Protein 8IR2 (pdb70)

Sequence (422 aa):
PKHIIQMTGFKMEEKEALVKLLLKLDCTFIKSEKYKNNCTHLIAERLCKSEKFLAACAAGKWILTKDYIIHSAKSGRWLDETTYEWGYKIEKDSRYSPQMQSAPKRWREELKRTGAPGAFHRWKVVLLVRTDKRSDSLIRVLEAGKANVILPKSSPSGITHVIASNARIKAEKEKDNFKAPFYPIQYLGDFLLEKLETPKHIIQMTGFKMEEEKEALVKLLLKLDCTFIKSEKYKNNCTHLIAERLCKSEKFLAACAAGKWILTKDYIIHSAKSGRWLDETTYEWGYKIEKDSRYSPQMQSAPKRWREELKRTGAPGAFHRWKKVVLLVRTDKRSDSLIRVLEAGKANVILPKSSPSGITHVIASNARIKAEKEKDNFKAPFYPIQYLGDFLLEKLEHDSCNSSDIIRDLLESDSCNSSDIIRDLL

Secondary structure (DSSP, 8-state):
---EEEEES--HHHHHHHHHHHTTS--EE---SS----SEEEESSS---HHHHHHHHTT-EEE-THHHHHHHHHTS---SGGGBTTSS--SS-SS-HHHHHHHHHHHHHHHHH--SSTTTT-EEEEE--TTS--HHHHHHHHHTT-EE--TTS--TT--EEEETTGGGS-HHHHTT-SSPEEETHHHHHHHHT---/----EEEEES--HHHHHHHHHHHTTS--EE---SS----SEEEESSS---HHHHHHHHTT-EEE-THHHHHHHHHTSPPPSGGGBTTSS--SS-SS-HHHHHHHHHHHHHHHHH--S-TTTT-EEEEES--SHHHHHHHHHHHHTTPEEP-TT---TT--EEEE-HHHHHHHHHHT---SPEEETHHHHHHHHT----/-GGG---HHHHHH-/--GGG---HHHHH-

GO terms:
  GO:0035861 site of double-strand break (C, IDA)
  GO:1990166 protein localization to site of double-strand break (P, IDA)
  GO:2000781 positive regulation of double-strand break repair (P, IDA)
  GO:0006974 DNA damage response (P, IDA)
  GO:0005634 nucleus (C, EXP)
  GO:0034184 positive regulation of maintenance of mitotic sister chromatid cohesion (P, IMP)
  GO:0031334 positive regulation of protein-containing complex assembly (P, IMP)
  GO:0005515 protein binding (F, IPI)
  GO:0031625 ubiquitin protein ligase binding (F, IPI)
  GO:0044877 protein-containing complex binding (F, IPI)

Organism: Homo sapiens (NCBI:txid9606)

Nearest PDB structures (foldseek):
  8ir4-assembly1_A  TM=1.005E+00  e=1.019E-43  Homo sapiens
  7cmz-assembly1_A  TM=8.240E-01  e=9.733E-17  Homo sapiens
  3al3-assembly1_A  TM=8.431E-01  e=2.116E-16  Homo sapiens
  3szm-assembly4_D  TM=7.311E-01  e=1.524E-09  Homo sapiens
  3sht-assembly3_C  TM=7.448E-01  e=2.397E-09  Homo sapiens

Radius of gyration: 26.54 Å; Cα contacts (8 Å, |Δi|>4): 752; chains: 4; bounding box: 52×48×86 Å

B-factor: mean 26.76, std 14.67, range [9.33, 100.53]

Structure (mmCIF, N/CA/C/O backbone):
data_8IR2
#
_entry.id   8IR2
#
_cell.length_a   40.352
_cell.length_b   76.203
_cell.length_c   141.614
_cell.angle_alpha   90.00
_cell.angle_beta   90.00
_cell.angle_gamma   90.00
#
_symmetry.space_group_name_H-M   'P 21 21 21'
#
loop_
_entity.id
_entity.type
_entity.pdbx_description
1 polymer 'SMC5-SMC6 complex localization factor protein 1'
2 polymer SER-ASP-SER-CYS-ASN-SER-SEP-SER-SEP-ASP-ILE-ILE-ARG-ASP-LEU-LEU-GLU
3 non-polymer 'ISOPROPYL ALCOHOL'
4 non-polymer 'CHLORIDE ION'
5 non-polymer 'MAGNESIUM ION'
6 water water
#
loop_
_atom_site.group_PDB
_atom_site.id
_atom_site.type_symbol
_atom_site.label_atom_id
_atom_site.label_alt_id
_atom_site.label_comp_id
_atom_site.label_asym_id
_atom_site.label_entity_id
_atom_site.label_seq_id
_atom_site.pdbx_PDB_ins_code
_atom_site.Cartn_x
_atom_site.Cartn_y
_atom_site.Cartn_z
_atom_site.occupancy
_atom_site.B_iso_or_equiv
_atom_site.auth_seq_id
_atom_site.auth_comp_id
_atom_site.auth_asym_id
_atom_site.auth_atom_id
_atom_site.pdbx_PDB_model_num
ATOM 1 N N . PRO A 1 6 ? 0.059 6.445 -16.806 1.00 55.24 6 PRO A N 1
ATOM 2 C CA . PRO A 1 6 ? 0.425 5.298 -17.631 1.00 54.89 6 PRO A CA 1
ATOM 3 C C . PRO A 1 6 ? 1.737 5.495 -18.383 1.00 47.45 6 PRO A C 1
ATOM 4 O O . PRO A 1 6 ? 1.807 6.284 -19.325 1.00 48.19 6 PRO A O 1
ATOM 8 N N . LYS A 1 7 ? 2.768 4.770 -17.973 1.00 40.54 7 LYS A N 1
ATOM 9 C CA . LYS A 1 7 ? 4.107 4.984 -18.491 1.00 29.41 7 LYS A CA 1
ATOM 10 C C . LYS A 1 7 ? 4.403 4.018 -19.629 1.00 31.51 7 LYS A C 1
ATOM 11 O O . LYS A 1 7 ? 3.821 2.928 -19.721 1.00 26.06 7 LYS A O 1
ATOM 17 N N . HIS A 1 8 ? 5.295 4.442 -20.521 1.00 18.43 8 HIS A N 1
ATOM 18 C CA . HIS A 1 8 ? 5.820 3.566 -21.571 1.00 14.44 8 HIS A CA 1
ATOM 19 C C . HIS A 1 8 ? 7.333 3.499 -21.404 1.00 16.98 8 HIS A C 1
ATOM 20 O O . HIS A 1 8 ? 8.074 4.351 -21.902 1.00 19.95 8 HIS A O 1
ATOM 27 N N . ILE A 1 9 ? 7.787 2.480 -20.685 1.00 14.99 9 ILE A N 1
ATOM 28 C CA . ILE A 1 9 ? 9.207 2.205 -20.503 1.00 12.52 9 ILE A CA 1
ATOM 29 C C . ILE A 1 9 ? 9.531 1.043 -21.427 1.00 14.52 9 ILE A C 1
ATOM 30 O O . ILE A 1 9 ? 9.100 -0.090 -21.182 1.00 13.13 9 ILE A O 1
ATOM 35 N N . ILE A 1 10 ? 10.280 1.326 -22.495 1.00 12.46 10 ILE A N 1
ATOM 36 C CA . ILE A 1 10 ? 10.490 0.388 -23.592 1.00 11.18 10 ILE A CA 1
ATOM 37 C C . ILE A 1 10 ? 11.850 -0.279 -23.478 1.00 15.17 10 ILE A C 1
ATOM 38 O O . ILE A 1 10 ? 12.874 0.383 -23.246 1.00 12.21 10 ILE A O 1
ATOM 43 N N . GLN A 1 11 ? 11.872 -1.591 -23.696 1.00 13.31 11 GLN A N 1
ATOM 44 C CA . GLN A 1 11 ? 13.106 -2.289 -24.014 1.00 9.96 11 GLN A CA 1
ATOM 45 C C . GLN A 1 11 ? 12.851 -3.138 -25.245 1.00 11.43 11 GLN A C 1
ATOM 46 O O . GLN A 1 11 ? 11.705 -3.310 -25.664 1.00 12.68 11 GLN A O 1
ATOM 52 N N . MET A 1 12 ? 13.933 -3.623 -25.860 1.00 12.78 12 MET A N 1
ATOM 53 C CA . MET A 1 12 ? 13.817 -4.488 -27.027 1.00 12.73 12 MET A CA 1
ATOM 54 C C . MET A 1 12 ? 14.684 -5.727 -26.842 1.00 14.31 12 MET A C 1
ATOM 55 O O . MET A 1 12 ? 15.747 -5.677 -26.209 1.00 15.02 12 MET A O 1
ATOM 60 N N . THR A 1 13 ? 14.227 -6.852 -27.400 1.00 12.37 13 THR A N 1
ATOM 61 C CA . THR A 1 13 ? 15.036 -8.072 -27.374 1.00 13.91 13 THR A CA 1
ATOM 62 C C . THR A 1 13 ? 14.963 -8.755 -28.739 1.00 15.07 13 THR A C 1
ATOM 63 O O . THR A 1 13 ? 13.912 -8.754 -29.393 1.00 12.92 13 THR A O 1
ATOM 67 N N . GLY A 1 14 ? 16.112 -9.258 -29.202 1.00 15.06 14 GLY A N 1
ATOM 68 C CA . GLY A 1 14 ? 16.176 -10.112 -30.379 1.00 15.89 14 GLY A CA 1
ATOM 69 C C . GLY A 1 14 ? 16.418 -9.415 -31.703 1.00 15.89 14 GLY A C 1
ATOM 70 O O . GLY A 1 14 ? 16.445 -10.089 -32.734 1.00 17.89 14 GLY A O 1
ATOM 71 N N . PHE A 1 15 ? 16.576 -8.096 -31.718 1.00 15.43 15 PHE A N 1
ATOM 72 C CA . PHE A 1 15 ? 16.780 -7.365 -32.961 1.00 16.82 15 PHE A C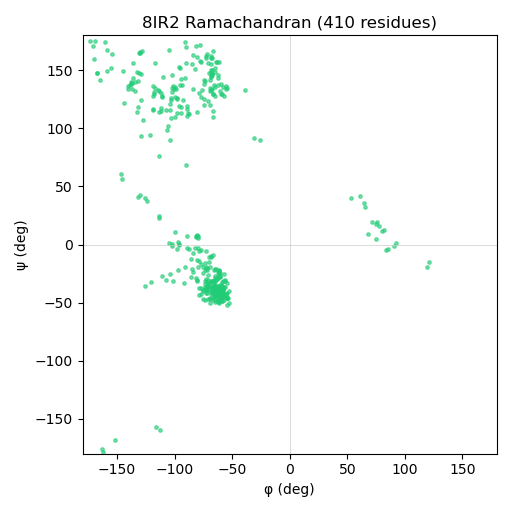A 1
ATOM 73 C C . PHE A 1 15 ? 18.263 -7.147 -33.205 1.00 20.28 15 PHE A C 1
ATOM 74 O O . PHE A 1 15 ? 19.011 -6.812 -32.285 1.00 25.62 15 PHE A O 1
ATOM 82 N N . LYS A 1 16 ? 18.680 -7.346 -34.448 1.00 19.38 16 LYS A N 1
ATOM 83 C CA . LYS A 1 16 ? 20.010 -6.939 -34.861 1.00 25.08 16 LYS A CA 1
ATOM 84 C C . LYS A 1 16 ? 20.124 -5.415 -34.833 1.00 22.89 16 LYS A C 1
ATOM 85 O O . LYS A 1 16 ? 19.130 -4.687 -34.741 1.00 22.41 16 LYS A O 1
ATOM 91 N N . MET A 1 17 ? 21.366 -4.939 -34.910 1.00 20.16 17 MET A N 1
ATOM 92 C CA . MET A 1 17 ? 21.659 -3.531 -34.642 1.00 22.87 17 MET A CA 1
ATOM 93 C C . MET A 1 17 ? 20.897 -2.593 -35.574 1.00 22.18 17 MET A C 1
ATOM 94 O O . MET A 1 17 ? 20.340 -1.579 -35.132 1.00 20.50 17 MET A O 1
ATOM 99 N N . GLU A 1 18 ? 20.868 -2.902 -36.874 1.00 20.00 18 GLU A N 1
ATOM 100 C CA . GLU A 1 18 ? 20.213 -1.987 -37.808 1.00 26.55 18 GLU A CA 1
ATOM 101 C C . GLU A 1 18 ? 18.702 -1.941 -37.585 1.00 23.36 18 GLU A C 1
ATOM 102 O O . GLU A 1 18 ? 18.091 -0.873 -37.701 1.00 22.25 18 GLU A O 1
ATOM 108 N N . GLU A 1 19 ? 18.089 -3.084 -37.252 1.00 19.41 19 GLU A N 1
ATOM 109 C CA . GLU A 1 19 ? 16.659 -3.123 -36.937 1.00 21.22 19 GLU A CA 1
ATOM 110 C C . GLU A 1 19 ? 16.361 -2.314 -35.685 1.00 23.11 19 GLU A C 1
ATOM 111 O O . GLU A 1 19 ? 15.351 -1.602 -35.606 1.00 18.15 19 GLU A O 1
ATOM 117 N N . LYS A 1 20 ? 17.225 -2.447 -34.683 1.00 18.14 20 LYS A N 1
ATOM 118 C CA . LYS A 1 20 ? 17.052 -1.744 -33.422 1.00 17.56 20 LYS A CA 1
ATOM 119 C C . LYS A 1 20 ? 17.220 -0.235 -33.612 1.00 16.49 20 LYS A C 1
ATOM 120 O O . LYS A 1 20 ? 16.456 0.561 -33.048 1.00 17.95 20 LYS A O 1
ATOM 126 N N . GLU A 1 21 ? 18.178 0.173 -34.454 1.00 15.71 21 GLU A N 1
ATOM 127 C CA . GLU A 1 21 ? 18.348 1.592 -34.768 1.00 19.04 21 GLU A CA 1
ATOM 128 C C . GLU A 1 21 ? 17.090 2.177 -35.408 1.00 22.27 21 GLU A C 1
ATOM 129 O O . GLU A 1 21 ? 16.653 3.280 -35.055 1.00 18.53 21 GLU A O 1
ATOM 135 N N . ALA A 1 22 ? 16.492 1.449 -36.348 1.00 17.83 22 ALA A N 1
ATOM 136 C CA . ALA A 1 22 ? 15.281 1.938 -37.003 1.00 19.44 22 ALA A CA 1
ATOM 137 C C . ALA A 1 22 ? 14.135 2.070 -36.010 1.00 19.81 22 ALA A C 1
ATOM 138 O O . ALA A 1 22 ? 13.364 3.031 -36.068 1.00 18.00 22 ALA A O 1
ATOM 140 N N . LEU A 1 23 ? 14.022 1.126 -35.073 1.00 15.85 23 LEU A N 1
ATOM 141 C CA . LEU A 1 23 ? 12.931 1.178 -34.105 1.00 17.64 23 LEU A CA 1
ATOM 142 C C . LEU A 1 23 ? 13.149 2.282 -33.078 1.00 17.62 23 LEU A C 1
ATOM 143 O O . LEU A 1 23 ? 12.201 2.977 -32.692 1.00 18.46 23 LEU A O 1
ATOM 148 N N . VAL A 1 24 ? 14.388 2.471 -32.629 1.00 17.42 24 VAL A N 1
ATOM 149 C CA . VAL A 1 24 ? 14.631 3.523 -31.649 1.00 16.50 24 VAL A CA 1
ATOM 150 C C . VAL A 1 24 ? 14.431 4.901 -32.280 1.00 23.43 24 VAL A C 1
ATOM 151 O O . VAL A 1 24 ? 13.975 5.838 -31.614 1.00 21.71 24 VAL A O 1
ATOM 155 N N . LYS A 1 25 ? 14.721 5.040 -33.577 1.00 16.85 25 LYS A N 1
ATOM 156 C CA . LYS A 1 25 ? 14.445 6.295 -34.270 1.00 15.12 25 LYS A CA 1
ATOM 157 C C . LYS A 1 25 ? 12.957 6.630 -34.236 1.00 20.68 25 LYS A C 1
ATOM 158 O O . LYS A 1 25 ? 12.576 7.801 -34.119 1.00 20.77 25 LYS A O 1
ATOM 164 N N . LEU A 1 26 ? 12.099 5.616 -34.347 1.00 16.44 26 LEU A N 1
ATOM 165 C CA . LEU A 1 26 ? 10.662 5.865 -34.295 1.00 22.05 26 LEU A CA 1
ATOM 166 C C . LEU A 1 26 ? 10.191 6.246 -32.891 1.00 20.93 26 LEU A C 1
ATOM 167 O O . LEU A 1 26 ? 9.172 6.932 -32.756 1.00 19.43 26 LEU A O 1
ATOM 172 N N . LEU A 1 27 ? 10.908 5.821 -31.840 1.00 16.01 27 LEU A N 1
ATOM 173 C CA . LEU A 1 27 ? 10.547 6.214 -30.477 1.00 18.13 27 LEU A CA 1
ATOM 174 C C . LEU A 1 27 ? 10.669 7.708 -30.248 1.00 22.09 27 LEU A C 1
ATOM 175 O O . LEU A 1 27 ? 10.067 8.233 -29.302 1.00 18.94 27 LEU A O 1
ATOM 180 N N . LEU A 1 28 ? 11.454 8.405 -31.069 1.00 17.02 28 LEU A N 1
ATOM 181 C CA . LEU A 1 28 ? 11.561 9.842 -30.886 1.00 17.90 28 LEU A CA 1
ATOM 182 C C . LEU A 1 28 ? 10.269 10.558 -31.229 1.00 21.20 28 LEU A C 1
ATOM 183 O O . LEU A 1 28 ? 10.156 11.755 -30.961 1.00 23.22 28 LEU A O 1
ATOM 188 N N . LYS A 1 29 ? 9.306 9.868 -31.831 1.00 18.09 29 LYS A N 1
ATOM 189 C CA . LYS A 1 29 ? 8.027 10.481 -32.152 1.00 20.44 29 LYS A CA 1
ATOM 190 C C . LYS A 1 29 ? 7.025 10.352 -31.015 1.00 21.37 29 LYS A C 1
ATOM 191 O O . LYS A 1 29 ? 5.915 10.887 -31.123 1.00 21.40 29 LYS A O 1
ATOM 197 N N . LEU A 1 30 ? 7.394 9.666 -29.936 1.00 14.99 30 LEU A N 1
ATOM 198 C CA . LEU A 1 30 ? 6.476 9.340 -28.854 1.00 17.31 30 LEU A CA 1
ATOM 199 C C . LEU A 1 30 ? 7.092 9.662 -27.500 1.00 18.47 30 LEU A C 1
ATOM 200 O O . LEU A 1 30 ? 8.304 9.545 -27.310 1.00 16.33 30 LEU A O 1
ATOM 205 N N . ASP A 1 31 ? 6.241 10.036 -26.550 1.00 16.17 31 ASP A N 1
ATOM 206 C CA . ASP A 1 31 ? 6.705 10.241 -25.180 1.00 15.98 31 ASP A CA 1
ATOM 207 C C . ASP A 1 31 ? 6.950 8.880 -24.548 1.00 12.42 31 ASP A C 1
ATOM 208 O O . ASP A 1 31 ? 6.030 8.057 -24.450 1.00 15.77 31 ASP A O 1
ATOM 213 N N . CYS A 1 32 ? 8.183 8.624 -24.127 1.00 13.41 32 CYS A N 1
ATOM 214 C CA . CYS A 1 32 ? 8.493 7.302 -23.593 1.00 16.17 32 CYS A CA 1
ATOM 215 C C . CYS A 1 32 ? 9.869 7.332 -22.948 1.00 15.28 32 CYS A C 1
ATOM 216 O O . CYS A 1 32 ? 10.585 8.334 -22.986 1.00 14.58 32 CYS A O 1
ATOM 219 N N . THR A 1 33 ? 10.214 6.213 -22.336 1.00 13.38 33 THR A N 1
ATOM 220 C CA . THR A 1 33 ? 11.552 5.949 -21.841 1.00 15.03 33 THR A CA 1
ATOM 221 C C . THR A 1 33 ? 12.073 4.746 -22.608 1.00 15.36 33 THR A C 1
ATOM 222 O O . THR A 1 33 ? 11.345 3.763 -22.786 1.00 17.65 33 THR A O 1
ATOM 226 N N . PHE A 1 34 ? 13.312 4.814 -23.072 1.00 13.83 34 PHE A N 1
ATOM 227 C CA . PHE A 1 34 ? 13.967 3.653 -23.658 1.00 13.18 34 PHE A CA 1
ATOM 228 C C . PHE A 1 34 ? 15.178 3.303 -22.815 1.00 14.96 34 PHE A C 1
ATOM 229 O O . PHE A 1 34 ? 16.001 4.169 -22.525 1.00 14.95 34 PHE A O 1
ATOM 237 N N . ILE A 1 35 ? 15.305 2.042 -22.428 1.00 11.60 35 ILE A N 1
ATOM 238 C CA . ILE A 1 35 ? 16.438 1.625 -21.615 1.00 12.48 35 ILE A CA 1
ATOM 239 C C . ILE A 1 35 ? 17.312 0.710 -22.466 1.00 14.09 35 ILE A C 1
ATOM 240 O O . ILE A 1 35 ? 16.886 -0.379 -22.870 1.00 13.46 35 ILE A O 1
ATOM 245 N N . LYS A 1 36 ? 18.525 1.159 -22.755 1.00 13.46 36 LYS A N 1
ATOM 246 C CA . LYS A 1 36 ? 19.509 0.340 -23.459 1.00 14.61 36 LYS A CA 1
ATOM 247 C C . LYS A 1 36 ? 20.261 -0.464 -22.402 1.00 14.33 36 LYS A C 1
ATOM 248 O O . LYS A 1 36 ? 21.026 0.097 -21.611 1.00 15.51 36 LYS A O 1
ATOM 254 N N . SER A 1 37 ? 20.061 -1.781 -22.405 1.00 13.59 37 SER A N 1
ATOM 255 C CA . SER A 1 37 ? 20.785 -2.686 -21.525 1.00 16.47 37 SER A CA 1
ATOM 256 C C . SER A 1 37 ? 20.537 -4.094 -22.032 1.00 14.62 37 SER A C 1
ATOM 257 O O . SER A 1 37 ? 19.471 -4.363 -22.573 1.00 15.76 37 SER A O 1
ATOM 260 N N . GLU A 1 38 ? 21.524 -4.977 -21.864 1.00 15.78 38 GLU A N 1
ATOM 261 C CA . GLU A 1 38 ? 21.258 -6.396 -22.078 1.00 17.24 38 GLU A CA 1
ATOM 262 C C . GLU A 1 38 ? 20.344 -6.964 -21.005 1.00 17.92 38 GLU A C 1
ATOM 263 O O . GLU A 1 38 ? 19.742 -8.026 -21.215 1.00 19.00 38 GLU A O 1
ATOM 269 N N . LYS A 1 39 ? 20.230 -6.287 -19.865 1.00 12.07 39 LYS A N 1
ATOM 270 C CA . LYS A 1 39 ? 19.454 -6.795 -18.743 1.00 12.46 39 LYS A CA 1
ATOM 271 C C . LYS A 1 39 ? 18.008 -6.329 -18.813 1.00 12.17 39 LYS A C 1
ATOM 272 O O . LYS A 1 39 ? 17.684 -5.300 -19.412 1.00 13.40 39 LYS A O 1
ATOM 278 N N . TYR A 1 40 ? 17.137 -7.100 -18.170 1.00 12.77 40 TYR A N 1
ATOM 279 C CA . TYR A 1 40 ? 15.792 -6.621 -17.887 1.00 14.09 40 TYR A CA 1
ATOM 280 C C . TYR A 1 40 ? 15.861 -5.473 -16.889 1.00 15.20 40 TYR A C 1
ATOM 281 O O . TYR A 1 40 ? 16.506 -5.584 -15.836 1.00 14.69 40 TYR A O 1
ATOM 290 N N . LYS A 1 41 ? 15.193 -4.370 -17.221 1.00 14.91 41 LYS A N 1
ATOM 291 C CA . LYS A 1 41 ? 15.205 -3.164 -16.398 1.00 16.25 41 LYS A CA 1
ATOM 292 C C . LYS A 1 41 ? 13.791 -2.659 -16.157 1.00 17.84 41 LYS A C 1
ATOM 293 O O . LYS A 1 41 ? 13.524 -1.452 -16.242 1.00 17.17 41 LYS A O 1
ATOM 299 N N . ASN A 1 42 ? 12.863 -3.584 -15.877 1.00 14.20 42 ASN A N 1
ATOM 300 C CA A ASN A 1 42 ? 11.501 -3.253 -15.465 0.77 12.52 42 ASN A CA 1
ATOM 301 C CA B ASN A 1 42 ? 11.512 -3.219 -15.448 0.23 12.74 42 ASN A CA 1
ATOM 302 C C . ASN A 1 42 ? 10.765 -2.445 -16.532 1.00 12.94 42 ASN A C 1
ATOM 303 O O . ASN A 1 42 ? 10.074 -1.466 -16.247 1.00 18.15 42 ASN A O 1
ATOM 312 N N . CYS A 1 43 ? 10.896 -2.884 -17.780 1.00 15.44 43 CYS A N 1
ATOM 313 C CA . CYS A 1 43 ? 10.136 -2.251 -18.848 1.00 15.98 43 CYS A CA 1
ATOM 314 C C . CYS A 1 43 ? 8.649 -2.545 -18.678 1.00 16.22 43 CYS A C 1
ATOM 315 O O . CYS A 1 43 ? 8.257 -3.623 -18.228 1.00 18.63 43 CYS A O 1
ATOM 318 N N . THR A 1 44 ? 7.817 -1.574 -19.058 1.00 11.87 44 THR A N 1
ATOM 319 C CA . THR A 1 44 ? 6.379 -1.812 -19.145 1.00 11.35 44 THR A CA 1
ATOM 320 C C . THR A 1 44 ? 6.003 -2.516 -20.443 1.00 12.56 44 THR A C 1
ATOM 321 O O . THR A 1 44 ? 5.017 -3.269 -20.476 1.00 12.54 44 THR A O 1
ATOM 325 N N . HIS A 1 45 ? 6.765 -2.261 -21.507 1.00 11.21 45 HIS A N 1
ATOM 326 C CA . HIS A 1 45 ? 6.544 -2.824 -22.837 1.00 10.65 45 HIS A CA 1
ATOM 327 C C . HIS A 1 45 ? 7.867 -3.356 -23.355 1.00 12.87 45 HIS A C 1
ATOM 328 O O . HIS A 1 45 ? 8.825 -2.593 -23.525 1.00 15.07 45 HIS A O 1
ATOM 335 N N . LEU A 1 46 ? 7.924 -4.653 -23.613 1.00 12.63 46 LEU A N 1
ATOM 336 C CA . LEU A 1 46 ? 9.074 -5.276 -24.247 1.00 11.71 46 LEU A CA 1
ATOM 337 C C . LEU A 1 46 ? 8.719 -5.540 -25.697 1.00 12.63 46 LEU A C 1
ATOM 338 O O . LEU A 1 46 ? 7.712 -6.204 -25.976 1.00 12.45 46 LEU A O 1
ATOM 343 N N . ILE A 1 47 ? 9.533 -5.027 -26.619 1.00 11.23 47 ILE A N 1
ATOM 344 C CA . ILE A 1 47 ? 9.354 -5.325 -28.032 1.00 9.97 47 ILE A CA 1
ATOM 345 C C . ILE A 1 47 ? 10.267 -6.501 -28.366 1.00 14.47 47 ILE A C 1
ATOM 346 O O . ILE A 1 47 ? 11.490 -6.400 -28.219 1.00 13.96 47 ILE A O 1
ATOM 351 N N . ALA A 1 48 ? 9.682 -7.621 -28.789 1.00 12.58 48 ALA A N 1
ATOM 352 C CA . ALA A 1 48 ? 10.439 -8.838 -29.068 1.00 12.85 48 ALA A CA 1
ATOM 353 C C . ALA A 1 48 ? 10.387 -9.179 -30.550 1.00 14.91 48 ALA A C 1
ATOM 354 O O . ALA A 1 48 ? 9.314 -9.178 -31.165 1.00 13.48 48 ALA A O 1
ATOM 356 N N . GLU A 1 49 ? 11.555 -9.486 -31.112 1.00 13.51 49 GLU A N 1
ATOM 357 C CA . GLU A 1 49 ? 11.634 -9.895 -32.507 1.00 14.44 49 GLU A CA 1
ATOM 358 C C . GLU A 1 49 ? 10.934 -11.233 -32.721 1.00 15.03 49 GLU A C 1
ATOM 359 O O . GLU A 1 49 ? 10.321 -11.465 -33.774 1.00 17.50 49 GLU A O 1
ATOM 365 N N . ARG A 1 50 ? 11.030 -12.127 -31.738 1.00 14.29 50 ARG A N 1
ATOM 366 C CA . ARG A 1 50 ? 10.445 -13.460 -31.811 1.00 13.38 50 ARG A CA 1
ATOM 367 C C . ARG A 1 50 ? 10.289 -13.984 -30.392 1.00 12.96 50 ARG A C 1
ATOM 368 O O . ARG A 1 50 ? 10.825 -13.415 -29.436 1.00 15.41 50 ARG A O 1
ATOM 376 N N . LEU A 1 51 ? 9.531 -15.067 -30.267 1.00 16.02 51 LEU A N 1
ATOM 377 C CA . LEU A 1 51 ? 9.494 -15.790 -29.003 1.00 13.44 51 LEU A CA 1
ATOM 378 C C . LEU A 1 51 ? 10.890 -16.320 -28.707 1.00 16.39 51 LEU A C 1
ATOM 379 O O . LEU A 1 51 ? 11.582 -16.806 -29.607 1.00 16.95 51 LEU A O 1
ATOM 384 N N . CYS A 1 52 ? 11.319 -16.205 -27.448 1.00 16.92 52 CYS A N 1
ATOM 385 C CA . CYS A 1 52 ? 12.700 -16.544 -27.117 1.00 15.12 52 CYS A CA 1
ATOM 386 C C . CYS A 1 52 ? 12.816 -16.751 -25.612 1.00 15.84 52 CYS A C 1
ATOM 387 O O . CYS A 1 52 ? 11.829 -16.683 -24.877 1.00 16.88 52 CYS A O 1
ATOM 390 N N . LYS A 1 53 ? 14.039 -17.033 -25.157 1.00 15.10 53 LYS A N 1
ATOM 391 C CA . LYS A 1 53 ? 14.341 -17.211 -23.739 1.00 14.05 53 LYS A CA 1
ATOM 392 C C . LYS A 1 53 ? 15.445 -16.263 -23.275 1.00 12.95 53 LYS A C 1
ATOM 393 O O . LYS A 1 53 ? 16.290 -16.622 -22.442 1.00 14.07 53 LYS A O 1
ATOM 399 N N . SER A 1 54 ? 15.438 -15.032 -23.796 1.00 15.19 54 SER A N 1
ATOM 400 C CA . SER A 1 54 ? 16.343 -14.009 -23.303 1.00 12.54 54 SER A CA 1
ATOM 401 C C . SER A 1 54 ? 15.963 -13.622 -21.877 1.00 11.54 54 SER A C 1
ATOM 402 O O . SER A 1 54 ? 14.851 -13.879 -21.412 1.00 14.21 54 SER A O 1
ATOM 405 N N . GLU A 1 55 ? 16.915 -13.015 -21.175 1.00 11.53 55 GLU A N 1
ATOM 406 C CA . GLU A 1 55 ? 16.599 -12.485 -19.851 1.00 11.48 55 GLU A CA 1
ATOM 407 C C . GLU A 1 55 ? 15.400 -11.544 -19.920 1.00 14.20 55 GLU A C 1
ATOM 408 O O . GLU A 1 55 ? 14.471 -11.635 -19.108 1.00 12.62 55 GLU A O 1
ATOM 414 N N . LYS A 1 56 ? 15.395 -10.634 -20.899 1.00 11.54 56 LYS A N 1
ATOM 415 C CA . LYS A 1 56 ? 14.291 -9.681 -20.990 1.00 10.61 56 LYS A CA 1
ATOM 416 C C . LYS A 1 56 ? 12.955 -10.387 -21.196 1.00 14.31 56 LYS A C 1
ATOM 417 O O . LYS A 1 56 ? 11.956 -10.053 -20.547 1.00 13.14 56 LYS A O 1
ATOM 423 N N . PHE A 1 57 ? 12.916 -11.366 -22.104 1.00 12.79 57 PHE A N 1
ATOM 424 C CA . PHE A 1 57 ? 11.651 -12.033 -22.397 1.00 12.07 57 PHE A CA 1
ATOM 425 C C . PHE A 1 57 ? 11.135 -12.801 -21.178 1.00 12.07 57 PHE A C 1
ATOM 426 O O . PHE A 1 57 ? 9.952 -12.704 -20.826 1.00 13.20 57 PHE A O 1
ATOM 434 N N . LEU A 1 58 ? 12.003 -13.590 -20.530 1.00 11.85 58 LEU A N 1
ATOM 435 C CA . LEU A 1 58 ? 11.544 -14.378 -19.381 1.00 10.84 58 LEU A CA 1
ATOM 436 C C . LEU A 1 58 ? 11.153 -13.481 -18.221 1.00 10.79 58 LEU A C 1
ATOM 437 O O . LEU A 1 58 ? 10.141 -13.730 -17.548 1.00 14.93 58 LEU A O 1
ATOM 442 N N . ALA A 1 59 ? 11.946 -12.438 -17.963 1.00 11.57 59 ALA A N 1
ATOM 443 C CA . ALA A 1 59 ? 11.622 -11.523 -16.873 1.00 11.38 59 ALA A CA 1
ATOM 444 C C . ALA A 1 59 ? 10.320 -10.771 -17.145 1.00 13.36 59 ALA A C 1
ATOM 445 O O . ALA A 1 59 ? 9.515 -10.561 -16.227 1.00 13.05 59 ALA A O 1
ATOM 447 N N . ALA A 1 60 ? 10.095 -10.353 -18.401 1.00 14.53 60 ALA A N 1
ATOM 448 C CA . ALA A 1 60 ? 8.866 -9.632 -18.712 1.00 12.56 60 ALA A CA 1
ATOM 449 C C . ALA A 1 60 ? 7.660 -10.538 -18.531 1.00 11.84 60 ALA A C 1
ATOM 450 O O . ALA A 1 60 ? 6.620 -10.103 -18.020 1.00 14.01 60 ALA A O 1
ATOM 452 N N . CYS A 1 61 ? 7.789 -11.810 -18.924 1.00 11.01 61 CYS A N 1
ATOM 453 C CA . CYS A 1 61 ? 6.730 -12.779 -18.659 1.00 10.85 61 CYS A CA 1
ATOM 454 C C . CYS A 1 61 ? 6.486 -12.910 -17.162 1.00 11.89 61 CYS A C 1
ATOM 455 O O . CYS A 1 61 ? 5.339 -12.931 -16.703 1.00 11.36 61 CYS A O 1
ATOM 458 N N . ALA A 1 62 ? 7.563 -13.033 -16.384 1.00 13.21 62 ALA A N 1
ATOM 459 C CA . ALA A 1 62 ? 7.413 -13.277 -14.950 1.00 14.02 62 ALA A CA 1
ATOM 460 C C . ALA A 1 62 ? 6.749 -12.105 -14.244 1.00 15.92 62 ALA A C 1
ATOM 461 O O . ALA A 1 62 ? 6.110 -12.288 -13.198 1.00 15.49 62 ALA A O 1
ATOM 463 N N . ALA A 1 63 ? 6.888 -10.901 -14.787 1.00 12.61 63 ALA A N 1
ATOM 464 C CA . ALA A 1 63 ? 6.262 -9.723 -14.214 1.00 12.33 63 ALA A CA 1
ATOM 465 C C . ALA A 1 63 ? 4.943 -9.364 -14.885 1.00 11.76 63 ALA A C 1
ATOM 466 O O . ALA A 1 63 ? 4.339 -8.346 -14.520 1.00 14.82 63 ALA A O 1
ATOM 468 N N . GLY A 1 64 ? 4.491 -10.159 -15.851 1.00 10.92 64 GLY A N 1
ATOM 469 C CA . GLY A 1 64 ? 3.241 -9.869 -16.549 1.00 11.08 64 GLY A CA 1
ATOM 470 C C . GLY A 1 64 ? 3.262 -8.585 -17.353 1.00 12.54 64 GLY A C 1
ATOM 471 O O . GLY A 1 64 ? 2.235 -7.894 -17.440 1.00 12.17 64 GLY A O 1
ATOM 472 N N . LYS A 1 65 ? 4.399 -8.249 -17.959 1.00 11.13 65 LYS A N 1
ATOM 473 C CA . LYS A 1 65 ? 4.456 -7.043 -18.776 1.00 10.70 65 LYS A CA 1
ATOM 474 C C . LYS A 1 65 ? 3.880 -7.308 -20.170 1.00 11.98 65 LYS A C 1
ATOM 475 O O . LYS A 1 65 ? 3.618 -8.448 -20.562 1.00 13.76 65 LYS A O 1
ATOM 481 N N . TRP A 1 66 ? 3.710 -6.223 -20.934 1.00 13.02 66 TRP A N 1
ATOM 482 C CA . TRP A 1 66 ? 3.381 -6.336 -22.350 1.00 11.70 66 TRP A CA 1
ATOM 483 C C . TRP A 1 66 ? 4.613 -6.769 -23.131 1.00 11.65 66 TRP A C 1
ATOM 484 O O . TRP A 1 66 ? 5.654 -6.111 -23.061 1.00 13.05 66 TRP A O 1
ATOM 495 N N . ILE A 1 67 ? 4.493 -7.856 -23.900 1.00 11.07 67 ILE A N 1
ATOM 496 C CA . ILE A 1 67 ? 5.528 -8.268 -24.846 1.00 9.75 67 ILE A CA 1
ATOM 497 C C . ILE A 1 67 ? 4.889 -8.234 -26.226 1.00 12.16 67 ILE A C 1
ATOM 498 O O . ILE A 1 67 ? 3.934 -8.978 -26.489 1.00 13.38 67 ILE A O 1
ATOM 503 N N . LEU A 1 68 ? 5.396 -7.353 -27.091 1.00 12.79 68 LEU A N 1
ATOM 504 C CA . LEU A 1 68 ? 4.701 -6.954 -28.308 1.00 10.21 68 LEU A CA 1
ATOM 505 C C . LEU A 1 68 ? 5.624 -7.096 -29.508 1.00 12.02 68 LEU A C 1
ATOM 506 O O . LEU A 1 68 ? 6.835 -7.266 -29.367 1.00 11.80 68 LEU A O 1
ATOM 511 N N . THR A 1 69 ? 5.020 -7.026 -30.699 1.00 12.50 69 THR A N 1
ATOM 512 C CA . THR A 1 69 ? 5.754 -7.038 -31.957 1.00 13.74 69 THR A CA 1
ATOM 513 C C . THR A 1 69 ? 6.243 -5.637 -32.300 1.00 13.98 69 THR A C 1
ATOM 514 O O . THR A 1 69 ? 5.742 -4.637 -31.785 1.00 13.83 69 THR A O 1
ATOM 518 N N . LYS A 1 70 ? 7.211 -5.578 -33.220 1.00 13.89 70 LYS A N 1
ATOM 519 C CA . LYS A 1 70 ? 7.728 -4.285 -33.650 1.00 13.88 70 LYS A CA 1
ATOM 520 C C . LYS A 1 70 ? 6.658 -3.411 -34.296 1.00 16.15 70 LYS A C 1
ATOM 521 O O . LYS A 1 70 ? 6.808 -2.185 -34.323 1.00 17.92 70 LYS A O 1
ATOM 527 N N . ASP A 1 71 ? 5.581 -4.011 -34.813 1.00 15.49 71 ASP A N 1
ATOM 528 C CA . ASP A 1 71 ? 4.498 -3.230 -35.400 1.00 18.14 71 ASP A CA 1
ATOM 529 C C . ASP A 1 71 ? 3.869 -2.280 -34.385 1.00 15.13 71 ASP A C 1
ATOM 530 O O . ASP A 1 71 ? 3.310 -1.244 -34.767 1.00 14.83 71 ASP A O 1
ATOM 535 N N . TYR A 1 72 ? 3.920 -2.622 -33.102 1.00 12.90 72 TYR A N 1
ATOM 536 C CA . TYR A 1 72 ? 3.422 -1.700 -32.077 1.00 14.36 72 TYR A CA 1
ATOM 537 C C . TYR A 1 72 ? 4.134 -0.349 -32.146 1.00 14.91 72 TYR A C 1
ATOM 538 O O . TYR A 1 72 ? 3.489 0.707 -32.057 1.00 14.95 72 TYR A O 1
ATOM 547 N N . ILE A 1 73 ? 5.461 -0.359 -32.298 1.00 13.75 73 ILE A N 1
ATOM 548 C CA . ILE A 1 73 ? 6.213 0.890 -32.409 1.00 14.17 73 ILE A CA 1
ATOM 549 C C . ILE A 1 73 ? 5.942 1.562 -33.753 1.00 16.32 73 ILE A C 1
ATOM 550 O O . ILE A 1 73 ? 5.702 2.774 -33.827 1.00 17.30 73 ILE A O 1
ATOM 555 N N . ILE A 1 74 ? 5.991 0.788 -34.840 1.00 14.72 74 ILE A N 1
ATOM 556 C CA . ILE A 1 74 ? 5.808 1.357 -36.178 1.00 14.09 74 ILE A CA 1
ATOM 557 C C . ILE A 1 74 ? 4.453 2.051 -36.282 1.00 16.36 74 ILE A C 1
ATOM 558 O O . ILE A 1 74 ? 4.347 3.194 -36.753 1.00 18.45 74 ILE A O 1
ATOM 563 N N . HIS A 1 75 ? 3.393 1.367 -35.849 1.00 13.69 75 HIS A N 1
ATOM 564 C CA . HIS A 1 75 ? 2.057 1.927 -35.989 1.00 14.02 75 HIS A CA 1
ATOM 565 C C . HIS A 1 75 ? 1.812 3.056 -35.001 1.00 14.87 75 HIS A C 1
ATOM 566 O O . HIS A 1 75 ? 1.130 4.032 -35.344 1.00 17.11 75 HIS A O 1
ATOM 573 N N . SER A 1 76 ? 2.321 2.932 -33.761 1.00 12.70 76 SER A N 1
ATOM 574 C CA . SER A 1 76 ? 2.134 4.024 -32.803 1.00 16.01 76 SER A CA 1
ATOM 575 C C . SER A 1 76 ? 2.843 5.287 -33.279 1.00 17.35 76 SER A C 1
ATOM 576 O O . SER A 1 76 ? 2.291 6.393 -33.197 1.00 15.04 76 SER A O 1
ATOM 579 N N . ALA A 1 77 ? 4.068 5.141 -33.782 1.00 13.23 77 ALA A N 1
ATOM 580 C CA . ALA A 1 77 ? 4.789 6.306 -34.276 1.00 15.72 77 ALA A CA 1
ATOM 581 C C . ALA A 1 77 ? 4.047 6.949 -35.436 1.00 18.92 77 ALA A C 1
ATOM 582 O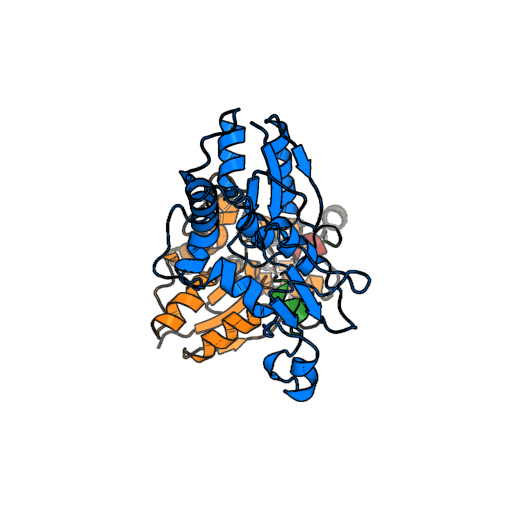 O . ALA A 1 77 ? 3.940 8.175 -35.501 1.00 17.42 77 ALA A O 1
ATOM 584 N N . LYS A 1 78 ? 3.500 6.141 -36.350 1.00 19.25 78 LYS A N 1
ATOM 585 C CA . LYS A 1 78 ? 2.777 6.717 -37.480 1.00 20.60 78 LYS A CA 1
ATOM 586 C C . LYS A 1 78 ? 1.529 7.451 -37.009 1.00 22.77 78 LYS A C 1
ATOM 587 O O . LYS A 1 78 ? 1.173 8.505 -37.553 1.00 19.74 78 LYS A O 1
ATOM 593 N N . SER A 1 79 ? 0.874 6.928 -35.971 1.00 21.20 79 SER A N 1
ATOM 594 C CA . SER A 1 79 ? -0.333 7.539 -35.425 1.00 21.38 79 SER A CA 1
ATOM 595 C C . SER A 1 79 ? -0.046 8.737 -34.531 1.00 18.10 79 SER A C 1
ATOM 596 O O . SER A 1 79 ? -0.977 9.494 -34.223 1.00 23.64 79 SER A O 1
ATOM 599 N N . GLY A 1 80 ? 1.202 8.925 -34.110 1.00 17.56 80 GLY A N 1
ATOM 600 C CA . GLY A 1 80 ? 1.519 10.004 -33.196 1.00 20.40 80 GLY A CA 1
ATOM 601 C C . GLY A 1 80 ? 1.094 9.762 -31.768 1.00 16.89 80 GLY A C 1
ATOM 602 O O . GLY A 1 80 ? 1.062 10.702 -30.978 1.00 19.52 80 GLY A O 1
ATOM 603 N N . ARG A 1 81 ? 0.811 8.518 -31.395 1.00 15.06 81 ARG A N 1
ATOM 604 C CA . ARG A 1 81 ? 0.222 8.242 -30.092 1.00 17.16 81 ARG A CA 1
ATOM 605 C C . ARG A 1 81 ? 0.368 6.750 -29.817 1.00 14.52 81 ARG A C 1
ATOM 606 O O . ARG A 1 81 ? 0.242 5.944 -30.735 1.00 17.31 81 ARG A O 1
ATOM 614 N N . TRP A 1 82 ? 0.657 6.386 -28.566 1.00 16.04 82 TRP A N 1
ATOM 615 C CA . TRP A 1 82 ? 0.723 4.971 -28.222 1.00 13.82 82 TRP A CA 1
ATOM 616 C C . TRP A 1 82 ? -0.649 4.323 -28.371 1.00 17.30 82 TRP A C 1
ATOM 617 O O . TRP A 1 82 ? -1.644 4.789 -27.801 1.00 14.99 82 TRP A O 1
ATOM 628 N N . LEU A 1 83 ? -0.699 3.220 -29.114 1.00 11.90 83 LEU A N 1
ATOM 629 C CA . LEU A 1 83 ? -1.967 2.588 -29.423 1.00 11.81 83 LEU A CA 1
ATOM 630 C C . LEU A 1 83 ? -2.326 1.544 -28.374 1.00 12.53 83 LEU A C 1
ATOM 631 O O . LEU A 1 83 ? -1.547 1.233 -27.470 1.00 15.88 83 LEU A O 1
ATOM 636 N N . ASP A 1 84 ? -3.529 1.000 -28.511 1.00 15.20 84 ASP A N 1
ATOM 637 C CA . ASP A 1 84 ? -3.931 -0.156 -27.713 1.00 14.17 84 ASP A CA 1
ATOM 638 C C . ASP A 1 84 ? -2.966 -1.310 -27.986 1.00 17.80 84 ASP A C 1
ATOM 639 O O . ASP A 1 84 ? -2.674 -1.627 -29.144 1.00 16.97 84 ASP A O 1
ATOM 644 N N . GLU A 1 85 ? -2.438 -1.914 -26.917 1.00 14.54 85 GLU A N 1
ATOM 645 C CA . GLU A 1 85 ? -1.443 -2.983 -27.069 1.00 14.11 85 GLU A CA 1
ATOM 646 C C . GLU A 1 85 ? -2.033 -4.303 -27.568 1.00 15.77 85 GLU A C 1
ATOM 647 O O . GLU A 1 85 ? -1.283 -5.142 -28.079 1.00 14.21 85 GLU A O 1
ATOM 653 N N . THR A 1 86 ? -3.348 -4.501 -27.446 1.00 14.88 86 THR A N 1
ATOM 654 C CA . THR A 1 86 ? -3.927 -5.848 -27.491 1.00 17.77 86 THR A CA 1
ATOM 655 C C . THR A 1 86 ? -3.544 -6.621 -28.749 1.00 17.00 86 THR A C 1
ATOM 656 O O . THR A 1 86 ? -3.093 -7.769 -28.666 1.00 15.94 86 THR A O 1
ATOM 660 N N . THR A 1 87 ? -3.753 -6.035 -29.924 1.00 15.71 87 THR A N 1
ATOM 661 C CA . THR A 1 87 ? -3.562 -6.788 -31.158 1.00 17.92 87 THR A CA 1
ATOM 662 C C . THR A 1 87 ? -2.095 -6.965 -31.535 1.00 15.81 87 THR A C 1
ATOM 663 O O . THR A 1 87 ? -1.811 -7.657 -32.527 1.00 16.42 87 THR A O 1
ATOM 667 N N . TYR A 1 88 ? -1.174 -6.359 -30.782 1.00 12.40 88 TYR A N 1
ATOM 668 C CA . TYR A 1 88 ? 0.255 -6.476 -31.031 1.00 14.20 88 TYR A CA 1
ATOM 669 C C . TYR A 1 88 ? 0.938 -7.447 -30.084 1.00 14.92 88 TYR A C 1
ATOM 670 O O . TYR A 1 88 ? 2.152 -7.631 -30.183 1.00 12.55 88 TYR A O 1
ATOM 679 N N . GLU A 1 89 ? 0.197 -8.035 -29.146 1.00 13.02 89 GLU A N 1
ATOM 680 C CA . GLU A 1 89 ? 0.814 -8.857 -28.116 1.00 12.54 89 GLU A CA 1
ATOM 681 C C . GLU A 1 89 ? 1.261 -10.188 -28.689 1.00 15.19 89 GLU A C 1
ATOM 682 O O . GLU A 1 89 ? 0.567 -10.779 -29.522 1.00 13.61 89 GLU A O 1
ATOM 688 N N . TRP A 1 90 ? 2.431 -10.653 -28.247 1.00 12.70 90 TRP A N 1
ATOM 689 C CA . TRP A 1 90 ? 2.812 -12.043 -28.474 1.00 14.20 90 TRP A CA 1
ATOM 690 C C . TRP A 1 90 ? 1.872 -12.914 -27.663 1.00 17.16 90 TRP A C 1
ATOM 691 O O . TRP A 1 90 ? 1.941 -12.926 -26.434 1.00 13.77 90 TRP A O 1
ATOM 702 N N . GLY A 1 91 ? 0.989 -13.633 -28.347 1.00 14.51 91 GLY A N 1
ATOM 703 C CA . GLY A 1 91 ? -0.095 -14.358 -27.705 1.00 18.45 91 GLY A CA 1
ATOM 704 C C . GLY A 1 91 ? -1.467 -13.941 -28.172 1.00 21.46 91 GLY A C 1
ATOM 705 O O . GLY A 1 91 ? -2.442 -14.669 -27.930 1.00 16.91 91 GLY A O 1
ATOM 706 N N . TYR A 1 92 ? -1.583 -12.800 -28.856 1.00 15.61 92 TYR A N 1
ATOM 707 C CA . TYR A 1 92 ? -2.870 -12.396 -29.409 1.00 15.79 92 TYR A CA 1
ATOM 708 C C . TYR A 1 92 ? -3.393 -13.424 -30.411 1.00 22.33 92 TYR A C 1
ATOM 709 O O . TYR A 1 92 ? -4.597 -13.706 -30.453 1.00 20.67 92 TYR A O 1
ATOM 718 N N . LYS A 1 93 ? -2.508 -13.992 -31.226 1.00 14.54 93 LYS A N 1
ATOM 719 C CA . LYS A 1 93 ? -2.899 -15.011 -32.191 1.00 26.41 93 LYS A CA 1
ATOM 720 C C . LYS A 1 93 ? -1.897 -16.157 -32.132 1.00 23.93 93 LYS A C 1
ATOM 721 O O . LYS A 1 93 ? -0.683 -15.924 -32.143 1.00 25.63 93 LYS A O 1
ATOM 727 N N . ILE A 1 94 ? -2.408 -17.388 -32.052 1.00 18.38 94 ILE A N 1
ATOM 728 C CA . ILE A 1 94 ? -1.588 -18.590 -31.925 1.00 21.52 94 ILE A CA 1
ATOM 729 C C . ILE A 1 94 ? -1.476 -19.246 -33.294 1.00 19.13 94 ILE A C 1
ATOM 730 O O . ILE A 1 94 ? -2.482 -19.415 -33.987 1.00 21.69 94 ILE A O 1
ATOM 735 N N . GLU A 1 95 ? -0.259 -19.632 -33.668 1.00 21.36 95 GLU A N 1
ATOM 736 C CA . GLU A 1 95 ? 0.018 -20.355 -34.911 1.00 26.88 95 GLU A CA 1
ATOM 737 C C . GLU A 1 95 ? -0.095 -21.849 -34.651 1.00 28.87 95 GLU A C 1
ATOM 738 O O . GLU A 1 95 ? 0.661 -22.398 -33.844 1.00 25.29 95 GLU A O 1
ATOM 744 N N . LYS A 1 96 ? -1.019 -22.522 -35.336 1.00 28.68 96 LYS A N 1
ATOM 745 C CA . LYS A 1 96 ? -1.199 -23.927 -34.992 1.00 25.13 96 LYS A CA 1
ATOM 746 C C . LYS A 1 96 ? -0.071 -24.800 -35.527 1.00 28.35 96 LYS A C 1
ATOM 747 O O . LYS A 1 96 ? 0.198 -25.863 -34.955 1.00 29.48 96 LYS A O 1
ATOM 753 N N . ASP A 1 97 ? 0.603 -24.357 -36.589 1.00 30.05 97 ASP A N 1
ATOM 754 C CA . ASP A 1 97 ? 1.765 -25.029 -37.175 1.00 23.32 97 ASP A CA 1
ATOM 755 C C . ASP A 1 97 ? 2.998 -24.213 -36.802 1.00 25.25 97 ASP A C 1
ATOM 756 O O . ASP A 1 97 ? 3.306 -23.214 -37.459 1.00 29.86 97 ASP A O 1
ATOM 761 N N . SER A 1 98 ? 3.717 -24.646 -35.767 1.00 23.66 98 SER A N 1
ATOM 762 C CA . SER A 1 98 ? 4.776 -23.817 -35.198 1.00 20.92 98 SER A CA 1
ATOM 763 C C . SER A 1 98 ? 5.802 -24.697 -34.491 1.00 30.18 98 SER A C 1
ATOM 764 O O . SER A 1 98 ? 5.477 -25.798 -34.024 1.00 23.22 98 SER A O 1
ATOM 767 N N . ARG A 1 99 ? 7.055 -24.212 -34.440 1.00 23.77 99 ARG A N 1
ATOM 768 C CA . ARG A 1 99 ? 8.061 -24.859 -33.597 1.00 27.86 99 ARG A CA 1
ATOM 769 C C . ARG A 1 99 ? 7.829 -24.567 -32.131 1.00 23.64 99 ARG A C 1
ATOM 770 O O . ARG A 1 99 ? 8.411 -25.245 -31.275 1.00 31.73 99 ARG A O 1
ATOM 778 N N . TYR A 1 100 ? 7.021 -23.558 -31.831 1.00 22.35 100 TYR A N 1
ATOM 779 C CA . TYR A 1 100 ? 6.725 -23.181 -30.462 1.00 18.05 100 TYR A CA 1
ATOM 780 C C . TYR A 1 100 ? 5.375 -23.753 -30.064 1.00 22.04 100 TYR A C 1
ATOM 781 O O . TYR A 1 100 ? 4.415 -23.722 -30.842 1.00 19.48 100 TYR A O 1
ATOM 790 N N . SER A 1 101 ? 5.325 -24.309 -28.862 1.00 21.50 101 SER A N 1
ATOM 791 C CA . SER A 1 101 ? 4.104 -24.878 -28.337 1.00 21.70 101 SER A CA 1
ATOM 792 C C . SER A 1 101 ? 3.044 -23.790 -28.178 1.00 21.32 101 SER A C 1
ATOM 793 O O . SER A 1 101 ? 3.372 -22.601 -28.077 1.00 17.46 101 SER A O 1
ATOM 796 N N . PRO A 1 102 ? 1.759 -24.170 -28.162 1.00 20.18 102 PRO A N 1
ATOM 797 C CA . PRO A 1 102 ? 0.722 -23.164 -27.877 1.00 18.83 102 PRO A CA 1
ATOM 798 C C . PRO A 1 102 ? 0.957 -22.468 -26.552 1.00 19.76 102 PRO A C 1
ATOM 799 O O . PRO A 1 102 ? 0.717 -21.258 -26.436 1.00 16.66 102 PRO A O 1
ATOM 803 N N . GLN A 1 103 ? 1.456 -23.192 -25.547 1.00 17.61 103 GLN A N 1
ATOM 804 C CA . GLN A 1 103 ? 1.729 -22.550 -24.262 1.00 15.17 103 GLN A CA 1
ATOM 805 C C . GLN A 1 103 ? 2.813 -21.487 -24.396 1.00 14.28 103 GLN A C 1
ATOM 806 O O . GLN A 1 103 ? 2.688 -20.385 -23.847 1.00 16.68 103 GLN A O 1
ATOM 812 N N . MET A 1 104 ? 3.881 -21.781 -25.127 1.00 14.49 104 MET A N 1
ATOM 813 C CA . MET A 1 104 ? 4.954 -20.798 -25.204 1.00 16.12 104 MET A CA 1
ATOM 814 C C . MET A 1 104 ? 4.538 -19.599 -26.049 1.00 14.95 104 MET A C 1
ATOM 815 O O . MET A 1 104 ? 4.872 -18.453 -25.720 1.00 14.77 104 MET A O 1
ATOM 820 N N . GLN A 1 105 ? 3.751 -19.837 -27.107 1.00 15.48 105 GLN A N 1
ATOM 821 C CA . GLN A 1 105 ? 3.282 -18.736 -27.942 1.00 15.25 105 GLN A CA 1
ATOM 822 C C . GLN A 1 105 ? 2.357 -17.795 -27.191 1.00 14.59 105 GLN A C 1
ATOM 823 O O . GLN A 1 105 ? 2.252 -16.613 -27.555 1.00 15.34 105 GLN A O 1
ATOM 829 N N . SER A 1 106 ? 1.630 -18.312 -26.202 1.00 15.87 106 SER A N 1
ATOM 830 C CA . SER A 1 106 ? 0.660 -17.537 -25.442 1.00 14.57 106 SER A CA 1
ATOM 831 C C . SER A 1 106 ? 1.225 -17.034 -24.121 1.00 12.86 106 SER A C 1
ATOM 832 O O . SER A 1 106 ? 0.543 -16.285 -23.421 1.00 14.04 106 SER A O 1
ATOM 835 N N . ALA A 1 107 ? 2.462 -17.401 -23.779 1.00 13.02 107 ALA A N 1
ATOM 836 C CA . ALA A 1 107 ? 2.981 -17.125 -22.437 1.00 16.27 107 ALA A CA 1
ATOM 837 C C . ALA A 1 107 ? 2.902 -15.659 -22.028 1.00 16.35 107 ALA A C 1
ATOM 838 O O . ALA A 1 107 ? 2.492 -15.387 -20.886 1.00 13.09 107 ALA A O 1
ATOM 840 N N . PRO A 1 108 ? 3.287 -14.684 -22.861 1.00 13.75 108 PRO A N 1
ATOM 841 C CA . PRO A 1 108 ? 3.197 -13.287 -22.398 1.00 12.58 108 PRO A CA 1
ATOM 842 C C . PRO A 1 108 ? 1.780 -12.883 -22.052 1.00 15.74 108 PRO A C 1
ATOM 843 O O . PRO A 1 108 ? 1.548 -12.259 -21.010 1.00 13.39 108 PRO A O 1
ATOM 847 N N . LYS A 1 109 ? 0.816 -13.252 -22.890 1.00 11.96 109 LYS A N 1
ATOM 848 C CA . LYS A 1 109 ? -0.577 -12.941 -22.584 1.00 13.97 109 LYS A CA 1
ATOM 849 C C . LYS A 1 109 ? -1.058 -13.721 -21.364 1.00 16.59 109 LYS A C 1
ATOM 850 O O . LYS A 1 109 ? -1.770 -13.175 -20.507 1.00 14.14 109 LYS A O 1
ATOM 856 N N . ARG A 1 110 ? -0.679 -14.997 -21.267 1.00 14.83 110 ARG A N 1
ATOM 857 C CA . ARG A 1 110 ? -1.124 -15.801 -20.134 1.00 12.17 110 ARG A CA 1
ATOM 858 C C . ARG A 1 110 ? -0.697 -15.179 -18.814 1.00 13.77 110 ARG A C 1
ATOM 859 O O . ARG A 1 110 ? -1.488 -15.126 -17.868 1.00 15.44 110 ARG A O 1
ATOM 867 N N . TRP A 1 111 ? 0.557 -14.728 -18.716 1.00 11.62 111 TRP A N 1
ATOM 868 C CA . TRP A 1 111 ? 1.013 -14.188 -17.436 1.00 12.03 111 TRP A CA 1
ATOM 869 C C . TRP A 1 111 ? 0.450 -12.802 -17.185 1.00 15.83 111 TRP A C 1
ATOM 870 O O . TRP A 1 111 ? 0.078 -12.486 -16.044 1.00 15.42 111 TRP A O 1
ATOM 881 N N . ARG A 1 112 ? 0.379 -11.957 -18.225 1.00 12.09 112 ARG A N 1
ATOM 882 C CA . ARG A 1 112 ? -0.211 -10.641 -18.021 1.00 14.72 112 ARG A CA 1
ATOM 883 C C . ARG A 1 112 ? -1.628 -10.770 -17.475 1.00 15.83 112 ARG A C 1
ATOM 884 O O . ARG A 1 112 ? -1.986 -10.133 -16.474 1.00 12.87 112 ARG A O 1
ATOM 892 N N . GLU A 1 113 ? -2.439 -11.631 -18.101 1.00 14.74 113 GLU A N 1
ATOM 893 C CA . GLU A 1 113 ? -3.835 -11.764 -17.688 1.00 15.21 113 GLU A CA 1
ATOM 894 C C . GLU A 1 113 ? -3.950 -12.474 -16.347 1.00 17.81 113 GLU A C 1
ATOM 895 O O . GLU A 1 113 ? -4.810 -12.128 -15.524 1.00 17.01 113 GLU A O 1
ATOM 901 N N . GLU A 1 114 ? -3.089 -13.461 -16.104 1.00 13.71 114 GLU A N 1
ATOM 902 C CA . GLU A 1 114 ? -3.185 -14.211 -14.856 1.00 17.91 114 GLU A CA 1
ATOM 903 C C . GLU A 1 114 ? -2.812 -13.346 -13.661 1.00 15.54 114 GLU A C 1
ATOM 904 O O . GLU A 1 114 ? -3.486 -13.395 -12.631 1.00 16.30 114 GLU A O 1
ATOM 910 N N . LEU A 1 115 ? -1.756 -12.535 -13.776 1.00 14.80 115 LEU A N 1
ATOM 911 C CA . LEU A 1 115 ? -1.386 -11.690 -12.647 1.00 16.27 115 LEU A CA 1
ATOM 912 C C . LEU A 1 115 ? -2.449 -10.630 -12.380 1.00 16.11 115 LEU A C 1
ATOM 913 O O . LEU A 1 115 ? -2.710 -10.282 -11.221 1.00 17.67 115 LEU A O 1
ATOM 918 N N . LYS A 1 116 ? -3.062 -10.088 -13.436 1.00 14.16 116 LYS A N 1
ATOM 919 C CA . LYS A 1 116 ? -4.157 -9.149 -13.202 1.00 18.33 116 LYS A CA 1
ATOM 920 C C . LYS A 1 116 ? -5.340 -9.839 -12.525 1.00 21.69 116 LYS A C 1
ATOM 921 O O . LYS A 1 116 ? -5.965 -9.269 -11.622 1.00 21.06 116 LYS A O 1
ATOM 927 N N . ARG A 1 117 ? -5.647 -11.073 -12.936 1.00 17.44 117 ARG A N 1
ATOM 928 C CA . ARG A 1 117 ? -6.767 -11.816 -12.361 1.00 21.16 117 ARG A CA 1
ATOM 929 C C . ARG A 1 117 ? -6.572 -12.062 -10.873 1.00 23.76 117 ARG A C 1
ATOM 930 O O . ARG A 1 117 ? -7.478 -11.816 -10.062 1.00 19.62 117 ARG A O 1
ATOM 938 N N . THR A 1 118 ? -5.400 -12.581 -10.500 1.00 17.07 118 THR A N 1
ATOM 939 C CA . THR A 1 118 ? -5.171 -13.024 -9.130 1.00 15.80 118 THR A CA 1
ATOM 940 C C . THR A 1 118 ? -4.730 -11.902 -8.211 1.00 18.01 118 THR A C 1
ATOM 941 O O . THR A 1 118 ? -4.880 -12.032 -6.989 1.00 18.26 118 THR A O 1
ATOM 945 N N . GLY A 1 119 ? -4.199 -10.818 -8.764 1.00 20.86 119 GLY A N 1
ATOM 946 C CA . GLY A 1 119 ? -3.626 -9.747 -7.981 1.00 19.18 119 GLY A CA 1
ATOM 947 C C . GLY A 1 119 ? -2.179 -9.949 -7.582 1.00 18.95 119 GLY A C 1
ATOM 948 O O . GLY A 1 119 ? -1.591 -9.046 -6.974 1.00 22.83 119 GLY A O 1
ATOM 949 N N . ALA A 1 120 ? -1.585 -11.096 -7.899 1.00 16.28 120 ALA A N 1
ATOM 950 C CA . ALA A 1 120 ? -0.196 -11.333 -7.534 1.00 14.72 120 ALA A CA 1
ATOM 951 C C . ALA A 1 120 ? 0.734 -10.418 -8.337 1.00 15.81 120 ALA A C 1
ATOM 952 O O . ALA A 1 120 ? 0.460 -10.101 -9.496 1.00 17.06 120 ALA A O 1
ATOM 954 N N . PRO A 1 121 ? 1.858 -9.996 -7.750 1.00 15.41 121 PRO A N 1
ATOM 955 C CA . PRO A 1 121 ? 2.763 -9.075 -8.457 1.00 13.87 121 PRO A CA 1
ATOM 956 C C . PRO A 1 121 ? 3.744 -9.758 -9.391 1.00 17.16 121 PRO A C 1
ATOM 957 O O . PRO A 1 121 ? 4.464 -9.060 -10.122 1.00 17.91 121 PRO A O 1
ATOM 961 N N . GLY A 1 122 ? 3.813 -11.082 -9.378 1.00 17.59 122 GLY A N 1
ATOM 962 C CA . GLY A 1 122 ? 4.762 -11.782 -10.217 1.00 13.55 122 GLY A CA 1
ATOM 963 C C . GLY A 1 122 ? 4.483 -13.263 -10.212 1.00 13.21 122 GLY A C 1
ATOM 964 O O . GLY A 1 122 ? 3.834 -13.792 -9.300 1.00 14.22 122 GLY A O 1
ATOM 965 N N . ALA A 1 123 ? 5.004 -13.934 -11.246 1.00 12.85 123 ALA A N 1
ATOM 966 C CA . ALA A 1 123 ? 4.821 -15.373 -11.403 1.00 14.29 123 ALA A CA 1
ATOM 967 C C . ALA A 1 123 ? 5.436 -16.187 -10.275 1.00 16.25 123 ALA A C 1
ATOM 968 O O . ALA A 1 123 ? 5.020 -17.336 -10.064 1.00 13.20 123 ALA A O 1
ATOM 970 N N . PHE A 1 124 ? 6.441 -15.649 -9.574 1.00 12.64 124 PHE A N 1
ATOM 971 C CA . PHE A 1 124 ? 7.126 -16.371 -8.504 1.00 13.09 124 PHE A CA 1
ATOM 972 C C . PHE A 1 124 ? 6.880 -15.750 -7.137 1.00 15.23 124 PHE A C 1
ATOM 973 O O . PHE A 1 124 ? 7.701 -15.915 -6.231 1.00 14.67 124 PHE A O 1
ATOM 981 N N . HIS A 1 125 ? 5.803 -14.997 -6.969 1.00 15.05 125 HIS A N 1
ATOM 982 C CA . HIS A 1 125 ? 5.599 -14.346 -5.683 1.00 12.70 125 HIS A CA 1
ATOM 983 C C . HIS A 1 125 ? 5.387 -15.399 -4.604 1.00 13.99 125 HIS A C 1
ATOM 984 O O . HIS A 1 125 ? 4.640 -16.3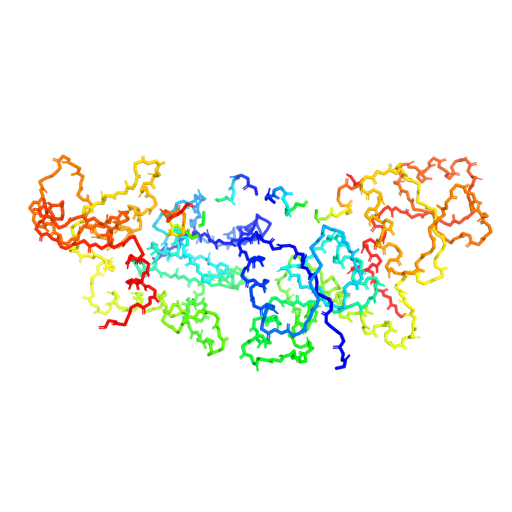56 -4.810 1.00 17.44 125 HIS A O 1
ATOM 991 N N . ARG A 1 126 ? 6.051 -15.209 -3.458 1.00 14.42 126 ARG A N 1
ATOM 992 C CA . ARG A 1 126 ? 6.094 -16.058 -2.270 1.00 19.65 126 ARG A CA 1
ATOM 993 C C . ARG A 1 126 ? 7.137 -17.178 -2.422 1.00 20.12 126 ARG A C 1
ATOM 994 O O . ARG A 1 126 ? 7.353 -17.919 -1.465 1.00 20.37 126 ARG A O 1
ATOM 1002 N N . TRP A 1 127 ? 7.785 -17.327 -3.582 1.00 18.56 127 TRP A N 1
ATOM 1003 C CA . TRP A 1 127 ? 8.914 -18.253 -3.691 1.00 17.03 127 TRP A CA 1
ATOM 1004 C C . TRP A 1 127 ? 10.091 -17.707 -2.895 1.00 16.92 127 TRP A C 1
ATOM 1005 O O . TRP A 1 127 ? 10.336 -16.498 -2.872 1.00 18.70 127 TRP A O 1
ATOM 1016 N N . LYS A 1 128 ? 10.818 -18.603 -2.231 1.00 14.77 128 LYS A N 1
ATOM 1017 C CA . LYS A 1 128 ? 12.064 -18.253 -1.550 1.00 14.72 128 LYS A CA 1
ATOM 1018 C C . LYS A 1 128 ? 13.103 -19.240 -2.058 1.00 18.48 128 LYS A C 1
ATOM 1019 O O . LYS A 1 128 ? 13.076 -20.417 -1.684 1.00 16.24 128 LYS A O 1
ATOM 1025 N N . VAL A 1 129 ? 14.008 -18.766 -2.905 1.00 16.32 129 VAL A N 1
ATOM 1026 C CA . VAL A 1 129 ? 14.809 -19.623 -3.770 1.00 16.61 129 VAL A CA 1
ATOM 1027 C C . VAL A 1 129 ? 16.266 -19.587 -3.329 1.00 19.43 129 VAL A C 1
ATOM 1028 O O . VAL A 1 129 ? 16.843 -18.506 -3.164 1.00 21.25 129 VAL A O 1
ATOM 1032 N N . VAL A 1 130 ? 16.866 -20.763 -3.165 1.00 14.85 130 VAL A N 1
ATOM 1033 C CA . VAL A 1 130 ? 18.320 -20.894 -3.112 1.00 16.36 130 VAL A CA 1
ATOM 1034 C C . VAL A 1 130 ? 18.795 -21.357 -4.481 1.00 18.42 130 VAL A C 1
ATOM 1035 O O . VAL A 1 130 ? 18.290 -22.352 -5.022 1.00 18.07 130 VAL A O 1
ATOM 1039 N N . LEU A 1 131 ? 19.744 -20.624 -5.056 1.00 17.03 131 LEU A N 1
ATOM 1040 C CA . LEU A 1 131 ? 20.364 -20.995 -6.320 1.00 16.25 131 LEU A CA 1
ATOM 1041 C C . LEU A 1 131 ? 21.683 -21.695 -6.050 1.00 24.62 131 LEU A C 1
ATOM 1042 O O . LEU A 1 131 ? 22.546 -21.148 -5.354 1.00 21.93 131 LEU A O 1
ATOM 1047 N N . LEU A 1 132 ? 21.840 -22.893 -6.606 1.00 17.15 132 LEU A N 1
ATOM 1048 C CA . LEU A 1 132 ? 23.116 -23.597 -6.609 1.00 17.93 132 LEU A CA 1
ATOM 1049 C C . LEU A 1 132 ? 23.607 -23.695 -8.052 1.00 24.80 132 LEU A C 1
ATOM 1050 O O . LEU A 1 132 ? 23.536 -24.748 -8.690 1.00 20.79 132 LEU A O 1
ATOM 1055 N N . VAL A 1 133 ? 24.110 -22.587 -8.564 1.00 23.03 133 VAL A N 1
ATOM 1056 C CA . VAL A 1 133 ? 24.519 -22.501 -9.962 1.00 24.48 133 VAL A CA 1
ATOM 1057 C C . VAL A 1 133 ? 25.998 -22.814 -10.070 1.00 28.01 133 VAL A C 1
ATOM 1058 O O . VAL A 1 133 ? 26.799 -22.354 -9.250 1.00 31.60 133 VAL A O 1
ATOM 1062 N N . ARG A 1 134 ? 26.351 -23.607 -11.086 1.00 31.15 134 ARG A N 1
ATOM 1063 C CA . ARG A 1 134 ? 27.734 -23.966 -11.376 1.00 37.40 134 ARG A CA 1
ATOM 1064 C C . ARG A 1 134 ? 28.668 -22.779 -11.163 1.00 38.01 134 ARG A C 1
ATOM 1065 O O . ARG A 1 134 ? 28.381 -21.657 -11.586 1.00 39.29 134 ARG A O 1
ATOM 1073 N N . THR A 1 135 ? 29.777 -23.032 -10.469 1.00 37.01 135 THR A N 1
ATOM 1074 C CA . THR A 1 135 ? 30.605 -21.940 -9.971 1.00 44.00 135 THR A CA 1
ATOM 1075 C C . THR A 1 135 ? 31.343 -21.184 -11.072 1.00 38.06 135 THR A C 1
ATOM 1076 O O . THR A 1 135 ? 31.829 -20.080 -10.807 1.00 41.66 135 THR A O 1
ATOM 1080 N N . ASP A 1 136 ? 31.423 -21.728 -12.290 1.00 33.10 136 ASP A N 1
ATOM 1081 C CA . ASP A 1 136 ? 32.128 -21.079 -13.391 1.00 31.13 136 ASP A CA 1
ATOM 1082 C C . ASP A 1 136 ? 31.268 -20.081 -14.157 1.00 33.03 136 ASP A C 1
ATOM 1083 O O . ASP A 1 136 ? 31.807 -19.316 -14.965 1.00 33.84 136 ASP A O 1
ATOM 1088 N N . LYS A 1 137 ? 29.956 -20.081 -13.946 1.00 33.19 137 LYS A N 1
ATOM 1089 C CA . LYS A 1 137 ? 29.041 -19.230 -14.695 1.00 36.83 137 LYS A CA 1
ATOM 1090 C C . LYS A 1 137 ? 28.351 -18.253 -13.756 1.00 43.71 137 LYS A C 1
ATOM 1091 O O . LYS A 1 137 ? 28.210 -18.504 -12.554 1.00 48.78 137 LYS A O 1
ATOM 1097 N N . ARG A 1 138 ? 27.900 -17.136 -14.318 1.00 33.85 138 ARG A N 1
ATOM 1098 C CA . ARG A 1 138 ? 27.174 -16.145 -13.536 1.00 42.95 138 ARG A CA 1
ATOM 1099 C C . ARG A 1 138 ? 25.700 -16.518 -13.450 1.00 41.28 138 ARG A C 1
ATOM 1100 O O . ARG A 1 138 ? 25.067 -16.880 -14.447 1.00 36.24 138 ARG A O 1
ATOM 1108 N N . SER A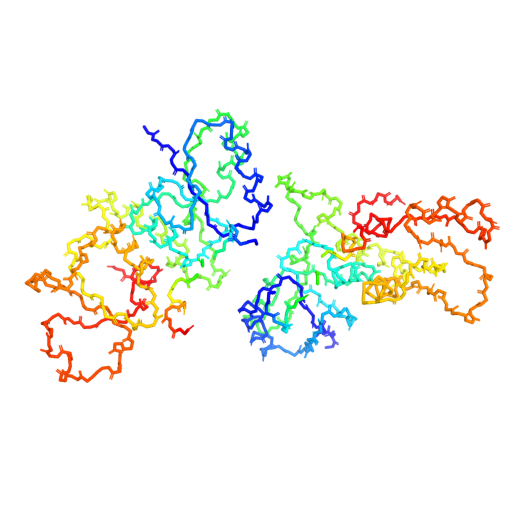 1 139 ? 25.153 -16.439 -12.250 1.00 30.86 139 SER A N 1
ATOM 1109 C CA . SER A 1 139 ? 23.727 -16.640 -12.091 1.00 29.52 139 SER A CA 1
ATOM 1110 C C . SER A 1 139 ? 22.942 -15.337 -12.229 1.00 23.18 139 SER A C 1
ATOM 1111 O O . SER A 1 139 ? 21.736 -15.329 -11.979 1.00 21.64 139 SER A O 1
ATOM 1114 N N . ASP A 1 140 ? 23.601 -14.241 -12.620 1.00 21.11 140 ASP A N 1
ATOM 1115 C CA . ASP A 1 140 ? 22.986 -12.923 -12.488 1.00 20.70 140 ASP A CA 1
ATOM 1116 C C . ASP A 1 140 ? 21.714 -12.780 -13.325 1.00 18.72 140 ASP A C 1
ATOM 1117 O O . ASP A 1 140 ? 20.744 -12.156 -12.876 1.00 16.40 140 ASP A O 1
ATOM 1122 N N . SER A 1 141 ? 21.708 -13.293 -14.565 1.00 19.65 141 SER A N 1
ATOM 1123 C CA . SER A 1 141 ? 20.494 -13.192 -15.378 1.00 17.38 141 SER A CA 1
ATOM 1124 C C . SER A 1 141 ? 19.363 -13.999 -14.769 1.00 17.94 141 SER A C 1
ATOM 1125 O O . SER A 1 141 ? 18.201 -13.566 -14.780 1.00 16.31 141 SER A O 1
ATOM 1128 N N . LEU A 1 142 ? 19.683 -15.187 -14.255 1.00 16.98 142 LEU A N 1
ATOM 1129 C CA . LEU A 1 142 ? 18.680 -16.012 -13.602 1.00 17.65 142 LEU A CA 1
ATOM 1130 C C . LEU A 1 142 ? 18.076 -15.279 -12.409 1.00 19.91 142 LEU A C 1
ATOM 1131 O O . LEU A 1 142 ? 16.855 -15.305 -12.203 1.00 17.20 142 LEU A O 1
ATOM 1136 N N . ILE A 1 143 ? 18.929 -14.624 -11.608 1.00 17.20 143 ILE A N 1
ATOM 1137 C CA . ILE A 1 143 ? 18.460 -13.870 -10.447 1.00 16.41 143 ILE A CA 1
ATOM 1138 C C . ILE A 1 143 ? 17.523 -12.747 -10.875 1.00 17.15 143 ILE A C 1
ATOM 1139 O O . ILE A 1 143 ? 16.456 -12.557 -10.282 1.00 15.17 143 ILE A O 1
ATOM 1144 N N . ARG A 1 144 ? 17.875 -12.008 -11.933 1.00 15.20 144 ARG A N 1
ATOM 1145 C CA . ARG A 1 144 ? 17.012 -10.893 -12.325 1.00 14.73 144 ARG A CA 1
ATOM 1146 C C . ARG A 1 144 ? 15.666 -11.377 -12.862 1.00 14.55 144 ARG A C 1
ATOM 1147 O O . ARG A 1 144 ? 14.651 -10.690 -12.683 1.00 16.88 144 ARG A O 1
ATOM 1155 N N . VAL A 1 145 ? 15.619 -12.547 -13.501 1.00 14.27 145 VAL A N 1
ATOM 1156 C CA . VAL A 1 145 ? 14.332 -13.121 -13.893 1.00 11.82 145 VAL A CA 1
ATOM 1157 C C . VAL A 1 145 ? 13.529 -13.502 -12.655 1.00 11.81 145 VAL A C 1
ATOM 1158 O O . VAL A 1 145 ? 12.333 -13.205 -12.550 1.00 11.77 145 VAL A O 1
ATOM 1162 N N . LEU A 1 146 ? 14.166 -14.190 -11.710 1.00 12.76 146 LEU A N 1
ATOM 1163 C CA . LEU A 1 146 ? 13.456 -14.578 -10.497 1.00 14.68 146 LEU A CA 1
ATOM 1164 C C . LEU A 1 146 ? 12.913 -13.355 -9.774 1.00 14.37 146 LEU A C 1
ATOM 1165 O O . LEU A 1 146 ? 11.751 -13.336 -9.357 1.00 14.47 146 LEU A O 1
ATOM 1170 N N . GLU A 1 147 ? 13.731 -12.312 -9.639 1.00 13.44 147 GLU A N 1
ATOM 1171 C CA . GLU A 1 147 ? 13.284 -11.131 -8.915 1.00 14.40 147 GLU A CA 1
ATOM 1172 C C . GLU A 1 147 ? 12.233 -10.351 -9.690 1.00 13.66 147 GLU A C 1
ATOM 1173 O O . GLU A 1 147 ? 11.358 -9.728 -9.077 1.00 14.21 147 GLU A O 1
ATOM 1179 N N . ALA A 1 148 ? 12.288 -10.385 -11.027 1.00 13.18 148 ALA A N 1
ATOM 1180 C CA . ALA A 1 148 ? 11.211 -9.795 -11.818 1.00 14.97 148 ALA A CA 1
ATOM 1181 C C . ALA A 1 148 ? 9.881 -10.467 -11.509 1.00 14.11 148 ALA A C 1
ATOM 1182 O O . ALA A 1 148 ? 8.832 -9.807 -11.474 1.00 15.52 148 ALA A O 1
ATOM 1184 N N . GLY A 1 149 ? 9.907 -11.772 -11.266 1.00 14.42 149 GLY A N 1
ATOM 1185 C CA . GLY A 1 149 ? 8.729 -12.488 -10.835 1.00 14.78 149 GLY A CA 1
ATOM 1186 C C . GLY A 1 149 ? 8.419 -12.400 -9.361 1.00 18.30 149 GLY A C 1
ATOM 1187 O O . GLY A 1 149 ? 7.507 -13.094 -8.906 1.00 16.55 149 GLY A O 1
ATOM 1188 N N . LYS A 1 150 ? 9.158 -11.582 -8.603 1.00 15.24 150 LYS A N 1
ATOM 1189 C CA . LYS A 1 150 ? 8.915 -11.296 -7.183 1.00 16.11 150 LYS A CA 1
ATOM 1190 C C . LYS A 1 150 ? 9.254 -12.478 -6.277 1.00 15.88 150 LYS A C 1
ATOM 1191 O O . LYS A 1 150 ? 8.780 -12.551 -5.125 1.00 17.63 150 LYS A O 1
ATOM 1197 N N . ALA A 1 151 ? 10.067 -13.414 -6.772 1.00 13.73 151 ALA A N 1
ATOM 1198 C CA . ALA A 1 151 ? 10.709 -14.390 -5.904 1.00 13.74 151 ALA A CA 1
ATOM 1199 C C . ALA A 1 151 ? 11.717 -13.697 -5.001 1.00 19.49 151 ALA A C 1
ATOM 1200 O O . ALA A 1 151 ? 12.318 -12.680 -5.362 1.00 18.75 151 ALA A O 1
ATOM 1202 N N . ASN A 1 152 ? 11.912 -14.269 -3.823 1.00 17.17 152 ASN A N 1
ATOM 1203 C CA . ASN A 1 152 ? 12.953 -13.842 -2.902 1.00 20.40 152 ASN A CA 1
ATOM 1204 C C . ASN A 1 152 ? 14.134 -14.789 -3.093 1.00 19.95 152 ASN A C 1
ATOM 1205 O O . ASN A 1 152 ? 14.041 -15.971 -2.765 1.00 22.64 152 ASN A O 1
ATOM 1210 N N . VAL A 1 153 ? 15.242 -14.284 -3.611 1.00 17.32 153 VAL A N 1
ATOM 1211 C CA . VAL A 1 153 ? 16.432 -15.110 -3.790 1.00 16.06 153 VAL A CA 1
ATOM 1212 C C . VAL A 1 153 ? 17.251 -15.019 -2.516 1.00 23.84 153 VAL A C 1
ATOM 1213 O O . VAL A 1 153 ? 17.718 -13.937 -2.141 1.00 26.68 153 VAL A O 1
ATOM 1217 N N . ILE A 1 154 ? 17.405 -16.157 -1.847 1.00 17.48 154 ILE A N 1
ATOM 1218 C CA . ILE A 1 154 ? 18.059 -16.252 -0.548 1.00 28.39 154 ILE A CA 1
ATOM 1219 C C . ILE A 1 154 ? 19.570 -16.269 -0.758 1.00 23.72 154 ILE A C 1
ATOM 1220 O O . ILE A 1 154 ? 20.116 -17.236 -1.292 1.00 26.93 154 ILE A O 1
ATOM 1225 N N . LEU A 1 155 ? 20.247 -15.222 -0.302 1.00 20.80 155 LEU A N 1
ATOM 1226 C CA . LEU A 1 155 ? 21.703 -15.166 -0.365 1.00 23.81 155 LEU A CA 1
ATOM 1227 C C . LEU A 1 155 ? 22.315 -16.036 0.728 1.00 24.78 155 LEU A C 1
ATOM 1228 O O . LEU A 1 155 ? 21.655 -16.347 1.720 1.00 21.57 155 LEU A O 1
ATOM 1233 N N . PRO A 1 156 ? 23.566 -16.476 0.547 1.00 24.46 156 PRO A N 1
ATOM 1234 C CA . PRO A 1 156 ? 24.159 -17.406 1.515 1.00 27.43 156 PRO A CA 1
ATOM 1235 C C . PRO A 1 156 ? 24.152 -16.893 2.938 1.00 28.85 156 PRO A C 1
ATOM 1236 O O . PRO A 1 156 ? 24.071 -17.701 3.872 1.00 31.86 156 PRO A O 1
ATOM 1240 N N . LYS A 1 157 ? 24.227 -15.578 3.139 1.00 23.65 157 LYS A N 1
ATOM 1241 C CA . LYS A 1 157 ? 24.221 -15.037 4.496 1.00 26.04 157 LYS A CA 1
ATOM 1242 C C . LYS A 1 157 ? 22.824 -14.905 5.096 1.00 30.69 157 LYS A C 1
ATOM 1243 O O . LYS A 1 157 ? 22.706 -14.520 6.262 1.00 37.98 157 LYS A O 1
ATOM 1249 N N . SER A 1 158 ? 21.767 -15.215 4.359 1.00 23.02 158 SER A N 1
ATOM 1250 C CA . SER A 1 158 ? 20.430 -15.146 4.926 1.00 24.20 158 SER A CA 1
ATOM 1251 C C . SER A 1 158 ? 19.997 -16.511 5.438 1.00 29.76 158 SER A C 1
ATOM 1252 O O . SER A 1 158 ? 20.431 -17.549 4.935 1.00 25.81 158 SER A O 1
ATOM 1255 N N . SER A 1 159 ? 19.123 -16.492 6.437 1.00 22.38 159 SER A N 1
ATOM 1256 C CA . SER A 1 159 ? 18.645 -17.730 7.034 1.00 23.44 159 SER A CA 1
ATOM 1257 C C . SER A 1 159 ? 17.903 -18.567 5.997 1.00 22.87 159 SER A C 1
ATOM 1258 O O . SER A 1 159 ? 17.191 -18.015 5.143 1.00 18.17 159 SER A O 1
ATOM 1261 N N . PRO A 1 160 ? 18.043 -19.894 6.045 1.00 21.18 160 PRO A N 1
ATOM 1262 C CA . PRO A 1 160 ? 17.318 -20.777 5.133 1.00 20.62 160 PRO A CA 1
ATOM 1263 C C . PRO A 1 160 ? 15.887 -21.070 5.554 1.00 21.74 160 PRO A C 1
ATOM 1264 O O . PRO A 1 160 ? 15.249 -21.933 4.947 1.00 20.03 160 PRO A O 1
ATOM 1268 N N . SER A 1 161 ? 15.377 -20.415 6.594 1.00 21.25 161 SER A N 1
ATOM 1269 C CA . SER A 1 161 ? 14.001 -20.651 7.013 1.00 20.42 161 SER A CA 1
ATOM 1270 C C . SER A 1 161 ? 13.028 -20.350 5.875 1.00 19.40 161 SER A C 1
ATOM 1271 O O . SER A 1 161 ? 13.077 -19.280 5.260 1.00 21.97 161 SER A O 1
ATOM 1274 N N . GLY A 1 162 ? 12.142 -21.297 5.597 1.00 20.12 162 GLY A N 1
ATOM 1275 C CA . GLY A 1 162 ? 11.084 -21.062 4.637 1.00 20.11 162 GLY A CA 1
ATOM 1276 C C . GLY A 1 162 ? 11.474 -21.192 3.180 1.00 20.60 162 GLY A C 1
ATOM 1277 O O . GLY A 1 162 ? 10.694 -20.780 2.317 1.00 20.65 162 GLY A O 1
ATOM 1278 N N . ILE A 1 163 ? 12.658 -21.733 2.870 1.00 16.94 163 ILE A N 1
ATOM 1279 C CA . ILE A 1 163 ? 13.006 -21.976 1.466 1.00 17.05 163 ILE A CA 1
ATOM 1280 C C . ILE A 1 163 ? 11.933 -22.834 0.804 1.00 21.53 163 ILE A C 1
ATOM 1281 O O . ILE A 1 163 ? 11.437 -23.807 1.389 1.00 16.92 163 ILE A O 1
ATOM 1286 N N . THR A 1 164 ? 11.551 -22.461 -0.419 1.00 15.10 164 THR A N 1
ATOM 1287 C CA . THR A 1 164 ? 10.544 -23.198 -1.170 1.00 15.83 164 THR A CA 1
ATOM 1288 C C . THR A 1 164 ? 11.127 -24.000 -2.324 1.00 18.05 164 THR A C 1
ATOM 1289 O O . THR A 1 164 ? 10.574 -25.039 -2.690 1.00 21.40 164 THR A O 1
ATOM 1293 N N . HIS A 1 165 ? 12.219 -23.532 -2.906 1.00 14.86 165 HIS A N 1
ATOM 1294 C CA . HIS A 1 165 ? 12.829 -24.148 -4.074 1.00 15.62 165 HIS A CA 1
ATOM 1295 C C . HIS A 1 165 ? 14.338 -24.116 -3.932 1.00 18.14 165 HIS A C 1
ATOM 1296 O O . HIS A 1 165 ? 14.911 -23.072 -3.611 1.00 15.57 165 HIS A O 1
ATOM 1303 N N . VAL A 1 166 ? 14.991 -25.225 -4.255 1.00 18.82 166 VAL A N 1
ATOM 1304 C CA . VAL A 1 166 ? 16.421 -25.202 -4.539 1.00 16.96 166 VAL A CA 1
ATOM 1305 C C . VAL A 1 166 ? 16.565 -25.403 -6.042 1.00 15.54 166 VAL A C 1
ATOM 1306 O O . VAL A 1 166 ? 16.177 -26.447 -6.577 1.00 19.22 166 VAL A O 1
ATOM 1310 N N . ILE A 1 167 ? 17.087 -24.399 -6.734 1.00 15.23 167 ILE A N 1
ATOM 1311 C CA . ILE A 1 167 ? 17.294 -24.475 -8.180 1.00 15.76 167 ILE A CA 1
ATOM 1312 C C . ILE A 1 167 ? 18.779 -24.689 -8.421 1.00 19.22 167 ILE A C 1
ATOM 1313 O O . ILE A 1 167 ? 19.610 -23.869 -8.008 1.00 20.28 167 ILE A O 1
ATOM 1318 N N . ALA A 1 168 ? 19.124 -25.791 -9.080 1.00 16.86 168 ALA A N 1
ATOM 1319 C CA . ALA A 1 168 ? 20.495 -26.266 -9.045 1.00 18.61 168 ALA A CA 1
ATOM 1320 C C . ALA A 1 168 ? 20.957 -26.711 -10.420 1.00 20.74 168 ALA A C 1
ATOM 1321 O O . ALA A 1 168 ? 20.240 -27.421 -11.137 1.00 18.92 168 ALA A O 1
ATOM 1323 N N . SER A 1 169 ? 22.158 -26.269 -10.788 1.00 19.20 169 SER A N 1
ATOM 1324 C CA . SER A 1 169 ? 22.881 -26.914 -11.872 1.00 22.80 169 SER A CA 1
ATOM 1325 C C . SER A 1 169 ? 22.994 -28.396 -11.550 1.00 23.13 169 SER A C 1
ATOM 1326 O O . SER A 1 169 ? 23.308 -28.764 -10.416 1.00 28.29 169 SER A O 1
ATOM 1329 N N . ASN A 1 170 ? 22.726 -29.242 -12.536 1.00 24.02 170 ASN A N 1
ATOM 1330 C CA . ASN A 1 170 ? 22.819 -30.691 -12.351 1.00 38.45 170 ASN A CA 1
ATOM 1331 C C . ASN A 1 170 ? 22.006 -31.166 -11.142 1.00 39.29 170 ASN A C 1
ATOM 1332 O O . ASN A 1 170 ? 22.448 -32.022 -10.372 1.00 36.44 170 ASN A O 1
ATOM 1337 N N . ALA A 1 171 ? 20.810 -30.592 -10.959 1.00 26.37 171 ALA A N 1
ATOM 1338 C CA . ALA A 1 171 ? 19.936 -31.058 -9.882 1.00 24.94 171 ALA A CA 1
ATOM 1339 C C . ALA A 1 171 ? 19.624 -32.543 -10.024 1.00 33.79 171 ALA A C 1
ATOM 1340 O O . ALA A 1 171 ? 19.579 -33.272 -9.027 1.00 29.69 171 ALA A O 1
ATOM 1342 N N . ARG A 1 172 ? 19.412 -33.017 -11.255 1.00 28.35 172 ARG A N 1
ATOM 1343 C CA . ARG A 1 172 ? 19.049 -34.422 -11.422 1.00 34.80 172 ARG A CA 1
ATOM 1344 C C . ARG A 1 172 ? 20.202 -35.375 -11.115 1.00 42.44 172 ARG A C 1
ATOM 1345 O O . ARG A 1 172 ? 19.965 -36.585 -10.997 1.00 36.72 172 ARG A O 1
ATOM 1353 N N . ILE A 1 173 ? 21.426 -34.864 -10.958 1.00 34.60 173 ILE A N 1
ATOM 1354 C CA . ILE A 1 173 ? 22.595 -35.702 -10.703 1.00 30.49 173 ILE A CA 1
ATOM 1355 C C . ILE A 1 173 ? 22.921 -35.771 -9.211 1.00 33.88 173 ILE A C 1
ATOM 1356 O O . ILE A 1 173 ? 23.569 -36.735 -8.769 1.00 33.43 173 ILE A O 1
ATOM 1361 N N . LYS A 1 174 ? 22.480 -34.797 -8.425 1.00 34.62 174 LYS A N 1
ATOM 1362 C CA . LYS A 1 174 ? 22.958 -34.669 -7.056 1.00 37.59 174 LYS A CA 1
ATOM 1363 C C . LYS A 1 174 ? 22.473 -35.822 -6.177 1.00 47.16 174 LYS A C 1
ATOM 1364 O O . LYS A 1 174 ? 21.357 -36.331 -6.325 1.00 38.78 174 LYS A O 1
ATOM 1370 N N . ALA A 1 175 ? 23.341 -36.230 -5.252 1.00 43.99 175 ALA A N 1
ATOM 1371 C CA . ALA A 1 175 ? 23.042 -37.323 -4.340 1.00 48.12 175 ALA A CA 1
ATOM 1372 C C . ALA A 1 175 ? 21.946 -36.933 -3.359 1.00 48.18 175 ALA A C 1
ATOM 1373 O O . ALA A 1 175 ? 21.798 -35.765 -2.992 1.00 38.41 175 ALA A O 1
ATOM 1375 N N . GLU A 1 176 ? 21.180 -37.935 -2.922 1.00 52.25 176 GLU A N 1
ATOM 1376 C CA . GLU A 1 176 ? 20.169 -37.689 -1.897 1.00 51.10 176 GLU A CA 1
ATOM 1377 C C . GLU A 1 176 ? 20.802 -37.128 -0.630 1.00 47.86 176 GLU A C 1
ATOM 1378 O O . GLU A 1 176 ? 20.216 -36.261 0.032 1.00 52.03 176 GLU A O 1
ATOM 1384 N N . LYS A 1 177 ? 22.003 -37.603 -0.287 1.00 46.48 177 LYS A N 1
ATOM 1385 C CA . LYS A 1 177 ? 22.716 -37.077 0.874 1.00 53.03 177 LYS A CA 1
ATOM 1386 C C . LYS A 1 177 ? 22.943 -35.573 0.750 1.00 53.20 177 LYS A C 1
ATOM 1387 O O . LYS A 1 177 ? 22.827 -34.835 1.737 1.00 40.85 177 LYS A O 1
ATOM 1393 N N . GLU A 1 178 ? 23.258 -35.097 -0.459 1.00 37.10 178 GLU A N 1
ATOM 1394 C CA . GLU A 1 178 ? 23.463 -33.666 -0.638 1.00 37.96 178 GLU A CA 1
ATOM 1395 C C . GLU A 1 178 ? 22.132 -32.918 -0.679 1.00 33.17 178 GLU A C 1
ATOM 1396 O O . GLU A 1 178 ? 22.024 -31.810 -0.141 1.00 28.79 178 GLU A O 1
ATOM 1402 N N . LYS A 1 179 ? 21.103 -33.511 -1.296 1.00 23.25 179 LYS A N 1
ATOM 1403 C CA . LYS A 1 179 ? 19.775 -32.906 -1.261 1.00 29.68 179 LYS A CA 1
ATOM 1404 C C . LYS A 1 179 ? 19.251 -32.778 0.162 1.00 29.34 179 LYS A C 1
ATOM 1405 O O . LYS A 1 179 ? 18.438 -31.888 0.443 1.00 28.76 179 LYS A O 1
ATOM 1411 N N . ASP A 1 180 ? 19.703 -33.654 1.066 1.00 24.25 180 ASP A N 1
ATOM 1412 C CA . ASP A 1 180 ? 19.299 -33.637 2.467 1.00 34.99 180 ASP A CA 1
ATOM 1413 C C . ASP A 1 180 ? 19.818 -32.424 3.228 1.00 28.73 180 ASP A C 1
ATOM 1414 O O . ASP A 1 180 ? 19.385 -32.200 4.365 1.00 30.70 180 ASP A O 1
ATOM 1419 N N . ASN A 1 181 ? 20.737 -31.649 2.646 1.00 23.03 181 ASN A N 1
ATOM 1420 C CA . ASN A 1 181 ? 21.146 -30.399 3.274 1.00 22.83 181 ASN A CA 1
ATOM 1421 C C . ASN A 1 181 ? 20.082 -29.325 3.179 1.00 21.75 181 ASN A C 1
ATOM 1422 O O . ASN A 1 181 ? 20.270 -28.240 3.742 1.00 20.32 181 ASN A O 1
ATOM 1427 N N . PHE A 1 182 ? 18.986 -29.590 2.467 1.00 19.39 182 PHE A N 1
ATOM 1428 C CA . PHE A 1 182 ? 17.906 -28.635 2.290 1.00 21.40 182 PHE A CA 1
ATOM 1429 C C . PHE A 1 182 ? 16.574 -29.330 2.516 1.00 23.74 182 PHE A C 1
ATOM 1430 O O . PHE A 1 182 ? 16.367 -30.467 2.077 1.00 25.47 182 PHE A O 1
ATOM 1438 N N . LYS A 1 183 ? 15.666 -28.623 3.181 1.00 22.52 183 LYS A N 1
ATOM 1439 C CA . LYS A 1 183 ? 14.318 -29.135 3.385 1.00 21.63 183 LYS A CA 1
ATOM 1440 C C . LYS A 1 183 ? 13.521 -29.118 2.082 1.00 24.72 183 LYS A C 1
ATOM 1441 O O . LYS A 1 183 ? 12.767 -30.052 1.792 1.00 26.58 183 LYS A O 1
ATOM 1447 N N . ALA A 1 184 ? 13.705 -28.086 1.272 1.00 19.52 184 ALA A N 1
ATOM 1448 C CA . ALA A 1 184 ? 12.930 -27.890 0.058 1.00 18.27 184 ALA A CA 1
ATOM 1449 C C . ALA A 1 184 ? 13.414 -28.791 -1.079 1.00 20.25 184 ALA A C 1
ATOM 1450 O O . ALA A 1 184 ? 14.563 -29.243 -1.086 1.00 22.71 184 ALA A O 1
ATOM 1452 N N . PRO A 1 185 ? 12.562 -29.049 -2.070 1.00 19.49 185 PRO A N 1
ATOM 1453 C CA . PRO A 1 185 ? 12.975 -29.907 -3.188 1.00 18.63 185 PRO A CA 1
ATOM 1454 C C . PRO A 1 185 ? 13.952 -29.203 -4.114 1.00 25.93 185 PRO A C 1
ATOM 1455 O O . PRO A 1 185 ? 14.052 -27.973 -4.140 1.00 19.33 185 PRO A O 1
ATOM 1459 N N . PHE A 1 186 ? 14.671 -30.020 -4.893 1.00 22.83 186 PHE A N 1
ATOM 1460 C CA . PHE A 1 186 ? 15.581 -29.527 -5.913 1.00 21.18 186 PHE A CA 1
ATOM 1461 C C . PHE A 1 186 ? 14.870 -29.473 -7.259 1.00 20.01 186 PHE A C 1
ATOM 1462 O O . PHE A 1 186 ? 14.068 -30.352 -7.584 1.00 18.77 186 PHE A O 1
ATOM 1470 N N . TYR A 1 187 ? 15.182 -28.439 -8.037 1.00 16.66 187 TYR A N 1
ATOM 1471 C CA . TYR A 1 187 ? 14.668 -28.222 -9.382 1.00 19.94 187 TYR A CA 1
ATOM 1472 C C . TYR A 1 187 ? 15.819 -27.901 -10.322 1.00 19.15 187 TYR A C 1
ATOM 1473 O O . TYR A 1 187 ? 16.726 -27.144 -9.951 1.00 17.39 187 TYR A O 1
ATOM 1482 N N . PRO A 1 188 ? 15.790 -28.411 -11.550 1.00 17.74 188 PRO A N 1
ATOM 1483 C CA . PRO A 1 188 ? 16.831 -28.055 -12.521 1.00 16.57 188 PRO A CA 1
ATOM 1484 C C . PRO A 1 188 ? 16.652 -26.626 -13.023 1.00 17.17 188 PRO A C 1
ATOM 1485 O O . PRO A 1 188 ? 15.580 -26.033 -12.908 1.00 19.16 188 PRO A O 1
ATOM 1489 N N . ILE A 1 189 ? 17.725 -26.083 -13.617 1.00 19.07 189 ILE A N 1
ATOM 1490 C CA . ILE A 1 189 ? 17.674 -24.726 -14.174 1.00 17.49 189 ILE A CA 1
ATOM 1491 C C . ILE A 1 189 ? 16.492 -24.582 -15.127 1.00 19.64 189 ILE A C 1
ATOM 1492 O O . ILE A 1 189 ? 15.812 -23.546 -15.151 1.00 20.08 189 ILE A O 1
ATOM 1497 N N . GLN A 1 190 ? 16.234 -25.619 -15.933 1.00 18.49 190 GLN A N 1
ATOM 1498 C CA . GLN A 1 190 ? 15.167 -25.566 -16.932 1.00 19.36 190 GLN A CA 1
ATOM 1499 C C . GLN A 1 190 ? 13.788 -25.358 -16.336 1.00 24.34 190 GLN A C 1
ATOM 1500 O O . GLN A 1 190 ? 12.884 -24.914 -17.052 1.00 22.58 190 GLN A O 1
ATOM 1506 N N . TYR A 1 191 ? 13.597 -25.676 -15.057 1.00 20.09 191 TYR A N 1
ATOM 1507 C CA . TYR A 1 191 ? 12.274 -25.542 -14.456 1.00 18.66 191 TYR A CA 1
ATOM 1508 C C . TYR A 1 191 ? 11.763 -24.118 -14.578 1.00 19.52 191 TYR A C 1
ATOM 1509 O O . TYR A 1 191 ? 10.562 -23.891 -14.777 1.00 23.65 191 TYR A O 1
ATOM 1518 N N . LEU A 1 192 ? 12.666 -23.149 -14.460 1.00 21.18 192 LEU A N 1
ATOM 1519 C CA . LEU A 1 192 ? 12.271 -21.751 -14.477 1.00 24.65 192 LEU A CA 1
ATOM 1520 C C . LEU A 1 192 ? 11.640 -21.398 -15.818 1.00 23.61 192 LEU A C 1
ATOM 1521 O O . LEU A 1 192 ? 10.560 -20.796 -15.881 1.00 21.62 192 LEU A O 1
ATOM 1526 N N . GLY A 1 193 ? 12.314 -21.766 -16.907 1.00 20.36 193 GLY A N 1
ATOM 1527 C CA . GLY A 1 193 ? 11.745 -21.543 -18.224 1.00 17.97 193 GLY A CA 1
ATOM 1528 C C . GLY A 1 193 ? 10.473 -22.335 -18.434 1.00 24.09 193 GLY A C 1
ATOM 1529 O O . GLY A 1 193 ? 9.492 -21.817 -18.975 1.00 19.26 193 GLY A O 1
ATOM 1530 N N . ASP A 1 194 ? 10.459 -23.596 -17.984 1.00 18.30 194 ASP A N 1
ATOM 1531 C CA . ASP A 1 194 ? 9.274 -24.421 -18.205 1.00 23.73 194 ASP A CA 1
ATOM 1532 C C . ASP A 1 194 ? 8.076 -23.885 -17.435 1.00 20.21 194 ASP A C 1
ATOM 1533 O O . ASP A 1 194 ? 6.957 -23.854 -17.961 1.00 17.25 194 ASP A O 1
ATOM 1538 N N . PHE A 1 195 ? 8.294 -23.440 -16.197 1.00 17.53 195 PHE A N 1
ATOM 1539 C CA . PHE A 1 195 ? 7.195 -22.902 -15.403 1.00 14.28 195 PHE A CA 1
ATOM 1540 C C . PHE A 1 195 ? 6.539 -21.722 -16.111 1.00 17.48 195 PHE A C 1
ATOM 1541 O O . PHE A 1 195 ? 5.306 -21.618 -16.153 1.00 17.31 195 PHE A O 1
ATOM 1549 N N . LEU A 1 196 ? 7.351 -20.844 -16.709 1.00 13.82 196 LEU A N 1
ATOM 1550 C CA . LEU A 1 196 ? 6.812 -19.670 -17.395 1.00 13.80 196 LEU A CA 1
ATOM 1551 C C . LEU A 1 196 ? 6.221 -20.012 -18.761 1.00 15.28 196 LEU A C 1
ATOM 1552 O O . LEU A 1 196 ? 5.158 -19.494 -19.125 1.00 16.75 196 LEU A O 1
ATOM 1557 N N . LEU A 1 197 ? 6.894 -20.858 -19.537 1.00 14.07 197 LEU A N 1
ATOM 1558 C CA . LEU A 1 197 ? 6.568 -20.961 -20.954 1.00 13.62 197 LEU A CA 1
ATOM 1559 C C . LEU A 1 197 ? 5.774 -22.195 -21.330 1.00 16.51 197 LEU A C 1
ATOM 1560 O O . LEU A 1 197 ? 5.075 -22.171 -22.349 1.00 18.75 197 LEU A O 1
ATOM 1565 N N . GLU A 1 198 ? 5.873 -23.277 -20.566 1.00 18.11 198 GLU A N 1
ATOM 1566 C CA . GLU A 1 198 ? 5.384 -24.565 -21.052 1.00 18.72 198 GLU A CA 1
ATOM 1567 C C . GLU A 1 198 ? 4.389 -25.235 -20.127 1.00 24.89 198 GLU A C 1
ATOM 1568 O O . GLU A 1 198 ? 3.469 -25.907 -20.605 1.00 24.25 198 GLU A O 1
ATOM 1574 N N . LYS A 1 199 ? 4.566 -25.094 -18.818 1.00 21.13 199 LYS A N 1
ATOM 1575 C CA . LYS A 1 199 ? 3.756 -25.846 -17.867 1.00 22.43 199 LYS A CA 1
ATOM 1576 C C . LYS A 1 199 ? 2.298 -25.419 -17.948 1.00 26.13 199 LYS A C 1
ATOM 1577 O O . LYS A 1 199 ? 1.987 -24.227 -18.066 1.00 22.18 199 LYS A O 1
ATOM 1583 N N . LEU A 1 200 ? 1.401 -26.405 -17.905 1.00 29.21 200 LEU A N 1
ATOM 1584 C CA . LEU A 1 200 ? -0.033 -26.150 -17.809 1.00 31.06 200 LEU A CA 1
ATOM 1585 C C . LEU A 1 200 ? -0.402 -26.077 -16.333 1.00 39.64 200 LEU A C 1
ATOM 1586 O O . LEU A 1 200 ? -0.356 -27.086 -15.625 1.00 40.28 200 LEU A O 1
ATOM 1591 N N . GLU A 1 201 ? -0.755 -24.887 -15.863 1.00 29.43 201 GLU A N 1
ATOM 1592 C CA . GLU A 1 201 ? -1.125 -24.709 -14.461 1.00 37.35 201 GLU A CA 1
ATOM 1593 C C . GLU A 1 201 ? -2.622 -24.928 -14.258 1.00 43.14 201 GLU A C 1
ATOM 1594 O O . GLU A 1 201 ? -3.095 -25.017 -13.126 1.00 57.08 201 GLU A O 1
ATOM 1600 N N . THR B 1 5 ? 12.194 -37.266 -57.898 1.00 57.14 5 THR B N 1
ATOM 1601 C CA . THR B 1 5 ? 12.796 -36.780 -59.140 1.00 56.83 5 THR B CA 1
ATOM 1602 C C . THR B 1 5 ? 13.430 -35.375 -59.040 1.00 54.12 5 THR B C 1
ATOM 1603 O O . THR B 1 5 ? 14.598 -35.225 -59.396 1.00 66.04 5 THR B O 1
ATOM 1607 N N . PRO B 1 6 ? 12.702 -34.350 -58.576 1.00 47.01 6 PRO B N 1
ATOM 1608 C CA . PRO B 1 6 ? 13.334 -33.021 -58.468 1.00 39.35 6 PRO B CA 1
ATOM 1609 C C . PRO B 1 6 ? 14.412 -33.025 -57.391 1.00 34.19 6 PRO B C 1
ATOM 1610 O O . PRO B 1 6 ? 14.204 -33.531 -56.286 1.00 34.90 6 PRO B O 1
ATOM 1614 N N . LYS B 1 7 ? 15.569 -32.464 -57.719 1.00 30.37 7 LYS B N 1
ATOM 1615 C CA . LYS B 1 7 ? 16.673 -32.469 -56.776 1.00 20.16 7 LYS B CA 1
ATOM 1616 C C . LYS B 1 7 ? 16.522 -31.338 -55.771 1.00 20.48 7 LYS B C 1
ATOM 1617 O O . LYS B 1 7 ? 15.935 -30.290 -56.057 1.00 20.28 7 LYS B O 1
ATOM 1623 N N . HIS B 1 8 ? 17.056 -31.562 -54.575 1.00 17.67 8 HIS B N 1
ATOM 1624 C CA . HIS B 1 8 ? 17.096 -30.535 -53.543 1.00 16.68 8 HIS B CA 1
ATOM 1625 C C . HIS B 1 8 ? 18.533 -30.461 -53.049 1.00 16.59 8 HIS B C 1
ATOM 1626 O O . HIS B 1 8 ? 18.939 -31.209 -52.151 1.00 19.63 8 HIS B O 1
ATOM 1633 N N . ILE B 1 9 ? 19.297 -29.555 -53.647 1.00 12.51 9 ILE B N 1
ATOM 1634 C CA . ILE B 1 9 ? 20.660 -29.257 -53.228 1.00 12.21 9 ILE B CA 1
ATOM 1635 C C . ILE B 1 9 ? 20.569 -27.991 -52.388 1.00 12.52 9 ILE B C 1
ATOM 1636 O O . ILE B 1 9 ? 20.321 -26.905 -52.927 1.00 15.06 9 ILE B O 1
ATOM 1641 N N . ILE B 1 10 ? 20.776 -28.133 -51.084 1.00 12.52 10 ILE B N 1
ATOM 1642 C CA . ILE B 1 10 ? 20.464 -27.106 -50.095 1.00 12.14 10 ILE B CA 1
ATOM 1643 C C . ILE B 1 10 ? 21.740 -26.398 -49.660 1.00 12.99 10 ILE B C 1
ATOM 1644 O O . ILE B 1 10 ? 22.752 -27.048 -49.372 1.00 13.47 10 ILE B O 1
ATOM 1649 N N . GLN B 1 11 ? 21.688 -25.068 -49.597 1.00 10.94 11 GLN B N 1
ATOM 1650 C CA . GLN B 1 11 ? 22.674 -24.288 -48.860 1.00 11.09 11 GLN B CA 1
ATOM 1651 C C . GLN B 1 11 ? 21.932 -23.310 -47.966 1.00 11.09 11 GLN B C 1
ATOM 1652 O O . GLN B 1 11 ? 20.731 -23.074 -48.142 1.00 11.86 11 GLN B O 1
ATOM 1658 N N . MET B 1 12 ? 22.661 -22.751 -46.996 1.00 11.37 12 MET B N 1
ATOM 1659 C CA . MET B 1 12 ? 22.118 -21.789 -46.053 1.00 12.44 12 MET B CA 1
ATOM 1660 C C . MET B 1 12 ? 23.006 -20.556 -45.994 1.00 13.86 12 MET B C 1
ATOM 1661 O O . MET B 1 12 ? 24.241 -20.642 -46.101 1.00 18.55 12 MET B O 1
ATOM 1666 N N . THR B 1 13 ? 22.378 -19.404 -45.784 1.00 13.34 13 THR B N 1
ATOM 1667 C CA . THR B 1 13 ? 23.151 -18.189 -45.564 1.00 13.31 13 THR B CA 1
ATOM 1668 C C . THR B 1 13 ? 22.526 -17.374 -44.430 1.00 15.75 13 THR B C 1
ATOM 1669 O O . THR B 1 13 ? 21.299 -17.290 -44.303 1.00 14.43 13 THR B O 1
ATOM 1673 N N . GLY B 1 14 ? 23.384 -16.825 -43.567 1.00 14.74 14 GLY B N 1
ATOM 1674 C CA . GLY B 1 14 ? 22.965 -15.851 -42.577 1.00 15.66 14 GLY B CA 1
ATOM 1675 C C . GLY B 1 14 ? 22.544 -16.403 -41.233 1.00 17.45 14 GLY B C 1
ATOM 1676 O O . GLY B 1 14 ? 22.193 -15.613 -40.341 1.00 17.36 14 GLY B O 1
ATOM 1677 N N . PHE B 1 15 ? 22.557 -17.723 -41.044 1.00 18.80 15 PHE B N 1
ATOM 1678 C CA . PHE B 1 15 ? 22.108 -18.298 -39.782 1.00 18.53 15 PHE B CA 1
ATOM 1679 C C . PHE B 1 15 ? 23.263 -18.457 -38.808 1.00 25.20 15 PHE B C 1
ATOM 1680 O O . PHE B 1 15 ? 24.380 -18.811 -39.198 1.00 19.18 15 PHE B O 1
ATOM 1688 N N . LYS B 1 16 ? 22.970 -18.218 -37.533 1.00 21.63 16 LYS B N 1
ATOM 1689 C CA . LYS B 1 16 ? 23.909 -18.518 -36.468 1.00 21.54 16 LYS B CA 1
ATOM 1690 C C . LYS B 1 16 ? 24.067 -20.029 -36.351 1.00 23.76 16 LYS B C 1
ATOM 1691 O O . LYS B 1 16 ? 23.239 -20.804 -36.835 1.00 20.21 16 LYS B O 1
ATOM 1697 N N . MET B 1 17 ? 25.146 -20.445 -35.689 1.00 20.89 17 MET B N 1
ATOM 1698 C CA . MET B 1 17 ? 25.506 -21.859 -35.678 1.00 25.86 17 MET B CA 1
ATOM 1699 C C . MET B 1 17 ? 24.403 -22.708 -35.044 1.00 20.30 17 MET B C 1
ATOM 1700 O O . MET B 1 17 ? 24.066 -23.782 -35.554 1.00 23.76 17 MET B O 1
ATOM 1705 N N . GLU B 1 18 ? 23.829 -22.240 -33.934 1.00 25.37 18 GLU B N 1
ATOM 1706 C CA A GLU B 1 18 ? 22.766 -22.995 -33.276 0.39 25.36 18 GLU B CA 1
ATOM 1707 C CA B GLU B 1 18 ? 22.767 -22.996 -33.277 0.61 25.31 18 GLU B CA 1
ATOM 1708 C C . GLU B 1 18 ? 21.594 -23.230 -34.215 1.00 23.79 18 GLU B C 1
ATOM 1709 O O . GLU B 1 18 ? 20.978 -24.299 -34.194 1.00 21.82 18 GLU B O 1
ATOM 1720 N N . GLU B 1 19 ? 21.263 -22.241 -35.042 1.00 17.73 19 GLU B N 1
ATOM 1721 C CA . GLU B 1 19 ? 20.108 -22.432 -35.904 1.00 23.17 19 GLU B CA 1
ATOM 1722 C C . GLU B 1 19 ? 20.466 -23.304 -37.102 1.00 18.99 19 GLU B C 1
ATOM 1723 O O . GLU B 1 19 ? 19.654 -24.128 -37.528 1.00 17.52 19 GLU B O 1
ATOM 1729 N N . LYS B 1 20 ? 21.681 -23.154 -37.648 1.00 20.43 20 LYS B N 1
ATOM 1730 C CA . LYS B 1 20 ? 22.130 -24.069 -38.694 1.00 16.48 20 LYS B CA 1
ATOM 1731 C C . LYS B 1 20 ? 22.055 -25.512 -38.223 1.00 19.39 20 LYS B C 1
ATOM 1732 O O . LYS B 1 20 ? 21.636 -26.402 -38.977 1.00 18.62 20 LYS B O 1
ATOM 1738 N N . GLU B 1 21 ? 22.475 -25.764 -36.983 1.00 17.61 21 GLU B N 1
ATOM 1739 C CA . GLU B 1 21 ? 22.409 -27.113 -36.436 1.00 16.39 21 GLU B CA 1
ATOM 1740 C C . GLU B 1 21 ? 20.967 -27.606 -36.372 1.00 21.17 21 GLU B C 1
ATOM 1741 O O . GLU B 1 21 ? 20.684 -28.760 -36.717 1.00 20.25 21 GLU B O 1
ATOM 1747 N N . ALA B 1 22 ? 20.033 -26.745 -35.952 1.00 19.28 22 ALA B N 1
ATOM 1748 C CA . ALA B 1 22 ? 18.644 -27.186 -35.881 1.00 18.09 22 ALA B CA 1
ATOM 1749 C C . ALA B 1 22 ? 18.100 -27.504 -37.270 1.00 17.60 22 ALA B C 1
ATOM 1750 O O . ALA B 1 22 ? 17.390 -28.499 -37.455 1.00 18.29 22 ALA B O 1
ATOM 1752 N N . LEU B 1 23 ? 18.445 -26.683 -38.261 1.00 15.08 23 LEU B N 1
ATOM 1753 C CA . LEU B 1 23 ? 17.922 -26.863 -39.615 1.00 15.19 23 LEU B CA 1
ATOM 1754 C C . LEU B 1 23 ? 18.548 -28.072 -40.302 1.00 18.23 23 LEU B C 1
ATOM 1755 O O . LEU B 1 23 ? 17.849 -28.848 -40.968 1.00 18.05 23 LEU B O 1
ATOM 1760 N N . VAL B 1 24 ? 19.860 -28.269 -40.148 1.00 18.04 24 VAL B N 1
ATOM 1761 C CA . VAL B 1 24 ? 20.466 -29.445 -40.772 1.00 18.48 24 VAL B CA 1
ATOM 1762 C C . VAL B 1 24 ? 19.957 -30.732 -40.124 1.00 21.91 24 VAL B C 1
ATOM 1763 O O . VAL B 1 24 ? 19.780 -31.753 -40.805 1.00 20.39 24 VAL B O 1
ATOM 1767 N N . LYS B 1 25 ? 19.662 -30.704 -38.822 1.00 17.46 25 LYS B N 1
ATOM 1768 C CA . LYS B 1 25 ? 19.059 -31.872 -38.187 1.00 23.55 25 LYS B CA 1
ATOM 1769 C C . LYS B 1 25 ? 17.724 -32.224 -38.840 1.00 20.43 25 LYS B C 1
ATOM 1770 O O . LYS B 1 25 ? 17.391 -33.405 -38.993 1.00 21.12 25 LYS B O 1
ATOM 1776 N N . LEU B 1 26 ? 16.952 -31.211 -39.244 1.00 18.02 26 LEU B N 1
ATOM 1777 C CA . LEU B 1 26 ? 15.668 -31.461 -39.899 1.00 16.09 26 LEU B CA 1
ATOM 1778 C C . LEU B 1 26 ? 15.851 -31.993 -41.318 1.00 21.25 26 LEU B C 1
ATOM 1779 O O . LEU B 1 26 ? 15.018 -32.768 -41.805 1.00 19.57 26 LEU B O 1
ATOM 1784 N N . LEU B 1 27 ? 16.914 -31.569 -42.004 1.00 18.94 27 LEU B N 1
ATOM 1785 C CA . LEU B 1 27 ? 17.212 -32.096 -43.333 1.00 18.00 27 LEU B CA 1
ATOM 1786 C C . LEU B 1 27 ? 17.363 -33.612 -43.337 1.00 19.27 27 LEU B C 1
ATOM 1787 O O . LEU B 1 27 ? 17.164 -34.245 -44.381 1.00 16.57 27 LEU B O 1
ATOM 1792 N N . LEU B 1 28 ? 17.719 -34.213 -42.201 1.00 16.40 28 LEU B N 1
ATOM 1793 C CA . LEU B 1 28 ? 17.844 -35.665 -42.142 1.00 20.01 28 LEU B CA 1
ATOM 1794 C C . LEU B 1 28 ? 16.517 -36.383 -42.315 1.00 19.49 28 LEU B C 1
ATOM 1795 O O . LEU B 1 28 ? 16.509 -37.617 -42.422 1.00 20.84 28 LEU B O 1
ATOM 1800 N N . LYS B 1 29 ? 15.404 -35.655 -42.316 1.00 16.51 29 LYS B N 1
ATOM 1801 C CA . LYS B 1 29 ? 14.098 -36.244 -42.561 1.00 17.23 29 LYS B CA 1
ATOM 1802 C C . LYS B 1 29 ? 13.763 -36.299 -44.043 1.00 17.82 29 LYS B C 1
ATOM 1803 O O . LYS B 1 29 ? 12.727 -36.863 -44.411 1.00 20.47 29 LYS B O 1
ATOM 1809 N N . LEU B 1 30 ? 14.623 -35.750 -44.901 1.00 17.61 30 LEU B N 1
ATOM 1810 C CA . LEU B 1 30 ? 14.303 -35.523 -46.303 1.00 16.07 30 LEU B CA 1
ATOM 1811 C C . LEU B 1 30 ? 15.458 -35.941 -47.202 1.00 16.28 30 LEU B C 1
ATOM 1812 O O . LEU B 1 30 ? 16.624 -35.706 -46.874 1.00 18.50 30 LEU B O 1
ATOM 1817 N N . ASP B 1 31 ? 15.131 -36.504 -48.358 1.00 18.45 31 ASP B N 1
ATOM 1818 C CA . ASP B 1 31 ? 16.163 -36.809 -49.345 1.00 16.01 31 ASP B CA 1
ATOM 1819 C C . ASP B 1 31 ? 16.667 -35.496 -49.940 1.00 19.13 31 ASP B C 1
ATOM 1820 O O . ASP B 1 31 ? 15.878 -34.710 -50.480 1.00 18.88 31 ASP B O 1
ATOM 1825 N N . CYS B 1 32 ? 17.971 -35.248 -49.846 1.00 14.79 32 CYS B N 1
ATOM 1826 C CA . CYS B 1 32 ? 18.508 -33.972 -50.295 1.00 18.52 32 CYS B CA 1
ATOM 1827 C C . CYS B 1 32 ? 20.020 -34.036 -50.212 1.00 17.78 32 CYS B C 1
ATOM 1828 O O . CYS B 1 32 ? 20.603 -35.001 -49.714 1.00 14.55 32 CYS B O 1
ATOM 1831 N N . THR B 1 33 ? 20.641 -32.974 -50.693 1.00 14.15 33 THR B N 1
ATOM 1832 C CA . THR B 1 33 ? 22.062 -32.743 -50.523 1.00 14.62 33 THR B CA 1
ATOM 1833 C C . THR B 1 33 ? 22.208 -31.444 -49.752 1.00 17.65 33 THR B C 1
ATOM 1834 O O . THR B 1 33 ? 21.492 -30.480 -50.024 1.00 17.29 33 THR B O 1
ATOM 1838 N N . PHE B 1 34 ? 23.102 -31.422 -48.766 1.00 12.52 34 PHE B N 1
ATOM 1839 C CA . PHE B 1 34 ? 23.462 -30.183 -48.093 1.00 16.61 34 PHE B CA 1
ATOM 1840 C C . PHE B 1 34 ? 24.940 -29.920 -48.335 1.00 12.42 34 PHE B C 1
ATOM 1841 O O . PHE B 1 34 ? 25.766 -30.819 -48.153 1.00 14.87 34 PHE B O 1
ATOM 1849 N N . ILE B 1 35 ? 25.277 -28.701 -48.751 1.00 10.99 35 ILE B N 1
ATOM 1850 C CA . ILE B 1 35 ? 26.666 -28.344 -49.025 1.00 13.97 35 ILE B CA 1
ATOM 1851 C C . ILE B 1 35 ? 27.095 -27.303 -48.007 1.00 15.44 35 ILE B C 1
ATOM 1852 O O . ILE B 1 35 ? 26.579 -26.179 -47.990 1.00 15.61 35 ILE B O 1
ATOM 1857 N N . LYS B 1 36 ? 28.029 -27.684 -47.148 1.00 13.02 36 LYS B N 1
ATOM 1858 C CA . LYS B 1 36 ? 28.609 -26.782 -46.162 1.00 11.56 36 LYS B CA 1
ATOM 1859 C C . LYS B 1 36 ? 29.793 -26.100 -46.831 1.00 14.15 36 LYS B C 1
ATOM 1860 O O . LYS B 1 36 ? 30.797 -26.749 -47.129 1.00 17.02 36 LYS B O 1
ATOM 1866 N N . SER B 1 37 ? 29.674 -24.792 -47.052 1.00 15.25 37 SER B N 1
ATOM 1867 C CA . SER B 1 37 ? 30.718 -23.955 -47.625 1.00 15.45 37 SER B CA 1
ATOM 1868 C C . SER B 1 37 ? 30.300 -22.509 -47.417 1.00 15.38 37 SER B C 1
ATOM 1869 O O . SER B 1 37 ? 29.108 -22.207 -47.424 1.00 16.11 37 SER B O 1
ATOM 1872 N N . GLU B 1 38 ? 31.276 -21.619 -47.235 1.00 14.83 38 GLU B N 1
ATOM 1873 C CA . GLU B 1 38 ? 30.935 -20.198 -47.308 1.00 14.11 38 GLU B CA 1
ATOM 1874 C C . GLU B 1 38 ? 30.634 -19.782 -48.736 1.00 16.04 38 GLU B C 1
ATOM 1875 O O . GLU B 1 38 ? 29.977 -18.754 -48.950 1.00 16.54 38 GLU B O 1
ATOM 1881 N N . LYS B 1 39 ? 31.101 -20.560 -49.709 1.00 15.29 39 LYS B N 1
ATOM 1882 C CA . LYS B 1 39 ? 30.930 -20.230 -51.116 1.00 13.38 39 LYS B CA 1
ATOM 1883 C C . LYS B 1 39 ? 29.583 -20.708 -51.638 1.00 17.26 39 LYS B C 1
ATOM 1884 O O . LYS B 1 39 ? 28.981 -21.659 -51.128 1.00 14.11 39 LYS B O 1
ATOM 1890 N N . TYR B 1 40 ? 29.127 -20.037 -52.697 1.00 14.27 40 TYR B N 1
ATOM 1891 C CA . TYR B 1 40 ? 28.010 -20.537 -53.479 1.00 11.63 40 TYR B CA 1
ATOM 1892 C C . TYR B 1 40 ? 28.448 -21.782 -54.225 1.00 14.58 40 TYR B C 1
ATOM 1893 O O . TYR B 1 40 ? 29.496 -21.781 -54.879 1.00 14.77 40 TYR B O 1
ATOM 1902 N N . LYS B 1 41 ? 27.637 -22.831 -54.156 1.00 16.23 41 LYS B N 1
ATOM 1903 C CA . LYS B 1 41 ? 27.984 -24.116 -54.753 1.00 16.63 41 LYS B CA 1
ATOM 1904 C C . LYS B 1 41 ? 26.831 -24.665 -55.581 1.00 17.33 41 LYS B C 1
ATOM 1905 O O . LYS B 1 41 ? 26.545 -25.869 -55.556 1.00 15.36 41 LYS B O 1
ATOM 1911 N N . ASN B 1 42 ? 26.169 -23.789 -56.335 1.00 15.39 42 ASN B N 1
ATOM 1912 C CA A ASN B 1 42 ? 25.147 -24.202 -57.301 0.64 17.68 42 ASN B CA 1
ATOM 1913 C CA B ASN B 1 42 ? 25.140 -24.192 -57.298 0.36 17.69 42 ASN B CA 1
ATOM 1914 C C . ASN B 1 42 ? 23.975 -24.899 -56.613 1.00 16.75 42 ASN B C 1
ATOM 1915 O O . ASN B 1 42 ? 23.460 -25.906 -57.109 1.00 15.73 42 ASN B O 1
ATOM 1924 N N . CYS B 1 43 ? 23.546 -24.362 -55.469 1.00 14.58 43 CYS B N 1
ATOM 1925 C CA . CYS B 1 43 ? 22.392 -24.922 -54.778 1.00 12.31 43 CYS B CA 1
ATOM 1926 C C . CYS B 1 43 ? 21.128 -24.701 -55.602 1.00 15.34 43 CYS B C 1
ATOM 1927 O O . CYS B 1 43 ? 20.991 -23.704 -56.319 1.00 16.80 43 CYS B O 1
ATOM 1930 N N . THR B 1 44 ? 20.199 -25.654 -55.513 1.00 13.73 44 THR B N 1
ATOM 1931 C CA . THR B 1 44 ? 18.883 -25.429 -56.112 1.00 11.29 44 THR B CA 1
ATOM 1932 C C . THR B 1 44 ? 18.001 -24.585 -55.199 1.00 15.93 44 THR B C 1
ATOM 1933 O O . THR B 1 44 ? 17.170 -23.803 -55.684 1.00 12.19 44 THR B O 1
ATOM 1937 N N . HIS B 1 45 ? 18.195 -24.717 -53.888 1.00 13.25 45 HIS B N 1
ATOM 1938 C CA . HIS B 1 45 ? 17.396 -24.051 -52.867 1.00 12.38 45 HIS B CA 1
ATOM 1939 C C . HIS B 1 45 ? 18.365 -23.432 -51.868 1.00 13.38 45 HIS B C 1
ATOM 1940 O O . HIS B 1 45 ? 19.106 -24.158 -51.197 1.00 15.43 45 HIS B O 1
ATOM 1947 N N . LEU B 1 46 ? 18.389 -22.109 -51.792 1.00 11.19 46 LEU B N 1
ATOM 1948 C CA . LEU B 1 46 ? 19.150 -21.387 -50.773 1.00 12.61 46 LEU B CA 1
ATOM 1949 C C . LEU B 1 46 ? 18.194 -21.003 -49.649 1.00 12.95 46 LEU B C 1
ATOM 1950 O O . LEU B 1 46 ? 17.173 -20.357 -49.900 1.00 12.92 46 LEU B O 1
ATOM 1955 N N . ILE B 1 47 ? 18.515 -21.383 -48.412 1.00 10.96 47 ILE B N 1
ATOM 1956 C CA . ILE B 1 47 ? 17.723 -20.967 -47.255 1.00 11.97 47 ILE B CA 1
ATOM 1957 C C . ILE B 1 47 ? 18.418 -19.753 -46.661 1.00 14.34 47 ILE B C 1
ATOM 1958 O O . ILE B 1 47 ? 19.593 -19.837 -46.289 1.00 12.58 47 ILE B O 1
ATOM 1963 N N . ALA B 1 48 ? 17.724 -18.616 -46.629 1.00 11.35 48 ALA B N 1
ATOM 1964 C CA . ALA B 1 48 ? 18.297 -17.344 -46.206 1.00 13.64 48 ALA B CA 1
ATOM 1965 C C . ALA B 1 48 ? 17.642 -16.884 -44.908 1.00 11.87 48 ALA B C 1
ATOM 1966 O O . ALA B 1 48 ? 16.414 -16.894 -44.783 1.00 14.86 48 ALA B O 1
ATOM 1968 N N . GLU B 1 49 ? 18.467 -16.488 -43.938 1.00 11.89 49 GLU B N 1
ATOM 1969 C CA . GLU B 1 49 ? 17.922 -15.969 -42.686 1.00 14.23 49 GLU B CA 1
ATOM 1970 C C . GLU B 1 49 ? 17.263 -14.613 -42.887 1.00 19.37 49 GLU B C 1
ATOM 1971 O O . GLU B 1 49 ? 16.261 -14.296 -42.224 1.00 17.69 49 GLU B O 1
ATOM 1977 N N . ARG B 1 50 ? 17.841 -13.787 -43.762 1.00 15.59 50 ARG B N 1
ATOM 1978 C CA . ARG B 1 50 ? 17.365 -12.438 -44.043 1.00 15.89 50 ARG B CA 1
ATOM 1979 C C . ARG B 1 50 ? 17.801 -12.064 -45.450 1.00 18.80 50 ARG B C 1
ATOM 1980 O O . ARG B 1 50 ? 18.689 -12.696 -46.034 1.00 16.75 50 ARG B O 1
ATOM 1988 N N . LEU B 1 51 ? 17.179 -11.017 -45.987 1.00 15.81 51 LEU B N 1
ATOM 1989 C CA . LEU B 1 51 ? 17.729 -10.384 -47.174 1.00 13.70 51 LEU B CA 1
ATOM 1990 C C . LEU B 1 51 ? 19.134 -9.888 -46.863 1.00 17.99 51 LEU B C 1
ATOM 1991 O O . LEU B 1 51 ? 19.393 -9.348 -45.784 1.00 17.18 51 LEU B O 1
ATOM 1996 N N . CYS B 1 52 ? 20.054 -10.083 -47.796 1.00 17.05 52 CYS B N 1
ATOM 1997 C CA . CYS B 1 52 ? 21.450 -9.742 -47.546 1.00 18.91 52 CYS B CA 1
ATOM 1998 C C . CYS B 1 52 ? 22.168 -9.665 -48.884 1.00 16.33 52 CYS B C 1
ATOM 1999 O O . CYS B 1 52 ? 21.556 -9.800 -49.945 1.00 17.75 52 CYS B O 1
ATOM 2002 N N . LYS B 1 53 ? 23.478 -9.444 -48.824 1.00 15.64 53 LYS B N 1
ATOM 2003 C CA . LYS B 1 53 ? 24.321 -9.432 -50.010 1.00 15.79 53 LYS B CA 1
ATOM 2004 C C . LYS B 1 53 ? 25.484 -10.400 -49.850 1.00 15.15 53 LYS B C 1
ATOM 2005 O O . LYS B 1 53 ? 26.614 -10.113 -50.251 1.00 14.82 53 LYS B O 1
ATOM 2011 N N . SER B 1 54 ? 25.224 -11.570 -49.264 1.00 15.31 54 SER B N 1
ATOM 2012 C CA . SER B 1 54 ? 26.237 -12.613 -49.199 1.00 16.69 54 SER B CA 1
ATOM 2013 C C . SER B 1 54 ? 26.517 -13.153 -50.600 1.00 15.01 54 SER B C 1
ATOM 2014 O O . SER B 1 54 ? 25.720 -12.984 -51.525 1.00 13.86 54 SER B O 1
ATOM 2017 N N . GLU B 1 55 ? 27.676 -13.797 -50.754 1.00 12.46 55 GLU B N 1
ATOM 2018 C CA . GLU B 1 55 ? 27.980 -14.474 -52.012 1.00 12.04 55 GLU B CA 1
ATOM 2019 C C . GLU B 1 55 ? 26.867 -15.440 -52.397 1.00 12.97 55 GLU B C 1
ATOM 2020 O O . GLU B 1 55 ? 26.404 -15.458 -53.545 1.00 14.31 55 GLU B O 1
ATOM 2026 N N . LYS B 1 56 ? 26.406 -16.244 -51.436 1.00 13.69 56 LYS B N 1
ATOM 2027 C CA . LYS B 1 56 ? 25.339 -17.197 -51.735 1.00 13.51 56 LYS B CA 1
ATOM 2028 C C . LYS B 1 56 ? 24.071 -16.495 -52.208 1.00 12.87 56 LYS B C 1
ATOM 2029 O O . LYS B 1 56 ? 23.447 -16.926 -53.187 1.00 13.20 56 LYS B O 1
ATOM 2035 N N . PHE B 1 57 ? 23.680 -15.411 -51.531 1.00 11.63 57 PHE B N 1
ATOM 2036 C CA . PHE B 1 57 ? 22.435 -14.725 -51.878 1.00 14.00 57 PHE B CA 1
ATOM 2037 C C . PHE B 1 57 ? 22.516 -14.115 -53.272 1.00 11.86 57 PHE B C 1
ATOM 2038 O O . PHE B 1 57 ? 21.602 -14.282 -54.094 1.00 10.53 57 PHE B O 1
ATOM 2046 N N . LEU B 1 58 ? 23.587 -13.370 -53.544 1.00 13.33 58 LEU B N 1
ATOM 2047 C CA . LEU B 1 58 ? 23.720 -12.725 -54.847 1.00 15.65 58 LEU B CA 1
ATOM 2048 C C . LEU B 1 58 ? 23.849 -13.753 -55.963 1.00 13.59 58 LEU B C 1
ATOM 2049 O O . LEU B 1 58 ? 23.236 -13.608 -57.029 1.00 14.56 58 LEU B O 1
ATOM 2054 N N . ALA B 1 59 ? 24.664 -14.786 -55.752 1.00 14.43 59 ALA B N 1
ATOM 2055 C CA . ALA B 1 59 ? 24.832 -15.804 -56.781 1.00 15.57 59 ALA B CA 1
ATOM 2056 C C . ALA B 1 59 ? 23.521 -16.522 -57.057 1.00 14.04 59 ALA B C 1
ATOM 2057 O O . ALA B 1 59 ? 23.193 -16.803 -58.213 1.00 12.58 59 ALA B O 1
ATOM 2059 N N . ALA B 1 60 ? 22.778 -16.863 -56.001 1.00 10.06 60 ALA B N 1
ATOM 2060 C CA . ALA B 1 60 ? 21.500 -17.539 -56.191 1.00 10.35 60 ALA B CA 1
ATOM 2061 C C . ALA B 1 60 ? 20.521 -16.671 -56.977 1.00 11.71 60 ALA B C 1
ATOM 2062 O O . ALA B 1 60 ? 19.773 -17.189 -57.822 1.00 12.62 60 ALA B O 1
ATOM 2064 N N . CYS B 1 61 ? 20.502 -15.354 -56.715 1.00 14.34 61 CYS B N 1
ATOM 2065 C CA . CYS B 1 61 ? 19.686 -14.459 -57.535 1.00 12.72 61 CYS B CA 1
ATOM 2066 C C . CYS B 1 61 ? 20.145 -14.499 -58.981 1.00 12.50 61 CYS B C 1
ATOM 2067 O O . CYS B 1 61 ? 19.324 -14.618 -59.901 1.00 12.98 61 CYS B O 1
ATOM 2070 N N . ALA B 1 62 ? 21.458 -14.375 -59.202 1.00 10.76 62 ALA B N 1
ATOM 2071 C CA . ALA B 1 62 ? 21.982 -14.295 -60.567 1.00 14.68 62 ALA B CA 1
ATOM 2072 C C . ALA B 1 62 ? 21.665 -15.548 -61.369 1.00 16.28 62 ALA B C 1
ATOM 2073 O O . ALA B 1 62 ? 21.548 -15.493 -62.600 1.00 12.95 62 ALA B O 1
ATOM 2075 N N . ALA B 1 63 ? 21.527 -16.684 -60.701 1.00 11.61 63 ALA B N 1
ATOM 2076 C CA . ALA B 1 63 ? 21.164 -17.930 -61.352 1.00 10.69 63 ALA B CA 1
ATOM 2077 C C . ALA B 1 63 ? 19.671 -18.240 -61.291 1.00 14.59 63 ALA B C 1
ATOM 2078 O O . ALA B 1 63 ? 19.255 -19.293 -61.785 1.00 14.40 63 ALA B O 1
ATOM 2080 N N . GLY B 1 64 ? 18.866 -17.377 -60.678 1.00 13.49 64 GLY B N 1
ATOM 2081 C CA . GLY B 1 64 ? 17.432 -17.606 -60.580 1.00 13.35 64 GLY B CA 1
ATOM 2082 C C . GLY B 1 64 ? 17.040 -18.802 -59.738 1.00 13.60 64 GLY B C 1
ATOM 2083 O O . GLY B 1 64 ? 16.035 -19.457 -60.037 1.00 13.75 64 GLY B O 1
ATOM 2084 N N . LYS B 1 65 ? 17.810 -19.112 -58.697 1.00 13.11 65 LYS B N 1
ATOM 2085 C CA . LYS B 1 65 ? 17.483 -20.231 -57.823 1.00 12.59 65 LYS B CA 1
ATOM 2086 C C . LYS B 1 65 ? 16.368 -19.846 -56.859 1.00 14.96 65 LYS B C 1
ATOM 2087 O O . LYS B 1 65 ? 15.994 -18.675 -56.734 1.00 13.62 65 LYS B O 1
ATOM 2093 N N . TRP B 1 66 ? 15.873 -20.846 -56.122 1.00 9.80 66 TRP B N 1
ATOM 2094 C CA . TRP B 1 66 ? 14.950 -20.573 -55.033 1.00 12.33 66 TRP B CA 1
ATOM 2095 C C . TRP B 1 66 ? 15.722 -20.044 -53.835 1.00 13.98 66 TRP B C 1
ATOM 2096 O O . TRP B 1 66 ? 16.687 -20.671 -53.396 1.00 12.64 66 TRP B O 1
ATOM 2107 N N . ILE B 1 67 ? 15.304 -18.894 -53.302 1.00 12.59 67 ILE B N 1
ATOM 2108 C CA . ILE B 1 67 ? 15.822 -18.377 -52.033 1.00 11.76 67 ILE B CA 1
ATOM 2109 C C . ILE B 1 67 ? 14.645 -18.280 -51.069 1.00 11.74 67 ILE B C 1
ATOM 2110 O O . ILE B 1 67 ? 13.703 -17.509 -51.308 1.00 12.80 67 ILE B O 1
ATOM 2115 N N . LEU B 1 68 ? 14.696 -19.048 -49.981 1.00 12.34 68 LEU B N 1
ATOM 2116 C CA . LEU B 1 68 ? 13.514 -19.324 -49.173 1.00 11.15 68 LEU B CA 1
ATOM 2117 C C . LEU B 1 68 ? 13.797 -19.071 -47.696 1.00 10.54 68 LEU B C 1
ATOM 2118 O O . LEU B 1 68 ? 14.948 -18.964 -47.264 1.00 12.59 68 LEU B O 1
ATOM 2123 N N . THR B 1 69 ? 12.719 -18.994 -46.927 1.00 11.08 69 THR B N 1
ATOM 2124 C CA . THR B 1 69 ? 12.795 -18.883 -45.475 1.00 11.29 69 THR B CA 1
ATOM 2125 C C . THR B 1 69 ? 13.035 -20.251 -44.834 1.00 13.38 69 THR B C 1
ATOM 2126 O O . THR B 1 69 ? 12.782 -21.302 -45.427 1.00 14.37 69 THR B O 1
ATOM 2130 N N . LYS B 1 70 ? 13.498 -20.222 -43.581 1.00 13.61 70 LYS B N 1
ATOM 2131 C CA . LYS B 1 70 ? 13.737 -21.465 -42.859 1.00 12.84 70 LYS B CA 1
ATOM 2132 C C . LYS B 1 70 ? 12.467 -22.292 -42.667 1.00 12.35 70 LYS B C 1
ATOM 2133 O O . LYS B 1 70 ? 12.561 -23.509 -42.474 1.00 15.07 70 LYS B O 1
ATOM 2139 N N . ASP B 1 71 ? 11.288 -21.669 -42.722 1.00 16.88 71 ASP B N 1
ATOM 2140 C CA . ASP B 1 71 ? 10.048 -22.425 -42.613 1.00 18.66 71 ASP B CA 1
ATOM 2141 C C . ASP B 1 71 ? 9.898 -23.446 -43.736 1.00 19.00 71 ASP B C 1
ATOM 2142 O O . ASP B 1 71 ? 9.202 -24.455 -43.556 1.00 17.67 71 ASP B O 1
ATOM 2147 N N . TYR B 1 72 ? 10.551 -23.232 -44.886 1.00 17.08 72 TYR B N 1
ATOM 2148 C CA . TYR B 1 72 ? 10.511 -24.245 -45.937 1.00 12.83 72 TYR B CA 1
ATOM 2149 C C . TYR B 1 72 ? 11.079 -25.573 -45.449 1.00 16.93 72 TYR B C 1
ATOM 2150 O O . TYR B 1 72 ? 10.511 -26.638 -45.721 1.00 15.73 72 TYR B O 1
ATOM 2159 N N . ILE B 1 73 ? 12.208 -25.530 -44.734 1.00 13.17 73 ILE B N 1
ATOM 2160 C CA . ILE B 1 73 ? 12.777 -26.744 -44.156 1.00 15.68 73 ILE B CA 1
ATOM 2161 C C . ILE B 1 73 ? 11.889 -27.257 -43.029 1.00 14.35 73 ILE B C 1
ATOM 2162 O O . ILE B 1 73 ? 11.580 -28.452 -42.963 1.00 15.22 73 ILE B O 1
ATOM 2167 N N . ILE B 1 74 ? 11.461 -26.358 -42.134 1.00 14.59 74 ILE B N 1
ATOM 2168 C CA . ILE B 1 74 ? 10.731 -26.774 -40.935 1.00 14.98 74 ILE B CA 1
ATOM 2169 C C . ILE B 1 74 ? 9.430 -27.460 -41.326 1.00 17.16 74 ILE B C 1
ATOM 2170 O O . ILE B 1 74 ? 9.100 -28.550 -40.829 1.00 18.52 74 ILE B O 1
ATOM 2175 N N . HIS B 1 75 ? 8.674 -26.833 -42.237 1.00 16.42 75 HIS B N 1
ATOM 2176 C CA . HIS B 1 75 ? 7.394 -27.399 -42.647 1.00 15.30 75 HIS B CA 1
ATOM 2177 C C . HIS B 1 75 ? 7.582 -28.658 -43.497 1.00 17.54 75 HIS B C 1
ATOM 2178 O O . HIS B 1 75 ? 6.810 -29.609 -43.366 1.00 14.90 75 HIS B O 1
ATOM 2185 N N . SER B 1 76 ? 8.581 -28.682 -44.391 1.00 15.48 76 SER B N 1
ATOM 2186 C CA . SER B 1 76 ? 8.800 -29.880 -45.206 1.00 15.50 76 SER B CA 1
ATOM 2187 C C . SER B 1 76 ? 9.175 -31.079 -44.340 1.00 15.18 76 SER B C 1
ATOM 2188 O O . SER B 1 76 ? 8.664 -32.190 -44.545 1.00 15.51 76 SER B O 1
ATOM 2191 N N . ALA B 1 77 ? 10.074 -30.881 -43.370 1.00 16.01 77 ALA B N 1
ATOM 2192 C CA . ALA B 1 77 ? 10.466 -31.992 -42.510 1.00 17.82 77 ALA B CA 1
ATOM 2193 C C . ALA B 1 77 ? 9.279 -32.495 -41.695 1.00 21.73 77 ALA B C 1
ATOM 2194 O O . ALA B 1 77 ? 9.124 -33.705 -41.485 1.00 19.15 77 ALA B O 1
ATOM 2196 N N . LYS B 1 78 ? 8.415 -31.579 -41.259 1.00 16.48 78 LYS B N 1
ATOM 2197 C CA . LYS B 1 78 ? 7.235 -31.949 -40.486 1.00 17.51 78 LYS B CA 1
ATOM 2198 C C . LYS B 1 78 ? 6.237 -32.741 -41.327 1.00 18.67 78 LYS B C 1
ATOM 2199 O O . LYS B 1 78 ? 5.589 -33.663 -40.820 1.00 21.16 78 LYS B O 1
ATOM 2205 N N . SER B 1 79 ? 6.083 -32.393 -42.607 1.00 18.82 79 SER B N 1
ATOM 2206 C CA . SER B 1 79 ? 5.224 -33.163 -43.508 1.00 18.97 79 SER B CA 1
ATOM 2207 C C . SER B 1 79 ? 5.891 -34.420 -44.062 1.00 20.05 79 SER B C 1
ATOM 2208 O O . SER B 1 79 ? 5.196 -35.264 -44.641 1.00 18.37 79 SER B O 1
ATOM 2211 N N . GLY B 1 80 ? 7.204 -34.553 -43.918 1.00 20.09 80 GLY B N 1
ATOM 2212 C CA . GLY B 1 80 ? 7.910 -35.684 -44.474 1.00 23.96 80 GLY B CA 1
ATOM 2213 C C . GLY B 1 80 ? 8.151 -35.616 -45.962 1.00 22.26 80 GLY B C 1
ATOM 2214 O O . GLY B 1 80 ? 8.467 -36.641 -46.571 1.00 25.11 80 GLY B O 1
ATOM 2215 N N . ARG B 1 81 ? 8.013 -34.445 -46.576 1.00 17.77 81 ARG B N 1
ATOM 2216 C CA . ARG B 1 81 ? 8.203 -34.329 -48.016 1.00 18.51 81 ARG B CA 1
ATOM 2217 C C . ARG B 1 81 ? 8.511 -32.878 -48.341 1.00 20.36 81 ARG B C 1
ATOM 2218 O O . ARG B 1 81 ? 8.045 -31.974 -47.656 1.00 15.39 81 ARG B O 1
ATOM 2226 N N . TRP B 1 82 ? 9.304 -32.665 -49.391 1.00 16.14 82 TRP B N 1
ATOM 2227 C CA . TRP B 1 82 ? 9.580 -31.306 -49.833 1.00 16.33 82 TRP B CA 1
ATOM 2228 C C . TRP B 1 82 ? 8.312 -30.650 -50.372 1.00 18.84 82 TRP B C 1
ATOM 2229 O O . TRP B 1 82 ? 7.613 -31.207 -51.230 1.00 17.95 82 TRP B O 1
ATOM 2240 N N . LEU B 1 83 ? 8.026 -29.454 -49.876 1.00 13.60 83 LEU B N 1
ATOM 2241 C CA . LEU B 1 83 ? 6.785 -28.768 -50.202 1.00 15.28 83 LEU B CA 1
ATOM 2242 C C . LEU B 1 83 ? 6.962 -27.890 -51.438 1.00 17.67 83 LEU B C 1
ATOM 2243 O O . LEU B 1 83 ? 8.075 -27.666 -51.920 1.00 17.64 83 LEU B O 1
ATOM 2248 N N . ASP B 1 84 ? 5.841 -27.382 -51.950 1.00 18.90 84 ASP B N 1
ATOM 2249 C CA . ASP B 1 84 ? 5.908 -26.334 -52.964 1.00 17.43 84 ASP B CA 1
ATOM 2250 C C . ASP B 1 84 ? 6.619 -25.112 -52.384 1.00 19.11 84 ASP B C 1
ATOM 2251 O O . ASP B 1 84 ? 6.313 -24.665 -51.275 1.00 17.50 84 ASP B O 1
ATOM 2256 N N . GLU B 1 85 ? 7.588 -24.582 -53.140 1.00 18.89 85 GLU B N 1
ATOM 2257 C CA . GLU B 1 85 ? 8.437 -23.494 -52.654 1.00 16.45 85 GLU B CA 1
ATOM 2258 C C . GLU B 1 85 ? 7.729 -22.152 -52.591 1.00 14.54 85 GLU B C 1
ATOM 2259 O O . GLU B 1 85 ? 8.184 -21.271 -51.853 1.00 16.23 85 GLU B O 1
ATOM 2265 N N . THR B 1 86 ? 6.650 -21.978 -53.352 1.00 13.59 86 THR B N 1
ATOM 2266 C CA . THR B 1 86 ? 6.152 -20.641 -53.687 1.00 19.16 86 THR B CA 1
ATOM 2267 C C . THR B 1 86 ? 5.935 -19.740 -52.471 1.00 18.94 86 THR B C 1
ATOM 2268 O O . THR B 1 86 ? 6.375 -18.583 -52.467 1.00 18.44 86 THR B O 1
ATOM 2272 N N . THR B 1 87 ? 5.222 -20.221 -51.448 1.00 17.05 87 THR B N 1
ATOM 2273 C CA . THR B 1 87 ? 4.874 -19.319 -50.348 1.00 18.36 87 THR B CA 1
ATOM 2274 C C . THR B 1 87 ? 6.018 -19.099 -49.369 1.00 20.15 87 THR B C 1
ATOM 2275 O O . THR B 1 87 ? 5.860 -18.313 -48.425 1.00 22.35 87 THR B O 1
ATOM 2279 N N . TYR B 1 88 ? 7.152 -19.762 -49.571 1.00 14.90 88 TYR B N 1
ATOM 2280 C CA . TYR B 1 88 ? 8.328 -19.601 -48.734 1.00 15.15 88 TYR B CA 1
ATOM 2281 C C . TYR B 1 88 ? 9.390 -18.723 -49.381 1.00 13.07 88 TYR B C 1
ATOM 2282 O O . TYR B 1 88 ? 10.442 -18.498 -48.776 1.00 14.83 88 TYR B O 1
ATOM 2291 N N . GLU B 1 89 ? 9.133 -18.210 -50.581 1.00 15.14 89 GLU B N 1
ATOM 2292 C CA . GLU B 1 89 ? 10.146 -17.460 -51.314 1.00 14.11 89 GLU B CA 1
ATOM 2293 C C . GLU B 1 89 ? 10.344 -16.077 -50.711 1.00 14.95 89 GLU B C 1
ATOM 2294 O O .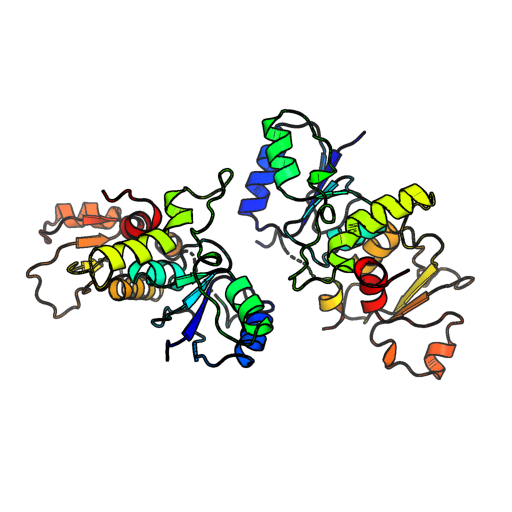 GLU B 1 89 ? 9.379 -15.399 -50.349 1.00 17.49 89 GLU B O 1
ATOM 2300 N N . TRP B 1 90 ? 11.599 -15.658 -50.607 1.00 14.84 90 TRP B N 1
ATOM 2301 C CA . TRP B 1 90 ? 11.874 -14.256 -50.314 1.00 16.79 90 TRP B CA 1
ATOM 2302 C C . TRP B 1 90 ? 11.406 -13.445 -51.518 1.00 18.12 90 TRP B C 1
ATOM 2303 O O . TRP B 1 90 ? 11.927 -13.606 -52.626 1.00 15.67 90 TRP B O 1
ATOM 2314 N N . GLY B 1 91 ? 10.391 -12.606 -51.322 1.00 16.71 91 GLY B N 1
ATOM 2315 C CA . GLY B 1 91 ? 9.698 -11.938 -52.411 1.00 16.47 91 GLY B CA 1
ATOM 2316 C C . GLY B 1 91 ? 8.226 -12.278 -52.501 1.00 20.07 91 GLY B C 1
ATOM 2317 O O . GLY B 1 91 ? 7.454 -11.519 -53.111 1.00 20.12 91 GLY B O 1
ATOM 2318 N N . TYR B 1 92 ? 7.806 -13.386 -51.897 1.00 17.61 92 TYR B N 1
ATOM 2319 C CA . TYR B 1 92 ? 6.393 -13.740 -51.892 1.00 18.82 92 TYR B CA 1
ATOM 2320 C C . TYR B 1 92 ? 5.562 -12.709 -51.150 1.00 25.90 92 TYR B C 1
ATOM 2321 O O . TYR B 1 92 ? 4.375 -12.529 -51.453 1.00 27.14 92 TYR B O 1
ATOM 2330 N N . LYS B 1 93 ? 6.145 -12.039 -50.158 1.00 23.14 93 LYS B N 1
ATOM 2331 C CA . LYS B 1 93 ? 5.399 -11.030 -49.422 1.00 30.29 93 LYS B CA 1
ATOM 2332 C C . LYS B 1 93 ? 6.373 -9.919 -49.079 1.00 29.56 93 LYS B C 1
ATOM 2333 O O . LYS B 1 93 ? 7.409 -10.167 -48.464 1.00 29.08 93 LYS B O 1
ATOM 2339 N N . ILE B 1 94 ? 6.060 -8.716 -49.522 1.00 25.12 94 ILE B N 1
ATOM 2340 C CA . ILE B 1 94 ? 6.922 -7.553 -49.367 1.00 25.84 94 ILE B CA 1
ATOM 2341 C C . ILE B 1 94 ? 6.379 -6.698 -48.230 1.00 28.34 94 ILE B C 1
ATOM 2342 O O . ILE B 1 94 ? 5.177 -6.417 -48.183 1.00 36.20 94 ILE B O 1
ATOM 2347 N N . GLU B 1 95 ? 7.263 -6.307 -47.301 1.00 31.29 95 GLU B N 1
ATOM 2348 C CA . GLU B 1 95 ? 6.902 -5.438 -46.180 1.00 35.05 95 GLU B CA 1
ATOM 2349 C C . GLU B 1 95 ? 6.837 -3.991 -46.647 1.00 30.12 95 GLU B C 1
ATOM 2350 O O . GLU B 1 95 ? 7.787 -3.485 -47.250 1.00 34.04 95 GLU B O 1
ATOM 2356 N N . LYS B 1 96 ? 5.743 -3.300 -46.321 1.00 34.77 96 LYS B N 1
ATOM 2357 C CA . LYS B 1 96 ? 5.684 -1.886 -46.676 1.00 43.63 96 LYS B CA 1
ATOM 2358 C C . LYS B 1 96 ? 6.593 -1.056 -45.777 1.00 44.31 96 LYS B C 1
ATOM 2359 O O . LYS B 1 96 ? 7.148 -0.045 -46.223 1.00 48.71 96 LYS B O 1
ATOM 2365 N N . ASP B 1 97 ? 6.776 -1.478 -44.526 1.00 46.70 97 ASP B N 1
ATOM 2366 C CA . ASP B 1 97 ? 7.640 -0.792 -43.560 1.00 44.20 97 ASP B CA 1
ATOM 2367 C C . ASP B 1 97 ? 8.930 -1.596 -43.438 1.00 51.05 97 ASP B C 1
ATOM 2368 O O . ASP B 1 97 ? 9.045 -2.488 -42.597 1.00 60.48 97 ASP B O 1
ATOM 2373 N N . SER B 1 98 ? 9.913 -1.273 -44.279 1.00 41.38 98 SER B N 1
ATOM 2374 C CA . SER B 1 98 ? 11.127 -2.075 -44.350 1.00 40.49 98 SER B CA 1
ATOM 2375 C C . SER B 1 98 ? 12.342 -1.194 -44.622 1.00 38.06 98 SER B C 1
ATOM 2376 O O . SER B 1 98 ? 12.246 -0.141 -45.258 1.00 36.74 98 SER B O 1
ATOM 2379 N N . ARG B 1 99 ? 13.487 -1.641 -44.099 1.00 37.31 99 ARG B N 1
ATOM 2380 C CA . ARG B 1 99 ? 14.783 -1.071 -44.453 1.00 34.05 99 ARG B CA 1
ATOM 2381 C C . ARG B 1 99 ? 15.080 -1.211 -45.946 1.00 29.74 99 ARG B C 1
ATOM 2382 O O . ARG B 1 99 ? 15.843 -0.419 -46.505 1.00 36.95 99 ARG B O 1
ATOM 2390 N N . TYR B 1 100 ? 14.476 -2.186 -46.607 1.00 25.08 100 TYR B N 1
ATOM 2391 C CA . TYR B 1 100 ? 14.866 -2.548 -47.960 1.00 24.91 100 TYR B CA 1
ATOM 2392 C C . TYR B 1 100 ? 13.791 -2.144 -48.959 1.00 25.62 100 TYR B C 1
ATOM 2393 O O . TYR B 1 100 ? 12.593 -2.192 -48.663 1.00 24.11 100 TYR B O 1
ATOM 2402 N N . SER B 1 101 ? 14.244 -1.722 -50.148 1.00 25.48 101 SER B N 1
ATOM 2403 C CA . SER B 1 101 ? 13.342 -1.335 -51.215 1.00 24.73 101 SER B CA 1
ATOM 2404 C C . SER B 1 101 ? 12.469 -2.512 -51.641 1.00 22.61 101 SER B C 1
ATOM 2405 O O . SER B 1 101 ? 12.818 -3.676 -51.424 1.00 20.70 101 SER B O 1
ATOM 2408 N N . PRO B 1 102 ? 11.314 -2.225 -52.247 1.00 21.75 102 PRO B N 1
ATOM 2409 C CA . PRO B 1 102 ? 10.504 -3.310 -52.822 1.00 22.95 102 PRO B CA 1
ATOM 2410 C C . PRO B 1 102 ? 11.245 -4.111 -53.876 1.00 20.15 102 PRO B C 1
ATOM 2411 O O . PRO B 1 102 ? 11.006 -5.316 -54.002 1.00 18.60 102 PRO B O 1
ATOM 2415 N N . GLN B 1 103 ? 12.146 -3.484 -54.635 1.00 23.65 103 GLN B N 1
ATOM 2416 C CA . GLN B 1 103 ? 12.932 -4.252 -55.596 1.00 20.03 103 GLN B CA 1
ATOM 2417 C C . GLN B 1 103 ? 13.858 -5.227 -54.893 1.00 15.46 103 GLN B C 1
ATOM 2418 O O . GLN B 1 103 ? 13.995 -6.380 -55.321 1.00 18.69 103 GLN B O 1
ATOM 2424 N N . MET B 1 104 ? 14.504 -4.801 -53.807 1.00 17.78 104 MET B N 1
ATOM 2425 C CA . MET B 1 104 ? 15.441 -5.723 -53.182 1.00 16.42 104 MET B CA 1
ATOM 2426 C C . MET B 1 104 ? 14.687 -6.823 -52.445 1.00 15.08 104 MET B C 1
ATOM 2427 O O . MET B 1 104 ? 15.106 -7.988 -52.465 1.00 15.27 104 MET B O 1
ATOM 2432 N N . GLN B 1 105 ? 13.542 -6.481 -51.830 1.00 18.48 105 GLN B N 1
ATOM 2433 C CA . GLN B 1 105 ? 12.752 -7.494 -51.135 1.00 20.34 105 GLN B CA 1
ATOM 2434 C C . GLN B 1 105 ? 12.257 -8.571 -52.082 1.00 21.63 105 GLN B C 1
ATOM 2435 O O . GLN B 1 105 ? 12.013 -9.712 -51.656 1.00 19.14 105 GLN B O 1
ATOM 2441 N N . SER B 1 106 ? 12.101 -8.233 -53.362 1.00 14.65 106 SER B N 1
ATOM 2442 C CA . SER B 1 106 ? 11.545 -9.153 -54.336 1.00 15.47 106 SER B CA 1
ATOM 2443 C C . SER B 1 106 ? 12.597 -9.745 -55.259 1.00 15.04 106 SER B C 1
ATOM 2444 O O . SER B 1 106 ? 12.245 -10.545 -56.128 1.00 14.27 106 SER B O 1
ATOM 2447 N N . ALA B 1 107 ? 13.873 -9.403 -55.076 1.00 13.15 107 ALA B N 1
ATOM 2448 C CA . ALA B 1 107 ? 14.904 -9.804 -56.036 1.00 15.85 107 ALA B CA 1
ATOM 2449 C C . ALA B 1 107 ? 14.956 -11.307 -56.306 1.00 15.44 107 ALA B C 1
ATOM 2450 O O . ALA B 1 107 ? 15.029 -11.691 -57.487 1.00 14.03 107 ALA B O 1
ATOM 2452 N N . PRO B 1 108 ? 14.919 -12.200 -55.307 1.00 11.83 108 PRO B N 1
ATOM 2453 C CA . PRO B 1 108 ? 14.994 -13.635 -55.643 1.00 15.24 108 PRO B CA 1
ATOM 2454 C C . PRO B 1 108 ? 13.852 -14.072 -56.548 1.00 15.97 108 PRO B C 1
ATOM 2455 O O . PRO B 1 108 ? 14.073 -14.763 -57.555 1.00 11.91 108 PRO B O 1
ATOM 2459 N N . LYS B 1 109 ? 12.629 -13.653 -56.228 1.00 14.71 109 LYS B N 1
ATOM 2460 C CA . LYS B 1 109 ? 11.488 -14.018 -57.056 1.00 17.03 109 LYS B CA 1
ATOM 2461 C C . LYS B 1 109 ? 11.558 -13.357 -58.429 1.00 13.57 109 LYS B C 1
ATOM 2462 O O . LYS B 1 109 ? 11.268 -14.001 -59.444 1.00 15.79 109 LYS B O 1
ATOM 2468 N N . ARG B 1 110 ? 11.960 -12.081 -58.483 1.00 14.70 110 ARG B N 1
ATOM 2469 C CA . ARG B 1 110 ? 12.058 -11.392 -59.767 1.00 16.45 110 ARG B CA 1
ATOM 2470 C C . ARG B 1 110 ? 12.996 -12.127 -60.711 1.00 15.73 110 ARG B C 1
ATOM 2471 O O . ARG B 1 110 ? 12.677 -12.314 -61.890 1.00 14.32 110 ARG B O 1
ATOM 2479 N N . TRP B 1 111 ? 14.154 -12.566 -60.210 1.00 14.62 111 TRP B N 1
ATOM 2480 C CA . TRP B 1 111 ? 15.123 -13.199 -61.101 1.00 14.67 111 TRP B CA 1
ATOM 2481 C C . TRP B 1 111 ? 14.710 -14.614 -61.464 1.00 13.62 111 TRP B C 1
ATOM 2482 O O . TRP B 1 111 ? 14.887 -15.033 -62.617 1.00 14.12 111 TRP B O 1
ATOM 2493 N N . ARG B 1 112 ? 14.168 -15.375 -60.512 1.00 12.42 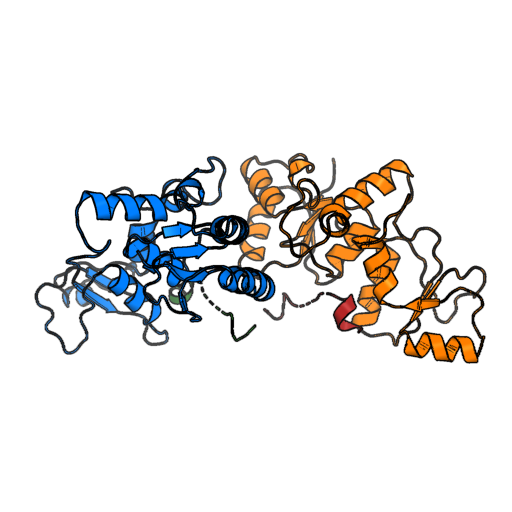112 ARG B N 1
ATOM 2494 C CA . ARG B 1 112 ? 13.706 -16.714 -60.862 1.00 14.39 112 ARG B CA 1
ATOM 2495 C C . ARG B 1 112 ? 12.640 -16.647 -61.949 1.00 15.81 112 ARG B C 1
ATOM 2496 O O . ARG B 1 112 ? 12.681 -17.411 -62.925 1.00 14.16 112 ARG B O 1
ATOM 2504 N N . GLU B 1 113 ? 11.700 -15.712 -61.813 1.00 11.86 113 GLU B N 1
ATOM 2505 C CA . GLU B 1 113 ? 10.625 -15.584 -62.791 1.00 12.86 113 GLU B CA 1
ATOM 2506 C C . GLU B 1 113 ? 11.111 -14.983 -64.101 1.00 18.34 113 GLU B C 1
ATOM 2507 O O . GLU B 1 113 ? 10.623 -15.371 -65.172 1.00 14.69 113 GLU B O 1
ATOM 2513 N N . GLU B 1 114 ? 12.077 -14.061 -64.056 1.00 15.58 114 GLU B N 1
ATOM 2514 C CA . GLU B 1 114 ? 12.524 -13.448 -65.307 1.00 14.92 114 GLU B CA 1
ATOM 2515 C C . GLU B 1 114 ? 13.322 -14.440 -66.140 1.00 14.86 114 GLU B C 1
ATOM 2516 O O . GLU B 1 114 ? 13.151 -14.510 -67.362 1.00 17.91 114 GLU B O 1
ATOM 2522 N N . LEU B 1 115 ? 14.198 -15.216 -65.502 1.00 13.97 115 LEU B N 1
ATOM 2523 C CA . LEU B 1 115 ? 14.967 -16.198 -66.262 1.00 16.05 115 LEU B CA 1
ATOM 2524 C C . LEU B 1 115 ? 14.062 -17.276 -66.839 1.00 16.04 115 LEU B C 1
ATOM 2525 O O . LEU B 1 115 ? 14.337 -17.800 -67.926 1.00 18.14 115 LEU B O 1
ATOM 2530 N N . LYS B 1 116 ? 12.978 -17.606 -66.143 1.00 14.75 116 LYS B N 1
ATOM 2531 C CA . LYS B 1 116 ? 11.991 -18.515 -66.716 1.00 15.38 116 LYS B CA 1
ATOM 2532 C C . LYS B 1 116 ? 11.286 -17.885 -67.910 1.00 17.15 116 LYS B C 1
ATOM 2533 O O . LYS B 1 116 ? 11.017 -18.564 -68.908 1.00 19.25 116 LYS B O 1
ATOM 2539 N N . ARG B 1 117 ? 10.987 -16.588 -67.835 1.00 14.94 117 ARG B N 1
ATOM 2540 C CA . ARG B 1 117 ? 10.259 -15.939 -68.922 1.00 14.33 117 ARG B CA 1
ATOM 2541 C C . ARG B 1 117 ? 11.111 -15.863 -70.182 1.00 20.45 117 ARG B C 1
ATOM 2542 O O . ARG B 1 117 ? 10.613 -16.089 -71.292 1.00 16.56 117 ARG B O 1
ATOM 2550 N N . THR B 1 118 ? 12.400 -15.562 -70.034 1.00 17.73 118 THR B N 1
ATOM 2551 C CA . THR B 1 118 ? 13.265 -15.435 -71.202 1.00 19.92 118 THR B CA 1
ATOM 2552 C C . THR B 1 118 ? 13.951 -16.740 -71.578 1.00 18.05 118 THR B C 1
ATOM 2553 O O . THR B 1 118 ? 14.412 -16.877 -72.716 1.00 20.25 118 THR B O 1
ATOM 2557 N N . GLY B 1 119 ? 14.037 -17.691 -70.656 1.00 17.90 119 GLY B N 1
ATOM 2558 C CA . GLY B 1 119 ? 14.841 -18.872 -70.880 1.00 19.39 119 GLY B CA 1
ATOM 2559 C C . GLY B 1 119 ? 16.334 -18.660 -70.761 1.00 21.17 119 GLY B C 1
ATOM 2560 O O . GLY B 1 119 ? 17.095 -19.588 -71.050 1.00 20.08 119 GLY B O 1
ATOM 2561 N N . ALA B 1 120 ? 16.780 -17.467 -70.377 1.00 17.09 120 AL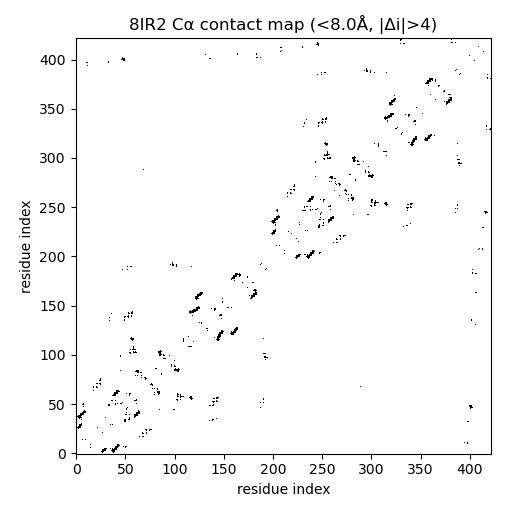A B N 1
ATOM 2562 C CA . ALA B 1 120 ? 18.207 -17.187 -70.295 1.00 18.17 120 ALA B CA 1
ATOM 2563 C C . ALA B 1 120 ? 18.837 -17.957 -69.136 1.00 15.06 120 ALA B C 1
ATOM 2564 O O . ALA B 1 120 ? 18.195 -18.177 -68.103 1.00 17.50 120 ALA B O 1
ATOM 2566 N N . PRO B 1 121 ? 20.107 -18.363 -69.281 1.00 17.11 121 PRO B N 1
ATOM 2567 C CA . PRO B 1 121 ? 20.748 -19.183 -68.240 1.00 17.19 121 PRO B CA 1
ATOM 2568 C C . PRO B 1 121 ? 21.072 -18.412 -66.972 1.00 18.65 121 PRO B C 1
ATOM 2569 O O . PRO B 1 121 ? 21.236 -19.033 -65.914 1.00 18.60 121 PRO B O 1
ATOM 2573 N N . GLY B 1 122 ? 21.195 -17.092 -67.039 1.00 16.02 122 GLY B N 1
ATOM 2574 C CA . GLY B 1 122 ? 21.524 -16.335 -65.839 1.00 17.24 122 GLY B CA 1
ATOM 2575 C C . GLY B 1 122 ? 21.391 -14.853 -66.097 1.00 16.68 122 GLY B C 1
ATOM 2576 O O . GLY B 1 122 ? 21.206 -14.414 -67.233 1.00 13.91 122 GLY B O 1
ATOM 2577 N N . ALA B 1 123 ? 21.476 -14.085 -65.010 1.00 14.52 123 ALA B N 1
ATOM 2578 C CA . ALA B 1 123 ? 21.310 -12.634 -65.077 1.00 15.53 123 ALA B CA 1
ATOM 2579 C C . ALA B 1 123 ? 22.422 -11.949 -65.860 1.00 17.87 123 ALA B C 1
ATOM 2580 O O . ALA B 1 123 ? 22.227 -10.826 -66.348 1.00 14.82 123 ALA B O 1
ATOM 2582 N N . PHE B 1 124 ? 23.582 -12.592 -65.989 1.00 13.10 124 PHE B N 1
ATOM 2583 C CA . PHE B 1 124 ? 24.724 -12.009 -66.678 1.00 14.64 124 PHE B CA 1
ATOM 2584 C C . PHE B 1 124 ? 25.057 -12.774 -67.952 1.00 16.87 124 PHE B C 1
ATOM 2585 O O . PHE B 1 124 ? 26.204 -12.767 -68.396 1.00 16.68 124 PHE B O 1
ATOM 2593 N N . HIS B 1 125 ? 24.066 -13.461 -68.526 1.00 15.09 125 HIS B N 1
ATOM 2594 C CA . HIS B 1 125 ? 24.279 -14.209 -69.761 1.00 17.67 125 HIS B CA 1
ATOM 2595 C C . HIS B 1 125 ? 24.830 -13.306 -70.856 1.00 21.41 125 HIS B C 1
ATOM 2596 O O . HIS B 1 125 ? 24.329 -12.199 -71.074 1.00 23.22 125 HIS B O 1
ATOM 2603 N N . ARG B 1 126 ? 25.863 -13.784 -71.540 1.00 21.58 126 ARG B N 1
ATOM 2604 C CA . ARG B 1 126 ? 26.533 -13.078 -72.634 1.00 26.42 126 ARG B CA 1
ATOM 2605 C C . ARG B 1 126 ? 27.290 -11.834 -72.175 1.00 28.89 126 ARG B C 1
ATOM 2606 O O . ARG B 1 126 ? 27.774 -11.064 -73.024 1.00 26.39 126 ARG B O 1
ATOM 2614 N N . TRP B 1 127 ? 27.429 -11.616 -70.865 1.00 24.05 127 TRP B N 1
ATOM 2615 C CA . TRP B 1 127 ? 28.388 -10.641 -70.364 1.00 22.32 127 TRP B CA 1
ATOM 2616 C C . TRP B 1 127 ? 29.789 -11.231 -70.463 1.00 20.12 127 TRP B C 1
ATOM 2617 O O . TRP B 1 127 ? 30.016 -12.375 -70.049 1.00 18.21 127 TRP B O 1
ATOM 2628 N N . LYS B 1 128 ? 30.732 -10.455 -70.991 1.00 17.95 128 LYS B N 1
ATOM 2629 C CA A LYS B 1 128 ? 32.147 -10.820 -70.976 0.66 18.62 128 LYS B CA 1
ATOM 2630 C CA B LYS B 1 128 ? 32.147 -10.816 -70.975 0.34 18.62 128 LYS B CA 1
ATOM 2631 C C . LYS B 1 128 ? 32.870 -9.760 -70.154 1.00 21.49 128 LYS B C 1
ATOM 2632 O O . LYS B 1 128 ? 33.061 -8.632 -70.615 1.00 21.70 128 LYS B O 1
ATOM 2643 N N . VAL B 1 129 ? 33.279 -10.125 -68.942 1.00 18.79 129 VAL B N 1
ATOM 2644 C CA . VAL B 1 129 ? 33.633 -9.158 -67.904 1.00 18.09 129 VAL B CA 1
ATOM 2645 C C . VAL B 1 129 ? 35.127 -9.162 -67.617 1.00 23.74 129 VAL B C 1
ATOM 2646 O O . VAL B 1 129 ? 35.712 -10.213 -67.318 1.00 24.49 129 VAL B O 1
ATOM 2650 N N . VAL B 1 130 ? 35.735 -7.978 -67.674 1.00 19.74 130 VAL B N 1
ATOM 2651 C CA . VAL B 1 130 ? 37.040 -7.734 -67.072 1.00 21.34 130 VAL B CA 1
ATOM 2652 C C . VAL B 1 130 ? 36.792 -7.213 -65.669 1.00 27.38 130 VAL B C 1
ATOM 2653 O O . VAL B 1 130 ? 36.086 -6.219 -65.493 1.00 27.06 130 VAL B O 1
ATOM 2657 N N . LEU B 1 131 ? 37.364 -7.873 -64.681 1.00 22.21 131 LEU B N 1
ATOM 2658 C CA . LEU B 1 131 ? 37.256 -7.457 -63.287 1.00 30.88 131 LEU B CA 1
ATOM 2659 C C . LEU B 1 131 ? 38.598 -6.857 -62.883 1.00 31.60 131 LEU B C 1
ATOM 2660 O O . LEU B 1 131 ? 39.558 -7.584 -62.613 1.00 32.79 131 LEU B O 1
ATOM 2665 N N . LEU B 1 132 ? 38.664 -5.527 -62.847 1.00 31.56 132 LEU B N 1
ATOM 2666 C CA . LEU B 1 132 ? 39.913 -4.831 -62.537 1.00 38.62 132 LEU B CA 1
ATOM 2667 C C . LEU B 1 132 ? 40.013 -4.606 -61.031 1.00 40.52 132 LEU B C 1
ATOM 2668 O O . LEU B 1 132 ? 39.939 -3.489 -60.519 1.00 51.56 132 LEU B O 1
ATOM 2673 N N . VAL B 1 133 ? 40.171 -5.718 -60.317 1.00 47.91 133 VAL B N 1
ATOM 2674 C CA . VAL B 1 133 ? 40.538 -5.711 -58.908 1.00 64.11 133 VAL B CA 1
ATOM 2675 C C . VAL B 1 133 ? 41.595 -6.791 -58.722 1.00 66.05 133 VAL B C 1
ATOM 2676 O O . VAL B 1 133 ? 41.698 -7.734 -59.511 1.00 58.17 133 VAL B O 1
ATOM 2680 N N . ARG B 1 134 ? 42.401 -6.633 -57.676 1.00 53.64 134 ARG B N 1
ATOM 2681 C CA . ARG B 1 134 ? 43.414 -7.635 -57.378 1.00 64.61 134 ARG B CA 1
ATOM 2682 C C . ARG B 1 134 ? 42.745 -8.920 -56.904 1.00 63.03 134 ARG B C 1
ATOM 2683 O O . ARG B 1 134 ? 41.820 -8.893 -56.087 1.00 57.99 134 ARG B O 1
ATOM 2691 N N . THR B 1 135 ? 43.202 -10.050 -57.444 1.00 56.05 135 THR B N 1
ATOM 2692 C CA . THR B 1 135 ? 42.610 -11.342 -57.112 1.00 54.51 135 THR B CA 1
ATOM 2693 C C . THR B 1 135 ? 42.930 -11.703 -55.666 1.00 49.19 135 THR B C 1
ATOM 2694 O O . THR B 1 135 ? 44.101 -11.809 -55.284 1.00 52.11 135 THR B O 1
ATOM 2698 N N . ASP B 1 136 ? 41.884 -11.872 -54.865 1.00 47.63 136 ASP B N 1
ATOM 2699 C CA . ASP B 1 136 ? 41.998 -12.234 -53.457 1.00 44.79 136 ASP B CA 1
ATOM 2700 C C . ASP B 1 136 ? 40.732 -12.996 -53.074 1.00 43.20 136 ASP B C 1
ATOM 2701 O O . ASP B 1 136 ? 39.939 -13.385 -53.938 1.00 39.23 136 ASP B O 1
ATOM 2706 N N . LYS B 1 137 ? 40.530 -13.200 -51.771 1.00 37.40 137 LYS B N 1
ATOM 2707 C CA . LYS B 1 137 ? 39.306 -13.856 -51.318 1.00 33.37 137 LYS B CA 1
ATOM 2708 C C . LYS B 1 137 ? 38.067 -13.049 -51.713 1.00 41.37 137 LYS B C 1
ATOM 2709 O O . LYS B 1 137 ? 37.056 -13.616 -52.154 1.00 29.74 137 LYS B O 1
ATOM 2715 N N . ARG B 1 138 ? 38.134 -11.722 -51.588 1.00 33.66 138 ARG B N 1
ATOM 2716 C CA . ARG B 1 138 ? 36.970 -10.888 -51.887 1.00 48.31 138 ARG B CA 1
ATOM 2717 C C . ARG B 1 138 ? 36.658 -10.885 -53.380 1.00 40.29 138 ARG B C 1
ATOM 2718 O O . ARG B 1 138 ? 35.491 -11.012 -53.786 1.00 31.30 138 ARG B O 1
ATOM 2726 N N . SER B 1 139 ? 37.692 -10.719 -54.213 1.00 32.54 139 SER B N 1
ATOM 2727 C CA . SER B 1 139 ? 37.510 -10.762 -55.664 1.00 30.52 139 SER B CA 1
ATOM 2728 C C . SER B 1 139 ? 36.985 -12.119 -56.119 1.00 24.81 139 SER B C 1
ATOM 2729 O O . SER B 1 139 ? 36.155 -12.206 -57.034 1.00 20.94 139 SER B O 1
ATOM 2732 N N . ASP B 1 140 ? 37.462 -13.190 -55.489 1.00 24.22 140 ASP B N 1
ATOM 2733 C CA . ASP B 1 140 ? 37.031 -14.531 -55.863 1.00 22.01 140 ASP B CA 1
ATOM 2734 C C . ASP B 1 140 ? 35.538 -14.728 -55.602 1.00 18.53 140 ASP B C 1
ATOM 2735 O O . ASP B 1 140 ? 34.856 -15.415 -56.374 1.00 18.37 140 ASP B O 1
ATOM 2740 N N . SER B 1 141 ? 35.010 -14.133 -54.521 1.00 20.57 141 SER B N 1
ATOM 2741 C CA . SER B 1 141 ? 33.569 -14.202 -54.261 1.00 21.88 141 SER B CA 1
ATOM 2742 C C . SER B 1 141 ? 32.782 -13.528 -55.370 1.00 18.56 141 SER B C 1
ATOM 2743 O O . SER B 1 141 ? 31.774 -14.062 -55.842 1.00 16.88 141 SER B O 1
ATOM 2746 N N . LEU B 1 142 ? 33.216 -12.333 -55.778 1.00 16.48 142 LEU B N 1
ATOM 2747 C CA . LEU B 1 142 ? 32.525 -11.618 -56.845 1.00 16.90 142 LEU B CA 1
ATOM 2748 C C . LEU B 1 142 ? 32.579 -12.400 -58.150 1.00 18.99 142 LEU B C 1
ATOM 2749 O O . LEU B 1 142 ? 31.623 -12.384 -58.936 1.00 16.64 142 LEU B O 1
ATOM 2754 N N . ILE B 1 143 ? 33.695 -13.087 -58.404 1.00 14.54 143 ILE B N 1
ATOM 2755 C CA . ILE B 1 143 ? 33.803 -13.887 -59.621 1.00 15.25 143 ILE B CA 1
ATOM 2756 C C . ILE B 1 143 ? 32.811 -15.038 -59.593 1.00 18.62 143 ILE B C 1
ATOM 2757 O O . ILE B 1 143 ? 32.180 -15.351 -60.610 1.00 16.71 143 ILE B O 1
ATOM 2762 N N . ARG B 1 144 ? 32.618 -15.666 -58.427 1.00 14.66 144 ARG B N 1
ATOM 2763 C CA . ARG B 1 144 ? 31.646 -16.757 -58.369 1.00 16.92 144 ARG B CA 1
ATOM 2764 C C . ARG B 1 144 ? 30.217 -16.253 -58.555 1.00 14.88 144 ARG B C 1
ATOM 2765 O O . ARG B 1 144 ? 29.383 -16.973 -59.125 1.00 15.91 144 ARG B O 1
ATOM 2773 N N . VAL B 1 145 ? 29.912 -15.029 -58.106 1.00 13.46 145 VAL B N 1
ATOM 2774 C CA . VAL B 1 145 ? 28.595 -14.448 -58.386 1.00 12.97 145 VAL B CA 1
ATOM 2775 C C . VAL B 1 145 ? 28.417 -14.206 -59.884 1.00 15.48 145 VAL B C 1
ATOM 2776 O O . VAL B 1 145 ? 27.357 -14.497 -60.457 1.00 11.60 145 VAL B O 1
ATOM 2780 N N . LEU B 1 146 ? 29.431 -13.638 -60.536 1.00 15.26 146 LEU B N 1
ATOM 2781 C CA . LEU B 1 146 ? 29.331 -13.401 -61.971 1.00 14.80 146 LEU B CA 1
ATOM 2782 C C . LEU B 1 146 ? 29.154 -14.705 -62.733 1.00 15.53 146 LEU B C 1
ATOM 2783 O O . LEU B 1 146 ? 28.344 -14.788 -63.660 1.00 12.74 146 LEU B O 1
ATOM 2788 N N . GLU B 1 147 ? 29.899 -15.742 -62.354 1.00 14.59 147 GLU B N 1
ATOM 2789 C CA . GLU B 1 147 ? 29.795 -17.007 -63.065 1.00 15.43 147 GLU B CA 1
ATOM 2790 C C . GLU B 1 147 ? 28.471 -17.703 -62.786 1.00 17.19 147 GLU B C 1
ATOM 2791 O O . GLU B 1 147 ? 27.927 -18.371 -63.673 1.00 15.67 147 GLU B O 1
ATOM 2797 N N . ALA B 1 148 ? 27.936 -17.551 -61.572 1.00 13.44 148 ALA B N 1
ATOM 2798 C CA . ALA B 1 148 ? 26.595 -18.064 -61.288 1.00 12.17 148 ALA B CA 1
ATOM 2799 C C . ALA B 1 148 ? 25.568 -17.447 -62.226 1.00 14.42 148 ALA B C 1
ATOM 2800 O O . ALA B 1 148 ? 24.619 -18.116 -62.646 1.00 14.39 148 ALA B O 1
ATOM 2802 N N . GLY B 1 149 ? 25.725 -16.158 -62.543 1.00 12.91 149 GLY B N 1
ATOM 2803 C CA . GLY B 1 149 ? 24.893 -15.485 -63.522 1.00 12.36 149 GLY B CA 1
ATOM 2804 C C . GLY B 1 149 ? 25.275 -15.747 -64.962 1.00 11.83 149 GLY B C 1
ATOM 2805 O O . GLY B 1 149 ? 24.699 -15.130 -65.860 1.00 16.19 149 GLY B O 1
ATOM 2806 N N . LYS B 1 150 ? 26.246 -16.634 -65.196 1.00 15.07 150 LYS B N 1
ATOM 2807 C CA . LYS B 1 150 ? 26.638 -17.132 -66.521 1.00 19.32 150 LYS B CA 1
ATOM 2808 C C . LYS B 1 150 ? 27.453 -16.134 -67.323 1.00 15.24 150 LYS B C 1
ATOM 2809 O O . LYS B 1 150 ? 27.563 -16.267 -68.554 1.00 17.52 150 LYS B O 1
ATOM 2815 N N . ALA B 1 151 ? 28.055 -15.154 -66.659 1.00 15.45 151 ALA B N 1
ATOM 2816 C CA . ALA B 1 151 ? 29.065 -14.327 -67.298 1.00 14.59 151 ALA B CA 1
ATOM 2817 C C . ALA B 1 151 ? 30.344 -15.129 -67.524 1.00 17.53 151 ALA B C 1
ATOM 2818 O O . ALA B 1 151 ? 30.620 -16.118 -66.844 1.00 17.26 151 ALA B O 1
ATOM 2820 N N . ASN B 1 152 ? 31.132 -14.690 -68.500 1.00 15.60 152 ASN B N 1
ATOM 2821 C CA . ASN B 1 152 ? 32.494 -15.178 -68.662 1.00 14.84 152 ASN B CA 1
ATOM 2822 C C . ASN B 1 152 ? 33.426 -14.101 -68.139 1.00 17.19 152 ASN B C 1
ATOM 2823 O O . ASN B 1 152 ? 33.336 -12.944 -68.561 1.00 23.84 152 ASN B O 1
ATOM 2828 N N . VAL B 1 153 ? 34.303 -14.468 -67.216 1.00 16.94 153 VAL B N 1
ATOM 2829 C CA . VAL B 1 153 ? 35.238 -13.522 -66.619 1.00 15.67 153 VAL B CA 1
ATOM 2830 C C . VAL B 1 153 ? 36.583 -13.653 -67.317 1.00 20.13 153 VAL B C 1
ATOM 2831 O O . VAL B 1 153 ? 37.077 -14.771 -67.532 1.00 19.53 153 VAL B O 1
ATOM 2835 N N . ILE B 1 154 ? 37.170 -12.509 -67.673 1.00 17.25 154 ILE B N 1
ATOM 2836 C CA . ILE B 1 154 ? 38.411 -12.489 -68.446 1.00 19.18 154 ILE B CA 1
ATOM 2837 C C . ILE B 1 154 ? 39.563 -13.014 -67.598 1.00 21.50 154 ILE B C 1
ATOM 2838 O O . ILE B 1 154 ? 39.731 -12.619 -66.437 1.00 21.14 154 ILE B O 1
ATOM 2843 N N . LEU B 1 155 ? 40.353 -13.915 -68.173 1.00 22.85 155 LEU B N 1
ATOM 2844 C CA . LEU B 1 155 ? 41.558 -14.483 -67.588 1.00 25.12 155 LEU B CA 1
ATOM 2845 C C . LEU B 1 155 ? 42.799 -13.878 -68.251 1.00 22.13 155 LEU B C 1
ATOM 2846 O O . LEU B 1 155 ? 42.703 -13.206 -69.284 1.00 23.32 155 LEU B O 1
ATOM 2851 N N . PRO B 1 156 ? 43.988 -14.088 -67.673 1.00 24.78 156 PRO B N 1
ATOM 2852 C CA . PRO B 1 156 ? 45.201 -13.501 -68.272 1.00 24.12 156 PRO B CA 1
ATOM 2853 C C . PRO B 1 156 ? 45.418 -13.842 -69.737 1.00 24.66 156 PRO B C 1
ATOM 2854 O O . PRO B 1 156 ? 45.945 -13.007 -70.485 1.00 24.10 156 PRO B O 1
ATOM 2858 N N . LYS B 1 157 ? 45.027 -15.035 -70.178 1.00 22.02 157 LYS B N 1
ATOM 2859 C CA . LYS B 1 157 ? 45.260 -15.451 -71.555 1.00 19.91 157 LYS B CA 1
ATOM 2860 C C . LYS B 1 157 ? 44.056 -15.221 -72.467 1.00 19.95 157 LYS B C 1
ATOM 2861 O O . LYS B 1 157 ? 44.136 -15.536 -73.661 1.00 23.59 157 LYS B O 1
ATOM 2867 N N . SER B 1 158 ? 42.951 -14.691 -71.940 1.00 22.26 158 SER B N 1
ATOM 2868 C CA . SER B 1 158 ? 41.739 -14.508 -72.736 1.00 20.65 158 SER B CA 1
ATOM 2869 C C . SER B 1 158 ? 41.957 -13.506 -73.857 1.00 24.43 158 SER B C 1
ATOM 2870 O O . SER B 1 158 ? 42.715 -12.545 -73.722 1.00 26.28 158 SER B O 1
ATOM 2873 N N . SER B 1 159 ? 41.254 -13.730 -74.966 1.00 30.14 159 SER B N 1
ATOM 2874 C CA . SER B 1 159 ? 41.198 -12.728 -76.016 1.00 30.30 159 SER B CA 1
ATOM 2875 C C . SER B 1 159 ? 40.289 -11.582 -75.576 1.00 27.50 159 SER B C 1
ATOM 2876 O O . SER B 1 159 ? 39.270 -11.816 -74.913 1.00 27.38 159 SER B O 1
ATOM 2879 N N . PRO B 1 160 ? 40.642 -10.337 -75.904 1.00 28.70 160 PRO B N 1
ATOM 2880 C CA . PRO B 1 160 ? 39.792 -9.196 -75.534 1.00 30.33 160 PRO B CA 1
ATOM 2881 C C . PRO B 1 160 ? 38.587 -8.989 -76.435 1.00 29.98 160 PRO B C 1
ATOM 2882 O O . PRO B 1 160 ? 37.763 -8.118 -76.129 1.00 28.13 160 PRO B O 1
ATOM 2886 N N . SER B 1 161 ? 38.458 -9.754 -77.524 1.00 28.25 161 SER B N 1
ATOM 2887 C CA . SER B 1 161 ? 37.310 -9.609 -78.418 1.00 31.82 161 SER B CA 1
ATOM 2888 C C . SER B 1 161 ? 36.000 -9.792 -77.667 1.00 29.77 161 SER B C 1
ATOM 2889 O O . SER B 1 161 ? 35.796 -10.795 -76.978 1.00 27.85 161 SER B O 1
ATOM 2892 N N . GLY B 1 162 ? 35.103 -8.818 -77.812 1.00 29.85 162 GLY B N 1
ATOM 2893 C CA . GLY B 1 162 ? 33.759 -8.961 -77.300 1.00 23.37 162 GLY B CA 1
ATOM 2894 C C . GLY B 1 162 ? 33.575 -8.667 -75.828 1.00 21.94 162 GLY B C 1
ATOM 2895 O O . GLY B 1 162 ? 32.522 -9.015 -75.278 1.00 24.28 162 GLY B O 1
ATOM 2896 N N . ILE B 1 163 ? 34.563 -8.066 -75.159 1.00 22.26 163 ILE B N 1
ATOM 2897 C CA . ILE B 1 163 ? 34.355 -7.654 -73.771 1.00 17.64 163 ILE B CA 1
ATOM 2898 C C . ILE B 1 163 ? 33.171 -6.701 -73.713 1.00 25.19 163 ILE B C 1
ATOM 2899 O O . ILE B 1 163 ? 33.053 -5.788 -74.542 1.00 24.61 163 ILE B O 1
ATOM 2904 N N . THR B 1 164 ? 32.287 -6.904 -72.729 1.00 22.61 164 THR B N 1
ATOM 2905 C CA . THR B 1 164 ? 31.075 -6.106 -72.612 1.00 25.19 164 THR B CA 1
ATOM 2906 C C . THR B 1 164 ? 31.080 -5.190 -71.408 1.00 24.30 164 THR B C 1
ATOM 2907 O O . THR B 1 164 ? 30.408 -4.158 -71.427 1.00 27.33 164 THR B O 1
ATOM 2911 N N . HIS B 1 165 ? 31.807 -5.558 -70.357 1.00 22.04 165 HIS B N 1
ATOM 2912 C CA . HIS B 1 165 ? 31.818 -4.819 -69.106 1.00 23.56 165 HIS B CA 1
ATOM 2913 C C . HIS B 1 165 ? 33.231 -4.795 -68.556 1.00 21.38 165 HIS B C 1
ATOM 2914 O O . HIS B 1 165 ? 33.881 -5.839 -68.467 1.00 24.56 165 HIS B O 1
ATOM 2921 N N . VAL B 1 166 ? 33.680 -3.624 -68.128 1.00 25.07 166 VAL B N 1
ATOM 2922 C CA . VAL B 1 166 ? 34.857 -3.505 -67.283 1.00 22.43 166 VAL B CA 1
ATOM 2923 C C . VAL B 1 166 ? 34.362 -3.039 -65.924 1.00 31.58 166 VAL B C 1
ATOM 2924 O O . VAL B 1 166 ? 33.762 -1.962 -65.816 1.00 32.15 166 VAL B O 1
ATOM 2928 N N . ILE B 1 167 ? 34.570 -3.861 -64.897 1.00 27.12 167 ILE B N 1
ATOM 2929 C CA . ILE B 1 167 ? 34.108 -3.567 -63.546 1.00 27.47 167 ILE B CA 1
ATOM 2930 C C . ILE B 1 167 ? 35.324 -3.284 -62.678 1.00 31.37 167 ILE B C 1
ATOM 2931 O O . ILE B 1 167 ? 36.280 -4.068 -62.660 1.00 27.71 167 ILE B O 1
ATOM 2936 N N . ALA B 1 168 ? 35.301 -2.150 -61.983 1.00 28.06 168 ALA B N 1
ATOM 2937 C CA . ALA B 1 168 ? 36.436 -1.737 -61.170 1.00 36.16 168 ALA B CA 1
ATOM 2938 C C . ALA B 1 168 ? 35.953 -0.721 -60.148 1.00 42.67 168 ALA B C 1
ATOM 2939 O O . ALA B 1 168 ? 34.799 -0.290 -60.169 1.00 42.13 168 ALA B O 1
ATOM 2941 N N . SER B 1 169 ? 36.855 -0.338 -59.253 1.00 47.88 169 SER B N 1
ATOM 2942 C CA . SER B 1 169 ? 36.578 0.779 -58.367 1.00 57.52 169 SER B CA 1
ATOM 2943 C C . SER B 1 169 ? 36.450 2.067 -59.176 1.00 69.35 169 SER B C 1
ATOM 2944 O O . SER B 1 169 ? 37.034 2.206 -60.256 1.00 61.36 169 SER B O 1
ATOM 2947 N N . ASN B 1 170 ? 35.658 3.010 -58.651 1.00 72.33 170 ASN B N 1
ATOM 2948 C CA . ASN B 1 170 ? 35.479 4.290 -59.337 1.00 75.23 170 ASN B CA 1
ATOM 2949 C C . ASN B 1 170 ? 36.806 5.006 -59.551 1.00 78.45 170 ASN B C 1
ATOM 2950 O O . ASN B 1 170 ? 36.968 5.731 -60.542 1.00 72.81 170 ASN B O 1
ATOM 2955 N N . ALA B 1 171 ? 37.764 4.819 -58.639 1.00 79.68 171 ALA B N 1
ATOM 2956 C CA . ALA B 1 171 ? 39.082 5.417 -58.820 1.00 77.25 171 ALA B CA 1
ATOM 2957 C C . ALA B 1 171 ? 39.825 4.769 -59.982 1.00 80.41 171 ALA B C 1
ATOM 2958 O O . ALA B 1 171 ? 40.497 5.458 -60.758 1.00 79.34 171 ALA B O 1
ATOM 2960 N N . ARG B 1 172 ? 39.721 3.445 -60.118 1.00 74.76 172 ARG B N 1
ATOM 2961 C CA . ARG B 1 172 ? 40.365 2.779 -61.242 1.00 65.69 172 ARG B CA 1
ATOM 2962 C C . ARG B 1 172 ? 39.672 3.121 -62.555 1.00 69.69 172 ARG B C 1
ATOM 2963 O O . ARG B 1 172 ? 40.335 3.235 -63.593 1.00 75.12 172 ARG B O 1
ATOM 2971 N N . ILE B 1 173 ? 38.348 3.298 -62.525 1.00 69.73 173 ILE B N 1
ATOM 2972 C CA . ILE B 1 173 ? 37.616 3.687 -63.730 1.00 74.37 173 ILE B CA 1
ATOM 2973 C C . ILE B 1 173 ? 38.150 5.006 -64.271 1.00 72.36 173 ILE B C 1
ATOM 2974 O O . ILE B 1 173 ? 38.447 5.134 -65.464 1.00 65.70 173 ILE B O 1
ATOM 2979 N N . LYS B 1 174 ? 38.289 6.004 -63.393 1.00 76.36 174 LYS B N 1
ATOM 2980 C CA . LYS B 1 174 ? 38.791 7.309 -63.813 1.00 76.24 174 LYS B CA 1
ATOM 2981 C C . LYS B 1 174 ? 40.201 7.214 -64.386 1.00 76.20 174 LYS B C 1
ATOM 2982 O O . LYS B 1 174 ? 40.540 7.945 -65.324 1.00 87.70 174 LYS B O 1
ATOM 2988 N N . ALA B 1 175 ? 41.031 6.319 -63.848 1.00 82.73 175 ALA B N 1
ATOM 2989 C CA . ALA B 1 175 ? 42.387 6.155 -64.363 1.00 74.54 175 ALA B CA 1
ATOM 2990 C C . ALA B 1 175 ? 42.392 5.405 -65.690 1.00 80.47 175 ALA B C 1
ATOM 2991 O O . ALA B 1 175 ? 43.064 5.819 -66.641 1.00 81.14 175 ALA B O 1
ATOM 2993 N N . GLU B 1 176 ? 41.656 4.291 -65.771 1.00 77.27 176 GLU B N 1
ATOM 2994 C CA . GLU B 1 176 ? 41.646 3.505 -67.001 1.00 75.25 176 GLU B CA 1
ATOM 2995 C C . GLU B 1 176 ? 41.023 4.273 -68.159 1.00 78.60 176 GLU B C 1
ATOM 2996 O O . GLU B 1 176 ? 41.422 4.078 -69.314 1.00 78.46 176 GLU B O 1
ATOM 3002 N N . LYS B 1 177 ? 40.045 5.141 -67.877 1.00 74.98 177 LYS B N 1
ATOM 3003 C CA . LYS B 1 177 ? 39.515 6.011 -68.920 1.00 76.67 177 LYS B CA 1
ATOM 3004 C C . LYS B 1 177 ? 40.566 7.004 -69.400 1.00 82.11 177 LYS B C 1
ATOM 3005 O O . LYS B 1 177 ? 40.551 7.400 -70.572 1.00 78.94 177 LYS B O 1
ATOM 3011 N N . GLU B 1 178 ? 41.487 7.409 -68.520 1.00 81.15 178 GLU B N 1
ATOM 3012 C CA . GLU B 1 178 ? 42.587 8.267 -68.947 1.00 88.88 178 GLU B CA 1
ATOM 3013 C C . GLU B 1 178 ? 43.611 7.501 -69.776 1.00 92.30 178 GLU B C 1
ATOM 3014 O O . GLU B 1 178 ? 44.265 8.087 -70.647 1.00 93.76 178 GLU B O 1
ATOM 3020 N N . LYS B 1 179 ? 43.765 6.202 -69.522 1.00 90.73 179 LYS B N 1
ATOM 3021 C CA . LYS B 1 179 ? 44.701 5.384 -70.286 1.00 82.87 179 LYS B CA 1
ATOM 3022 C C . LYS B 1 179 ? 44.085 4.830 -71.564 1.00 83.71 179 LYS B C 1
ATOM 3023 O O . LYS B 1 179 ? 44.812 4.588 -72.534 1.00 84.69 179 LYS B O 1
ATOM 3029 N N . ASP B 1 180 ? 42.766 4.627 -71.582 1.00 85.14 180 ASP B N 1
ATOM 3030 C CA . ASP B 1 180 ? 42.036 4.243 -72.792 1.00 82.07 180 ASP B CA 1
ATOM 3031 C C . ASP B 1 180 ? 42.529 2.907 -73.344 1.00 82.41 180 ASP B C 1
ATOM 3032 O O . ASP B 1 180 ? 42.695 2.738 -74.554 1.00 82.95 180 ASP B O 1
ATOM 3037 N N . ASN B 1 181 ? 42.771 1.948 -72.449 1.00 79.58 181 ASN B N 1
ATOM 3038 C CA . ASN B 1 181 ? 43.182 0.605 -72.837 1.00 78.44 181 ASN B CA 1
ATOM 3039 C C . ASN B 1 181 ? 42.025 -0.388 -72.817 1.00 69.25 181 ASN B C 1
ATOM 3040 O O . ASN B 1 181 ? 42.253 -1.598 -72.922 1.00 67.10 181 ASN B O 1
ATOM 3045 N N . PHE B 1 182 ? 40.794 0.095 -72.675 1.00 70.49 182 PHE B N 1
ATOM 3046 C CA . PHE B 1 182 ? 39.605 -0.734 -72.800 1.00 52.12 182 PHE B CA 1
ATOM 3047 C C . PHE B 1 182 ? 38.564 0.033 -73.597 1.00 53.32 182 PHE B C 1
ATOM 3048 O O . PHE B 1 182 ? 38.403 1.244 -73.421 1.00 61.90 182 PHE B O 1
ATOM 3056 N N . LYS B 1 183 ? 37.872 -0.677 -74.481 1.00 47.28 183 LYS B N 1
ATOM 3057 C CA . LYS B 1 183 ? 36.810 -0.084 -75.283 1.00 52.36 183 LYS B CA 1
ATOM 3058 C C . LYS B 1 183 ? 35.444 -0.220 -74.624 1.00 55.70 183 LYS B C 1
ATOM 3059 O O . LYS B 1 183 ? 34.604 0.678 -74.758 1.00 56.73 183 LYS B O 1
ATOM 3065 N N . ALA B 1 184 ? 35.224 -1.312 -73.892 1.00 41.71 184 ALA B N 1
ATOM 3066 C CA . ALA B 1 184 ? 33.948 -1.569 -73.245 1.00 43.75 184 ALA B CA 1
ATOM 3067 C C . ALA B 1 184 ? 33.650 -0.508 -72.186 1.00 39.48 184 ALA B C 1
ATOM 3068 O O . ALA B 1 184 ? 34.561 0.137 -71.666 1.00 41.56 184 ALA B O 1
ATOM 3070 N N . PRO B 1 185 ? 32.375 -0.310 -71.850 1.00 37.74 185 PRO B N 1
ATOM 3071 C CA . PRO B 1 185 ? 32.036 0.655 -70.798 1.00 42.22 185 PRO B CA 1
ATOM 3072 C C . PRO B 1 185 ? 32.496 0.171 -69.432 1.00 37.43 185 PRO B C 1
ATOM 3073 O O . PRO B 1 185 ? 32.656 -1.028 -69.181 1.00 35.60 185 PRO B O 1
ATOM 3077 N N . PHE B 1 186 ? 32.701 1.136 -68.541 1.00 38.95 186 PHE B N 1
ATOM 3078 C CA . PHE B 1 186 ? 33.162 0.873 -67.187 1.00 38.68 186 PHE B CA 1
ATOM 3079 C C . PHE B 1 186 ? 31.997 0.952 -66.207 1.00 39.10 186 PHE B C 1
ATOM 3080 O O . PHE B 1 186 ? 31.075 1.756 -66.371 1.00 43.38 186 PHE B O 1
ATOM 3088 N N . TYR B 1 187 ? 32.059 0.113 -65.173 1.00 35.27 187 TYR B N 1
ATOM 3089 C CA . TYR B 1 187 ? 31.033 0.027 -64.149 1.00 33.48 187 TYR B CA 1
ATOM 3090 C C . TYR B 1 187 ? 31.695 -0.116 -62.784 1.00 34.01 187 TYR B C 1
ATOM 3091 O O . TYR B 1 187 ? 32.668 -0.871 -62.641 1.00 34.15 187 TYR B O 1
ATOM 3100 N N . PRO B 1 188 ? 31.196 0.586 -61.769 1.00 35.30 188 PRO B N 1
ATOM 3101 C CA . PRO B 1 188 ? 31.723 0.405 -60.412 1.00 34.89 188 PRO B CA 1
ATOM 3102 C C . PRO B 1 188 ? 31.303 -0.940 -59.835 1.00 36.57 188 PRO B C 1
ATOM 3103 O O . PRO B 1 188 ? 30.382 -1.597 -60.317 1.00 29.69 188 PRO B O 1
ATOM 3107 N N . ILE B 1 189 ? 31.990 -1.331 -58.761 1.00 31.16 189 ILE B N 1
ATOM 3108 C CA . ILE B 1 189 ? 31.717 -2.620 -58.128 1.00 31.26 189 ILE B CA 1
ATOM 3109 C C . ILE B 1 189 ? 30.265 -2.692 -57.673 1.00 26.64 189 ILE B C 1
ATOM 3110 O O . ILE B 1 189 ? 29.625 -3.745 -57.753 1.00 29.49 189 ILE B O 1
ATOM 3115 N N . GLN B 1 190 ? 29.714 -1.567 -57.216 1.00 28.39 190 GLN B N 1
ATOM 3116 C CA . GLN B 1 190 ? 28.347 -1.561 -56.704 1.00 26.44 190 GLN B CA 1
ATOM 3117 C C . GLN B 1 190 ? 27.332 -1.879 -57.792 1.00 29.21 190 GLN B C 1
ATOM 3118 O O . GLN B 1 190 ? 26.219 -2.313 -57.471 1.00 25.92 190 GLN B O 1
ATOM 3124 N N . TYR B 1 191 ? 27.703 -1.694 -59.066 1.00 23.40 191 TYR B N 1
ATOM 3125 C CA . TYR B 1 191 ? 26.771 -1.936 -60.166 1.00 26.86 191 TYR B CA 1
ATOM 3126 C C . TYR B 1 191 ? 26.242 -3.367 -60.163 1.00 22.15 191 TYR B C 1
ATOM 3127 O O . TYR B 1 191 ? 25.070 -3.600 -60.480 1.00 21.77 191 TYR B O 1
ATOM 3136 N N . LEU B 1 192 ? 27.089 -4.341 -59.824 1.00 21.52 192 LEU B N 1
ATOM 3137 C CA . LEU B 1 192 ? 26.640 -5.731 -59.828 1.00 25.82 192 LEU B CA 1
ATOM 3138 C C . LEU B 1 192 ? 25.556 -5.970 -58.786 1.00 26.07 192 LEU B C 1
ATOM 3139 O O . LEU B 1 192 ? 24.579 -6.683 -59.048 1.00 24.76 192 LEU B O 1
ATOM 3144 N N . GLY B 1 193 ? 25.704 -5.386 -57.598 1.00 22.07 193 GLY B N 1
ATOM 3145 C CA . GLY B 1 193 ? 24.649 -5.497 -56.606 1.00 19.53 193 GLY B CA 1
ATOM 3146 C C . GLY B 1 193 ? 23.384 -4.768 -57.020 1.00 23.24 193 GLY B C 1
ATOM 3147 O O . GLY B 1 193 ? 22.280 -5.307 -56.907 1.00 20.86 193 GLY B O 1
ATOM 3148 N N . ASP B 1 194 ? 23.528 -3.538 -57.517 1.00 19.10 194 ASP B N 1
ATOM 3149 C CA . ASP B 1 194 ? 22.365 -2.783 -57.969 1.00 20.86 194 ASP B CA 1
ATOM 3150 C C . ASP B 1 194 ? 21.648 -3.486 -59.113 1.00 19.20 194 ASP B C 1
ATOM 3151 O O . ASP B 1 194 ? 20.411 -3.520 -59.148 1.00 20.55 194 ASP B O 1
ATOM 3156 N N . PHE B 1 195 ? 22.404 -4.050 -60.060 1.00 19.74 195 PHE B N 1
ATOM 3157 C CA . PHE B 1 195 ? 21.775 -4.736 -61.191 1.00 15.74 195 PHE B CA 1
ATOM 3158 C C . PHE B 1 195 ? 20.881 -5.872 -60.710 1.00 18.16 195 PHE B C 1
ATOM 3159 O O . PHE B 1 195 ? 19.770 -6.067 -61.226 1.00 17.09 195 PHE B O 1
ATOM 3167 N N . LEU B 1 196 ? 21.336 -6.615 -59.700 1.00 16.70 196 LEU B N 1
ATOM 3168 C CA . LEU B 1 196 ? 20.546 -7.730 -59.187 1.00 18.41 196 LEU B CA 1
ATOM 3169 C C . LEU B 1 196 ? 19.424 -7.251 -58.272 1.00 18.25 196 LEU B C 1
ATOM 3170 O O . LEU B 1 196 ? 18.289 -7.723 -58.381 1.00 17.68 196 LEU B O 1
ATOM 3175 N N . LEU B 1 197 ? 19.710 -6.303 -57.382 1.00 15.92 197 LEU B N 1
ATOM 3176 C CA . LEU B 1 197 ? 18.805 -6.037 -56.269 1.00 14.58 197 LEU B CA 1
ATOM 3177 C C . LEU B 1 197 ? 17.921 -4.822 -56.450 1.00 19.35 197 LEU B C 1
ATOM 3178 O O . LEU B 1 197 ? 16.815 -4.807 -55.910 1.00 20.05 197 LEU B O 1
ATOM 3183 N N . GLU B 1 198 ? 18.377 -3.794 -57.162 1.00 17.52 198 GLU B N 1
ATOM 3184 C CA . GLU B 1 198 ? 17.686 -2.511 -57.133 1.00 19.23 198 GLU B CA 1
ATOM 3185 C C . GLU B 1 198 ? 17.188 -2.021 -58.482 1.00 24.24 198 GLU B C 1
ATOM 3186 O O . GLU B 1 198 ? 16.154 -1.338 -58.535 1.00 22.91 198 GLU B O 1
ATOM 3192 N N . LYS B 1 199 ? 17.892 -2.332 -59.565 1.00 26.31 199 LYS B N 1
ATOM 3193 C CA . LYS B 1 199 ? 17.562 -1.744 -60.853 1.00 27.56 199 LYS B CA 1
ATOM 3194 C C . LYS B 1 199 ? 16.223 -2.251 -61.371 1.00 25.14 199 LYS B C 1
ATOM 3195 O O . LYS B 1 199 ? 15.824 -3.394 -61.131 1.00 26.10 199 LYS B O 1
ATOM 3201 N N . LEU B 1 200 ? 15.511 -1.359 -62.053 1.00 25.25 200 LEU B N 1
ATOM 3202 C CA . LEU B 1 200 ? 14.239 -1.680 -62.687 1.00 30.96 200 LEU B CA 1
ATOM 3203 C C . LEU B 1 200 ? 14.533 -2.047 -64.137 1.00 37.80 200 LEU B C 1
ATOM 3204 O O . LEU B 1 200 ? 14.986 -1.204 -64.912 1.00 50.88 200 LEU B O 1
ATOM 3209 N N . GLU B 1 201 ? 14.315 -3.306 -64.493 1.00 31.79 201 GLU B N 1
ATOM 3210 C CA . GLU B 1 201 ? 14.533 -3.789 -65.851 1.00 41.74 201 GLU B CA 1
ATOM 3211 C C . GLU B 1 201 ? 13.177 -3.949 -66.531 1.00 51.29 201 GLU B C 1
ATOM 3212 O O . GLU B 1 201 ? 12.356 -4.770 -66.106 1.00 59.46 201 GLU B O 1
ATOM 3218 N N . HIS B 1 202 ? 12.945 -3.168 -67.579 1.00 52.56 202 HIS B N 1
ATOM 3219 C CA . HIS B 1 202 ? 11.646 -3.156 -68.250 1.00 61.15 202 HIS B CA 1
ATOM 3220 C C . HIS B 1 202 ? 11.538 -4.265 -69.293 1.00 56.61 202 HIS B C 1
ATOM 3221 O O . HIS B 1 202 ? 12.514 -4.588 -69.970 1.00 62.23 202 HIS B O 1
ATOM 3228 N N . ASP C 2 2 ? 27.201 -7.014 -33.195 1.00 48.97 437 ASP C N 1
ATOM 3229 C CA . ASP C 2 2 ? 27.926 -5.921 -32.553 1.00 55.39 437 ASP C CA 1
ATOM 3230 C C . ASP C 2 2 ? 28.084 -6.177 -31.060 1.00 47.28 437 ASP C C 1
ATOM 3231 O O . ASP C 2 2 ? 27.171 -6.689 -30.411 1.00 34.68 437 ASP C O 1
ATOM 3236 N N . SER C 2 3 ? 29.249 -5.803 -30.522 1.00 45.10 438 SER C N 1
ATOM 3237 C CA . SER C 2 3 ? 29.527 -6.049 -29.110 1.00 48.32 438 SER C CA 1
ATOM 3238 C C . SER C 2 3 ? 28.567 -5.285 -28.208 1.00 50.12 438 SER C C 1
ATOM 3239 O O . SER C 2 3 ? 28.254 -5.741 -27.103 1.00 38.71 438 SER C O 1
ATOM 3242 N N . CYS C 2 4 ? 28.075 -4.137 -28.664 1.00 39.99 439 CYS C N 1
ATOM 3243 C CA . CYS C 2 4 ? 27.078 -3.384 -27.917 1.00 40.96 439 CYS C CA 1
ATOM 3244 C C . CYS C 2 4 ? 25.661 -3.934 -28.067 1.00 36.12 439 CYS C C 1
ATOM 3245 O O . CYS C 2 4 ? 24.722 -3.292 -27.590 1.00 35.54 439 CYS C O 1
ATOM 3248 N N . ASN C 2 5 ? 25.471 -5.089 -28.701 1.00 31.25 440 ASN C N 1
ATOM 3249 C CA . ASN C 2 5 ? 24.130 -5.643 -28.898 1.00 32.35 440 ASN C CA 1
ATOM 3250 C C . ASN C 2 5 ? 24.211 -7.168 -28.858 1.00 38.19 440 ASN C C 1
ATOM 3251 O O . ASN C 2 5 ? 23.866 -7.873 -29.806 1.00 35.98 440 ASN C O 1
ATOM 3256 N N . SER C 2 6 ? 24.660 -7.718 -27.738 1.00 28.23 441 SER C N 1
ATOM 3257 C CA . SER C 2 6 ? 24.928 -9.151 -27.705 1.00 34.57 441 SER C CA 1
ATOM 3258 C C . SER C 2 6 ? 24.272 -9.873 -26.541 1.00 32.04 441 SER C C 1
ATOM 3259 O O . SER C 2 6 ? 24.852 -10.817 -26.011 1.00 28.37 441 SER C O 1
ATOM 3272 N N . SER C 2 8 ? 22.035 -12.540 -24.692 1.00 19.07 443 SER C N 1
ATOM 3273 C CA . SER C 2 8 ? 21.698 -13.919 -25.021 1.00 17.67 443 SER C CA 1
ATOM 3274 C C . SER C 2 8 ? 20.216 -14.084 -25.369 1.00 19.82 443 SER C C 1
ATOM 3275 O O . SER C 2 8 ? 19.360 -13.523 -24.697 1.00 15.80 443 SER C O 1
ATOM 3288 N N . ASP C 2 10 ? 18.851 -17.032 -25.167 1.00 17.60 445 ASP C N 1
ATOM 3289 C CA . ASP C 2 10 ? 18.468 -18.228 -24.401 1.00 15.38 445 ASP C CA 1
ATOM 3290 C C . ASP C 2 10 ? 19.381 -18.406 -23.196 1.00 15.16 445 ASP C C 1
ATOM 3291 O O . ASP C 2 10 ? 20.409 -19.066 -23.275 1.00 18.12 445 ASP C O 1
ATOM 3296 N N . ILE C 2 11 ? 18.986 -17.813 -22.067 1.00 15.96 446 ILE C N 1
ATOM 3297 C CA . ILE C 2 11 ? 19.836 -17.861 -20.884 1.00 17.24 446 ILE C CA 1
ATOM 3298 C C . ILE C 2 11 ? 19.810 -19.215 -20.190 1.00 19.13 446 ILE C C 1
ATOM 3299 O O . ILE C 2 11 ? 20.694 -19.488 -19.369 1.00 19.34 446 ILE C O 1
ATOM 3304 N N . ILE C 2 12 ? 18.788 -20.036 -20.439 1.00 18.10 447 ILE C N 1
ATOM 3305 C CA . ILE C 2 12 ? 18.775 -21.400 -19.919 1.00 19.02 447 ILE C CA 1
ATOM 3306 C C . ILE C 2 12 ? 19.828 -22.240 -20.627 1.00 20.22 447 ILE C C 1
ATOM 3307 O O . ILE C 2 12 ? 20.628 -22.940 -19.994 1.00 23.25 447 ILE C O 1
ATOM 3312 N N . ARG C 2 13 ? 19.831 -22.202 -21.958 1.00 17.54 448 ARG C N 1
ATOM 3313 C CA . ARG C 2 13 ? 20.852 -22.923 -22.701 1.00 21.25 448 ARG C CA 1
ATOM 3314 C C . ARG C 2 13 ? 22.247 -22.511 -22.252 1.00 22.60 448 ARG C C 1
ATOM 3315 O O . ARG C 2 13 ? 23.111 -23.363 -22.047 1.00 24.77 448 ARG C O 1
ATOM 3323 N N . ASP C 2 14 ? 22.475 -21.211 -22.046 1.00 20.70 449 ASP C N 1
ATOM 3324 C CA . ASP C 2 14 ? 23.815 -20.763 -21.667 1.00 25.58 449 ASP C CA 1
ATOM 3325 C C . ASP C 2 14 ? 24.292 -21.394 -20.367 1.00 23.40 449 ASP C C 1
ATOM 3326 O O . ASP C 2 14 ? 25.490 -21.660 -20.205 1.00 28.97 449 ASP C O 1
ATOM 3331 N N . LEU C 2 15 ? 23.380 -21.628 -19.428 1.00 23.58 450 LEU C N 1
ATOM 3332 C CA . LEU C 2 15 ? 23.746 -22.247 -18.160 1.00 26.49 450 LEU C CA 1
ATOM 3333 C C . LEU C 2 15 ? 23.902 -23.758 -18.257 1.00 33.45 450 LEU C C 1
ATOM 3334 O O . LEU C 2 15 ? 24.533 -24.364 -17.381 1.00 33.18 450 LEU C O 1
ATOM 3339 N N . LEU C 2 16 ? 23.341 -24.387 -19.287 1.00 35.50 451 LEU C N 1
ATOM 3340 C CA . LEU C 2 16 ? 23.460 -25.837 -19.389 1.00 32.25 451 LEU C CA 1
ATOM 3341 C C . LEU C 2 16 ? 24.792 -26.265 -19.987 1.00 43.05 451 LEU C C 1
ATOM 3342 O O . LEU C 2 16 ? 25.285 -27.349 -19.661 1.00 53.98 451 LEU C O 1
ATOM 3347 N N . GLU C 2 17 ? 25.395 -25.439 -20.837 1.00 43.06 452 GLU C N 1
ATOM 3348 C CA . GLU C 2 17 ? 26.676 -25.788 -21.447 1.00 59.64 452 GLU C CA 1
ATOM 3349 C C . GLU C 2 17 ? 27.506 -24.541 -21.740 1.00 62.40 452 GLU C C 1
ATOM 3350 O O . GLU C 2 17 ? 27.275 -23.847 -22.733 1.00 58.90 452 GLU C O 1
ATOM 3356 N N . SER D 2 1 ? 30.237 -15.650 -36.964 1.00 62.15 436 SER D N 1
ATOM 3357 C CA . SER D 2 1 ? 30.797 -15.586 -35.620 1.00 63.60 436 SER D CA 1
ATOM 3358 C C . SER D 2 1 ? 31.753 -16.752 -35.384 1.00 68.20 436 SER D C 1
ATOM 3359 O O . SER D 2 1 ? 32.964 -16.554 -35.253 1.00 66.16 436 SER D O 1
ATOM 3362 N N . ASP D 2 2 ? 31.204 -17.965 -35.321 1.00 67.07 437 ASP D N 1
ATOM 3363 C CA . ASP D 2 2 ? 32.038 -19.152 -35.193 1.00 58.64 437 ASP D CA 1
ATOM 3364 C C . ASP D 2 2 ? 32.951 -19.284 -36.409 1.00 60.08 437 ASP D C 1
ATOM 3365 O O . ASP D 2 2 ? 32.583 -18.926 -37.532 1.00 42.97 437 ASP D O 1
ATOM 3370 N N . SER D 2 3 ? 34.161 -19.801 -36.164 1.00 50.48 438 SER D N 1
ATOM 3371 C CA . SER D 2 3 ? 35.180 -19.885 -37.208 1.00 54.10 438 SER D CA 1
ATOM 3372 C C . SER D 2 3 ? 34.666 -20.627 -38.437 1.00 49.52 438 SER D C 1
ATOM 3373 O O . SER D 2 3 ? 34.916 -20.211 -39.577 1.00 41.35 438 SER D O 1
ATOM 3376 N N . CYS D 2 4 ? 33.928 -21.714 -38.225 1.00 41.13 439 CYS D N 1
ATOM 3377 C CA . CYS D 2 4 ? 33.384 -22.523 -39.307 1.00 45.30 439 CYS D CA 1
ATOM 3378 C C . CYS D 2 4 ? 32.111 -21.939 -39.905 1.00 37.49 439 CYS D C 1
ATOM 3379 O O . CYS D 2 4 ? 31.466 -22.615 -40.713 1.00 36.33 439 CYS D O 1
ATOM 3382 N N . ASN D 2 5 ? 31.723 -20.726 -39.523 1.00 35.56 440 ASN D N 1
ATOM 3383 C CA . ASN D 2 5 ? 30.486 -20.111 -40.008 1.00 32.41 440 ASN D CA 1
ATOM 3384 C C . ASN D 2 5 ? 30.650 -18.597 -40.151 1.00 39.35 440 ASN D C 1
ATOM 3385 O O . ASN D 2 5 ? 29.891 -17.796 -39.600 1.00 36.96 440 ASN D O 1
ATOM 3390 N N 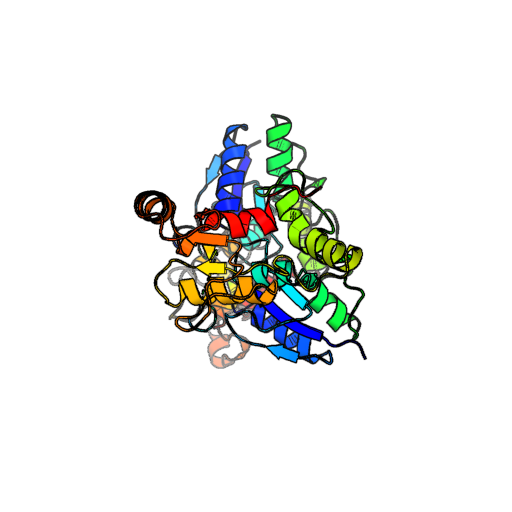. SER D 2 6 ? 31.639 -18.179 -40.936 1.00 34.83 441 SER D N 1
ATOM 3391 C CA . SER D 2 6 ? 31.960 -16.757 -41.043 1.00 24.49 441 SER D CA 1
ATOM 3392 C C . SER D 2 6 ? 31.812 -16.172 -42.448 1.00 22.40 441 SER D C 1
ATOM 3393 O O . SER D 2 6 ? 32.541 -15.246 -42.799 1.00 27.61 441 SER D O 1
ATOM 3406 N N . SER D 2 8 ? 30.664 -13.783 -45.320 1.00 18.90 443 SER D N 1
ATOM 3407 C CA . SER D 2 8 ? 30.297 -12.380 -45.243 1.00 20.76 443 SER D CA 1
ATOM 3408 C C . SER D 2 8 ? 28.830 -12.185 -45.619 1.00 18.58 443 SER D C 1
ATOM 3409 O O . SER D 2 8 ? 28.318 -12.818 -46.547 1.00 18.28 443 SER D O 1
ATOM 3422 N N . ASP D 2 10 ? 27.791 -9.313 -46.688 1.00 18.80 445 ASP D N 1
ATOM 3423 C CA . ASP D 2 10 ? 27.784 -8.255 -47.702 1.00 17.71 445 ASP D CA 1
ATOM 3424 C C . ASP D 2 10 ? 29.124 -8.169 -48.426 1.00 21.59 445 ASP D C 1
ATOM 3425 O O . ASP D 2 10 ? 30.021 -7.443 -48.000 1.00 22.81 445 ASP D O 1
ATOM 3430 N N . ILE D 2 11 ? 29.241 -8.886 -49.547 1.00 20.30 446 ILE D N 1
ATOM 3431 C CA . ILE D 2 11 ? 30.514 -8.942 -50.253 1.00 20.94 446 ILE D CA 1
ATOM 3432 C C . ILE D 2 11 ? 30.777 -7.669 -51.051 1.00 21.66 446 ILE D C 1
ATOM 3433 O O . ILE D 2 11 ? 31.921 -7.429 -51.452 1.00 25.25 446 ILE D O 1
ATOM 3438 N N . ILE D 2 12 ? 29.744 -6.858 -51.297 1.00 22.50 447 ILE D N 1
ATOM 3439 C CA . ILE D 2 12 ? 29.928 -5.574 -51.968 1.00 22.26 447 ILE D CA 1
ATOM 3440 C C . ILE D 2 12 ? 30.574 -4.572 -51.024 1.00 26.88 447 ILE D C 1
ATOM 3441 O O . ILE D 2 12 ? 31.515 -3.858 -51.389 1.00 31.87 447 ILE D O 1
ATOM 3446 N N . ARG D 2 13 ? 30.053 -4.486 -49.804 1.00 31.00 448 ARG D N 1
ATOM 3447 C CA . ARG D 2 13 ? 30.632 -3.602 -48.802 1.00 29.69 448 ARG D CA 1
ATOM 3448 C C . ARG D 2 13 ? 32.087 -3.964 -48.529 1.00 35.85 448 ARG D C 1
ATOM 3449 O O . ARG D 2 13 ? 32.943 -3.078 -48.435 1.00 38.45 448 ARG D O 1
ATOM 3457 N N . ASP D 2 14 ? 32.390 -5.267 -48.428 1.00 31.99 449 ASP D N 1
ATOM 3458 C CA . ASP D 2 14 ? 33.768 -5.698 -48.188 1.00 32.27 449 ASP D CA 1
ATOM 3459 C C . ASP D 2 14 ? 34.726 -5.159 -49.240 1.00 38.31 449 ASP D C 1
ATOM 3460 O O . ASP D 2 14 ? 35.905 -4.937 -48.945 1.00 43.39 449 ASP D O 1
ATOM 3465 N N . LEU D 2 15 ? 34.255 -4.972 -50.475 1.00 37.43 450 LEU D N 1
ATOM 3466 C CA . LEU D 2 15 ? 35.116 -4.432 -51.522 1.00 40.29 450 LEU D CA 1
ATOM 3467 C C . LEU D 2 15 ? 35.186 -2.912 -51.514 1.00 43.48 450 LEU D C 1
ATOM 3468 O O . LEU D 2 15 ? 36.172 -2.350 -52.008 1.00 49.30 450 LEU D O 1
ATOM 3473 N N . LEU D 2 16 ? 34.180 -2.232 -50.972 1.00 43.82 451 LEU D N 1
ATOM 3474 C CA . LEU D 2 16 ? 34.208 -0.769 -50.905 1.00 44.15 451 LEU D CA 1
ATOM 3475 C C . LEU D 2 16 ? 34.975 -0.284 -49.677 1.00 54.41 451 LEU D C 1
ATOM 3476 O O . LEU D 2 16 ? 35.313 -1.069 -48.790 1.00 58.37 451 LEU D O 1
#

Foldseek 3Di:
DAAEEEEPDDDDVVVVVLVVLCVLDDHHYDDDQAADPGQEYAYCDQDDRLNNLLLLFQLHFYFHSVQSVVCSVVSHRDDRQCGGQQNDADPDDPADNQQSNLSVVSNVVCVVVVQRGNQALAEEEEAEDPVDDCVSVVSSCVSNVYHYADPPHDLPSHAEYEHDPLVPDDVVVQVVHPHHYDYPCVSVCSRRPDDD/DDAFEEEEPDDDPVVVVVLVVLCVLEPYHYDDDQAADPGQEYAYCDQDPRLNNLLLLFQLHFYFHSVQSVVCSVVSHRDDGQCGGQQNDDDPPDPADNQQSNLSVVSNVVCVVVVARGLCALAAEEEPDDDDPVVVSVVSSNVSNVYHYDDPPDDLPRHAEYEYAPVVQVVCVVVVPHDHDYDYPCVSVCSRRPDDDD/DVVDAPPVVVVVVD/DDPVDAPPVVVVVD

InterPro domains:
  IPR001357 BRCT domain [PF16770] (10-88)
  IPR001357 BRCT domain [SM00292] (2-80)
  IPR001357 BRCT domain [SM00292] (121-199)
  IPR002110 Ankyrin repeat [PF12796] (811-898)
  IPR002110 Ankyrin repeat [PS50088] (806-839)
  IPR002110 Ankyrin repeat [PS50088] (840-872)
  IPR002110 Ankyrin repeat [PS50088] (874-906)
  IPR002110 Ankyrin repeat [SM00248] (806-836)
  IPR002110 Ankyrin repeat [SM00248] (840-869)
  IPR002110 Ankyrin repeat [SM00248] (874-903)
  IPR036420 BRCT domain superfamily [G3DSA:3.40.50.10190] (2-120)
  IPR036420 BRCT domain superfamily [G3DSA:3.40.50.10190] (121-212)
  IPR036420 BRCT domain superfamily [SSF52113] (8-106)
  IPR036770 Ankyrin repeat-containing domain superfamily [G3DSA:1.25.40.20] (793-934)
  IPR036770 Ankyrin repeat-containing domain superfamily [SSF48403] (791-919)
  IPR042479 SMC5-SMC6 complex localization factor protein 1 [PTHR46677] (1-1057)
  IPR049935 SMC5-SMC6 complex localization factor protein 1, BRCT domain [cd17750] (5-85)
  IPR057595 TopBP1/SLF1, BRCT domain [PF23294] (121-210)

Solvent-accessible surface area: 23276 Å² total